Protein AF-0000000082405573 (afdb_homodimer)

Organism: Rhodococcus erythropolis (NCBI:txid1833)

Nearest PDB structures (foldseek):
  4cgr-assembly1_A  TM=7.140E-01  e=1.717E-07  Streptomyces coelicolor
  7pt0-assembly1_A  TM=6.923E-01  e=1.886E-07  Streptomyces coelicolor
  5efy-assembly1_B  TM=6.413E-01  e=1.639E-07  Streptomyces coelicolor A3(2)
  2rae-assembly1_A-2  TM=7.442E-01  e=2.049E-06  Rhodococcus jostii RHA1
  8x0a-assembly1_A  TM=7.653E-01  e=2.683E-05  Mycobacterium tuberculosis

Secondary structure (DSSP, 8-state):
-HHHHHHHHHHHHHHHHHHHHHHHHHHHHH-GGG--HHHHHHHHTS-HHHHHHH-SSHHHHHHHHHHHHHHHHHHHHHHS-TTS-HHHHHHHHHHHHHHHTTTTTHHHHHHHHHHHH-HHHHTTHHHHHHHHHHHHHHHHHHHHT--TTT-SHHHHHHHHHHHHHHHHHHHHHHT----SSHHHHHHHHHHHHHTT-PPPPP-------/-HHHHHHHHHHHHHHHHHHHHHHHHHHHHH-GGG--HHHHHHHHTS-HHHHHHH-SSHHHHHHHHHHHHHHHHHHHHHHS-TTS-HHHHHHHHHHHHHHTTTTTTHHHHHHHHHHHH-HHHHTTHHHHHHHHHHHHHHHHHHHHT--TTT-SHHHHHHHHHHHHHHHHHHHHHHT----SSHHHHHHHHHHHHHTT-PPPPPP------

Foldseek 3Di:
DVVVVVVVVVVLVVLLLLLLVLLLVCCLVPNNVPDALQSSQVSSVHHSVVSCVRDVGSLRSPLVNLLVVLVVLLVQLVPDDLPPDSLVSLLVSLLQQVVLCPPVNVRRLVVVVVLVPDPVSCVCSVVSVVVSLVSQLVSQCVSNVHDSVPDPPSNVVCVLSVVQSVVLSVVVVVVPDPDPGSSVSSVVSSVCVVVVNDDDDPDDPPPDD/DVVVVVVVVVVVVVLLLLLLVLLLVCCLVPNNVPDALQSSQVSSVHHSVVSCVRDVGSLRSPLVNLLVVLVVLLVQLVPDDLPPDSLVSLLVSLLQQVVLCPVVNVRRLVSVVVLVPPPVSCVVSVVSVVVSLLSQLVSQCVSNVHDSVPDPPSNVVCVLSVVQSVVLSVVVVVVPDPDPGSSVSSVVSSVCVVVVNDDDDPDDPPPDD

Sequence (418 aa):
MIIEQGLRDRKKAATRAALSGAAARLARALGIECVTADAIASEAGVSTRTFHNYFSSKEEAVLASFEESVNLWIEALASRPADEPILDVLEELVVEIVNDSGPSGSEKASIWLLSDSSPALYRDAADMHQRINRAVVQALAERTGTDAEKDLYPTLLLGAVGGAAKSVIDVWTGGKSEASSPEELVHDAFRQIRAGLPAPPPAPEMSRPMIIEQGLRDRKKAATRAALSGAAARLARALGIECVTADAIASEAGVSTRTFHNYFSSKEEAVLASFEESVNLWIEALASRPADEPILDVLEELVVEIVNDSGPSGSEKASIWLLSDSSPALYRDAADMHQRINRAVVQALAERTGTDAEKDLYPTLLLGAVGGAAKSVIDVWTGGKSEASSPEELVHDAFRQIRAGLPAPPPAPEMSRP

pLDDT: mean 81.7, std 16.8, range [38.59, 98.31]

Structure (mmCIF, N/CA/C/O backbone):
data_AF-0000000082405573-model_v1
#
loop_
_entity.id
_entity.type
_entity.pdbx_description
1 polymer 'TetR family transcriptional regulator'
#
loop_
_atom_site.group_PDB
_atom_site.id
_atom_site.type_symbol
_atom_site.label_atom_id
_atom_site.label_alt_id
_atom_site.label_comp_id
_atom_site.label_asym_id
_atom_site.label_entity_id
_atom_site.label_seq_id
_atom_site.pdbx_PDB_ins_code
_atom_site.Cartn_x
_atom_site.Cartn_y
_atom_site.Cartn_z
_atom_site.occupancy
_atom_site.B_iso_or_equiv
_atom_site.auth_seq_id
_atom_site.auth_comp_id
_atom_site.auth_asym_id
_atom_site.auth_atom_id
_atom_site.pdbx_PDB_model_num
ATOM 1 N N . MET A 1 1 ? 18.641 41.812 -1.453 1 62.53 1 MET A N 1
ATOM 2 C CA . MET A 1 1 ? 18.422 40.906 -2.58 1 62.53 1 MET A CA 1
ATOM 3 C C . MET A 1 1 ? 18.094 39.5 -2.094 1 62.53 1 MET A C 1
ATOM 5 O O . MET A 1 1 ? 17.141 38.875 -2.574 1 62.53 1 MET A O 1
ATOM 9 N N . ILE A 1 2 ? 18.797 39.094 -1.13 1 70.56 2 ILE A N 1
ATOM 10 C CA . ILE A 1 2 ? 18.578 37.75 -0.564 1 70.56 2 ILE A CA 1
ATOM 11 C C . ILE A 1 2 ? 17.25 37.719 0.173 1 70.56 2 ILE A C 1
ATOM 13 O O . ILE A 1 2 ? 16.5 36.75 0.066 1 70.56 2 ILE A O 1
ATOM 17 N N . ILE A 1 3 ? 17 38.781 0.775 1 72.06 3 ILE A N 1
ATOM 18 C CA . ILE A 1 3 ? 15.766 38.875 1.542 1 72.06 3 ILE A CA 1
ATOM 19 C C . ILE A 1 3 ? 14.57 38.875 0.593 1 72.06 3 ILE A C 1
ATOM 21 O O . ILE A 1 3 ? 13.531 38.281 0.886 1 72.06 3 ILE A O 1
ATOM 25 N N . GLU A 1 4 ? 14.758 39.625 -0.438 1 70.56 4 GLU A N 1
ATOM 26 C CA . GLU A 1 4 ? 13.68 39.719 -1.415 1 70.56 4 GLU A CA 1
ATOM 27 C C . GLU A 1 4 ? 13.375 38.375 -2.061 1 70.56 4 GLU A C 1
ATOM 29 O O . GLU A 1 4 ? 12.219 38.062 -2.314 1 70.56 4 GLU A O 1
ATOM 34 N N . GLN A 1 5 ? 14.477 37.688 -2.334 1 70.25 5 GLN A N 1
ATOM 35 C CA . GLN A 1 5 ? 14.312 36.344 -2.914 1 70.25 5 GLN A CA 1
ATOM 36 C C . GLN A 1 5 ? 13.555 35.438 -1.97 1 70.25 5 GLN A C 1
ATOM 38 O O . GLN A 1 5 ? 12.727 34.625 -2.41 1 70.25 5 GLN A O 1
ATOM 43 N N . GLY A 1 6 ? 13.805 35.688 -0.758 1 73.5 6 GLY A N 1
ATOM 44 C CA . GLY A 1 6 ? 13.125 34.906 0.258 1 73.5 6 GLY A CA 1
ATOM 45 C C . GLY A 1 6 ? 11.625 35.156 0.307 1 73.5 6 GLY A C 1
ATOM 46 O O . GLY A 1 6 ? 10.836 34.219 0.418 1 73.5 6 GLY A O 1
ATOM 47 N N . LEU A 1 7 ? 11.32 36.469 0.127 1 76.94 7 LEU A N 1
ATOM 48 C CA . LEU A 1 7 ? 9.906 36.844 0.154 1 76.94 7 LEU A CA 1
ATOM 49 C C . LEU A 1 7 ? 9.18 36.312 -1.073 1 76.94 7 LEU A C 1
ATOM 51 O O . LEU A 1 7 ? 8.047 35.844 -0.968 1 76.94 7 LEU A O 1
ATOM 55 N N . ARG A 1 8 ? 9.805 36.438 -2.279 1 76.38 8 ARG A N 1
ATOM 56 C CA . ARG A 1 8 ? 9.219 35.906 -3.518 1 76.38 8 ARG A CA 1
ATOM 57 C C . ARG A 1 8 ? 8.984 34.406 -3.441 1 76.38 8 ARG A C 1
ATOM 59 O O . ARG A 1 8 ? 7.938 33.938 -3.875 1 76.38 8 ARG A O 1
ATOM 66 N N . ASP A 1 9 ? 9.992 33.781 -2.922 1 82.06 9 ASP A N 1
ATOM 67 C CA . ASP A 1 9 ? 9.891 32.344 -2.779 1 82.06 9 ASP A CA 1
ATOM 68 C C . AS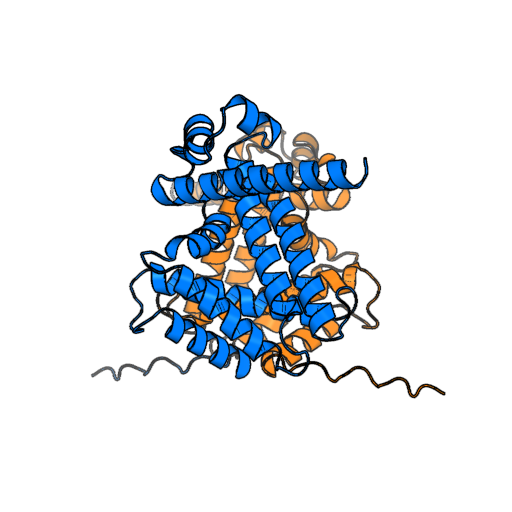P A 1 9 ? 8.766 31.969 -1.819 1 82.06 9 ASP A C 1
ATOM 70 O O . ASP A 1 9 ? 8.047 31 -2.055 1 82.06 9 ASP A O 1
ATOM 74 N N . ARG A 1 10 ? 8.672 32.781 -0.838 1 83.44 10 ARG A N 1
ATOM 75 C CA . ARG A 1 10 ? 7.609 32.531 0.126 1 83.44 10 ARG A CA 1
ATOM 76 C C . ARG A 1 10 ? 6.238 32.75 -0.496 1 83.44 10 ARG A C 1
ATOM 78 O O . ARG A 1 10 ? 5.301 31.984 -0.26 1 83.44 10 ARG A O 1
ATOM 85 N N . LYS A 1 11 ? 6.184 33.781 -1.221 1 86.12 11 LYS A N 1
ATOM 86 C CA . LYS A 1 11 ? 4.922 34.094 -1.882 1 86.12 11 LYS A CA 1
ATOM 87 C C . LYS A 1 11 ? 4.551 33 -2.896 1 86.12 11 LYS A C 1
ATOM 89 O O . LYS A 1 11 ? 3.387 32.594 -2.996 1 86.12 11 LYS A O 1
ATOM 94 N N . LYS A 1 12 ? 5.543 32.531 -3.611 1 89.19 12 LYS A N 1
ATOM 95 C CA . LYS A 1 12 ? 5.328 31.453 -4.586 1 89.19 12 LYS A CA 1
ATOM 96 C C . LYS A 1 12 ? 4.836 30.188 -3.904 1 89.19 12 LYS A C 1
ATOM 98 O O . LYS A 1 12 ? 3.895 29.547 -4.379 1 89.19 12 LYS A O 1
ATOM 103 N N . ALA A 1 13 ? 5.438 29.922 -2.832 1 89.06 13 ALA A N 1
ATOM 104 C CA . ALA A 1 13 ? 5.051 28.734 -2.082 1 89.06 13 ALA A CA 1
ATOM 105 C C . ALA A 1 13 ? 3.631 28.875 -1.533 1 89.06 13 ALA A C 1
ATOM 107 O O . ALA A 1 13 ? 2.863 27.906 -1.536 1 89.06 13 ALA A O 1
ATOM 108 N N . ALA A 1 14 ? 3.346 30.047 -1.169 1 90.56 14 ALA A N 1
ATOM 109 C CA . ALA A 1 14 ? 2.012 30.297 -0.629 1 90.56 14 ALA A CA 1
ATOM 110 C C . ALA A 1 14 ? 0.947 30.156 -1.713 1 90.56 14 ALA A C 1
ATOM 112 O O . ALA A 1 14 ? -0.122 29.594 -1.472 1 90.56 14 ALA A O 1
ATOM 113 N N . THR A 1 15 ? 1.249 30.688 -2.857 1 93.5 15 THR A N 1
ATOM 114 C CA . THR A 1 15 ? 0.31 30.578 -3.969 1 93.5 15 THR A CA 1
ATOM 115 C C . THR A 1 15 ? 0.123 29.125 -4.387 1 93.5 15 THR A C 1
ATOM 117 O O . THR A 1 15 ? -1.002 28.688 -4.625 1 93.5 15 THR A O 1
ATOM 120 N N . ARG A 1 16 ? 1.185 28.438 -4.414 1 93.75 16 ARG A N 1
ATOM 121 C CA . ARG A 1 16 ? 1.111 27.016 -4.777 1 93.75 16 ARG A CA 1
ATOM 122 C C . ARG A 1 16 ? 0.241 26.25 -3.795 1 93.75 16 ARG A C 1
ATOM 124 O O . ARG A 1 16 ? -0.595 25.438 -4.203 1 93.75 16 ARG A O 1
ATOM 131 N N . ALA A 1 17 ? 0.456 26.562 -2.57 1 90.5 17 ALA A N 1
ATOM 132 C CA . ALA A 1 17 ? -0.314 25.891 -1.523 1 90.5 17 ALA A CA 1
ATOM 133 C C . ALA A 1 17 ? -1.794 26.25 -1.618 1 90.5 17 ALA A C 1
ATOM 135 O O . ALA A 1 17 ? -2.66 25.391 -1.437 1 90.5 17 ALA A O 1
ATOM 136 N N . ALA A 1 18 ? -2.002 27.484 -1.905 1 93.25 18 ALA A N 1
ATOM 137 C CA . ALA A 1 18 ? -3.387 27.922 -2.043 1 93.25 18 ALA A CA 1
ATOM 138 C C . ALA A 1 18 ? -4.074 27.219 -3.209 1 93.25 18 ALA A C 1
ATOM 140 O O . ALA A 1 18 ? -5.223 26.781 -3.09 1 93.25 18 ALA A O 1
ATOM 141 N N . LEU A 1 19 ? -3.375 27.094 -4.227 1 95.62 19 LEU A N 1
ATOM 142 C CA . LEU A 1 19 ? -3.922 26.453 -5.422 1 95.62 19 LEU A CA 1
ATOM 143 C C . LEU A 1 19 ? -4.156 24.969 -5.188 1 95.62 19 LEU A C 1
ATOM 145 O O . LEU A 1 19 ? -5.215 24.438 -5.527 1 95.62 19 LEU A O 1
ATOM 149 N N . SER A 1 20 ? -3.16 24.344 -4.633 1 92.12 20 SER A N 1
ATOM 150 C CA . SER A 1 20 ? -3.305 22.906 -4.375 1 92.12 20 SER A CA 1
ATOM 151 C C . SER A 1 20 ? -4.41 22.641 -3.357 1 92.12 20 SER A C 1
ATOM 153 O O . SER A 1 20 ? -5.184 21.688 -3.512 1 92.12 20 SER A O 1
ATOM 155 N N . GLY A 1 21 ? -4.504 23.5 -2.385 1 88.5 21 GLY A N 1
ATOM 156 C CA . GLY A 1 21 ? -5.578 23.391 -1.411 1 88.5 21 GLY A CA 1
ATOM 157 C C . GLY A 1 21 ? -6.957 23.562 -2.018 1 88.5 21 GLY A C 1
ATOM 158 O O . GLY A 1 21 ? -7.875 22.797 -1.729 1 88.5 21 GLY A O 1
ATOM 159 N N . ALA A 1 22 ? -7.035 24.5 -2.836 1 92.44 22 ALA A N 1
ATOM 160 C CA . ALA A 1 22 ? -8.289 24.766 -3.537 1 92.44 22 ALA A CA 1
ATOM 161 C C . ALA A 1 22 ? -8.672 23.578 -4.43 1 92.44 22 ALA A C 1
ATOM 163 O O . ALA A 1 22 ? -9.828 23.172 -4.453 1 92.44 22 ALA A O 1
ATOM 164 N N . ALA A 1 23 ? -7.699 23.094 -5.121 1 89.75 23 ALA A N 1
ATOM 165 C CA . ALA A 1 23 ? -7.938 21.953 -6.004 1 89.75 23 ALA A CA 1
ATOM 166 C C . ALA A 1 23 ? -8.477 20.766 -5.223 1 89.75 23 ALA A C 1
ATOM 168 O O . ALA A 1 23 ? -9.453 20.125 -5.637 1 89.75 23 ALA A O 1
ATOM 169 N N . ALA A 1 24 ? -7.871 20.516 -4.125 1 84.25 24 ALA A N 1
ATOM 170 C CA . ALA A 1 24 ? -8.273 19.375 -3.295 1 84.25 24 ALA A CA 1
ATOM 171 C C . ALA A 1 24 ? -9.68 19.578 -2.74 1 84.25 24 ALA A C 1
ATOM 173 O O . ALA A 1 24 ? -10.492 18.641 -2.746 1 84.25 24 ALA A O 1
ATOM 174 N N . ARG A 1 25 ? -9.977 20.797 -2.318 1 84.56 25 ARG A N 1
ATOM 175 C CA . ARG A 1 25 ? -11.297 21.094 -1.763 1 84.56 25 ARG A CA 1
ATOM 176 C C . ARG A 1 25 ? -12.383 20.938 -2.82 1 84.56 25 ARG A C 1
ATOM 178 O O . ARG A 1 25 ? -13.422 20.328 -2.564 1 84.56 25 ARG A O 1
ATOM 185 N N . LEU A 1 26 ? -12.109 21.406 -3.936 1 87.38 26 LEU A N 1
ATOM 186 C CA . LEU A 1 26 ? -13.078 21.328 -5.02 1 87.38 26 LEU A CA 1
ATOM 187 C C . LEU A 1 26 ? -13.266 19.891 -5.492 1 87.38 26 LEU A C 1
ATOM 189 O O . LEU A 1 26 ? -14.383 19.469 -5.762 1 87.38 26 LEU A O 1
ATOM 193 N N . ALA A 1 27 ? -12.172 19.234 -5.648 1 82.25 27 ALA A N 1
ATOM 194 C CA . ALA A 1 27 ? -12.25 17.828 -6.078 1 82.25 27 ALA A CA 1
ATOM 195 C C . ALA A 1 27 ? -13.07 17 -5.09 1 82.25 27 ALA A C 1
ATOM 197 O O . ALA A 1 27 ? -13.828 16.125 -5.492 1 82.25 27 ALA A O 1
ATOM 198 N N . ARG A 1 28 ? -12.891 17.312 -3.896 1 75.5 28 ARG A N 1
ATOM 199 C CA . ARG A 1 28 ? -13.617 16.594 -2.854 1 75.5 28 ARG A CA 1
ATOM 200 C C . ARG A 1 28 ? -15.109 16.906 -2.91 1 75.5 28 ARG A C 1
ATOM 202 O O . ARG A 1 28 ? -15.945 16.016 -2.73 1 75.5 28 ARG A O 1
ATOM 209 N N . ALA A 1 29 ? -15.398 18.141 -3.211 1 77.81 29 ALA A N 1
ATOM 210 C CA . ALA A 1 29 ? -16.781 18.609 -3.182 1 77.81 29 ALA A CA 1
ATOM 211 C C . ALA A 1 29 ? -17.516 18.203 -4.453 1 77.81 29 ALA A C 1
ATOM 213 O O . ALA A 1 29 ? -18.688 17.828 -4.402 1 77.81 29 ALA A O 1
ATOM 214 N N . LEU A 1 30 ? -16.812 18.234 -5.559 1 78.5 30 LEU A N 1
ATOM 215 C CA . LEU A 1 30 ? -17.516 18.141 -6.84 1 78.5 30 LEU A CA 1
ATOM 216 C C . LEU A 1 30 ? -17.078 16.875 -7.594 1 78.5 30 LEU A C 1
ATOM 218 O O . LEU A 1 30 ? -17.75 16.469 -8.555 1 78.5 30 LEU A O 1
ATOM 222 N N . GLY A 1 31 ? -16.078 16.266 -7.098 1 73.75 31 GLY A N 1
ATOM 223 C CA . GLY A 1 31 ? -15.445 15.234 -7.918 1 73.75 31 GLY A CA 1
ATOM 224 C C . GLY A 1 31 ? -14.43 15.797 -8.891 1 73.75 31 GLY A C 1
ATOM 225 O O . GLY A 1 31 ? -14.617 16.891 -9.438 1 73.75 31 GLY A O 1
ATOM 226 N N . ILE A 1 32 ? -13.328 15.094 -9.086 1 75.88 32 ILE A N 1
ATOM 227 C CA . ILE A 1 32 ? -12.203 15.586 -9.875 1 75.88 32 ILE A CA 1
ATOM 228 C C . ILE A 1 32 ? -12.664 15.891 -11.305 1 75.88 32 ILE A C 1
ATOM 230 O O . ILE A 1 32 ? -12.164 16.812 -11.938 1 75.88 32 ILE A O 1
ATOM 234 N N . GLU A 1 33 ? -13.586 15.164 -11.727 1 76.56 33 GLU A N 1
ATOM 235 C CA . GLU A 1 33 ? -14.047 15.328 -13.102 1 76.56 33 GLU A CA 1
ATOM 236 C C . GLU A 1 33 ? -14.758 16.656 -13.281 1 76.56 33 GLU A C 1
ATOM 238 O O . GLU A 1 33 ? -14.797 17.203 -14.391 1 76.56 33 GLU A O 1
ATOM 243 N N . CYS A 1 34 ? -15.266 17.172 -12.227 1 84.88 34 CYS A N 1
ATOM 244 C CA . CYS A 1 34 ? -16.062 18.391 -12.312 1 84.88 34 CYS A CA 1
ATOM 245 C C . CYS A 1 34 ? -15.219 19.609 -11.961 1 84.88 34 CYS A C 1
ATOM 247 O O . CYS A 1 34 ? -15.711 20.734 -12.008 1 84.88 34 CYS A O 1
ATOM 249 N N . VAL A 1 35 ? -14.008 19.344 -11.602 1 89.62 35 VAL A N 1
ATOM 250 C CA . VAL A 1 35 ? -13.117 20.438 -11.227 1 89.62 35 VAL A CA 1
ATOM 251 C C . VAL A 1 35 ? -12.391 20.969 -12.453 1 89.62 35 VAL A C 1
ATOM 253 O O . VAL A 1 35 ? -11.977 20.188 -13.32 1 89.62 35 VAL A O 1
ATOM 256 N N . THR A 1 36 ? -12.352 22.312 -12.562 1 94.06 36 THR A N 1
ATOM 257 C CA . THR A 1 36 ? -11.609 22.938 -13.656 1 94.06 36 THR A CA 1
ATOM 258 C C . THR A 1 36 ? -10.508 23.844 -13.125 1 94.06 36 THR A C 1
ATOM 260 O O . THR A 1 36 ? -10.547 24.25 -11.961 1 94.06 36 THR A O 1
ATOM 263 N N . ALA A 1 37 ? -9.57 24.094 -14.031 1 95.75 37 ALA A N 1
ATOM 264 C CA . ALA A 1 37 ? -8.508 25.047 -13.688 1 95.75 37 ALA A CA 1
ATOM 265 C C . ALA A 1 37 ? -9.078 26.406 -13.336 1 95.75 37 ALA A C 1
ATOM 267 O O . ALA A 1 37 ? -8.609 27.062 -12.398 1 95.75 37 ALA A O 1
ATOM 268 N N . ASP A 1 38 ? -10.062 26.75 -13.984 1 96.94 38 ASP A N 1
ATOM 269 C CA . ASP A 1 38 ? -10.695 28.047 -13.758 1 96.94 38 ASP A CA 1
ATOM 270 C C . ASP A 1 38 ? -11.32 28.109 -12.367 1 96.94 38 ASP A C 1
ATOM 272 O O . ASP A 1 38 ? -11.164 29.109 -11.656 1 96.94 38 ASP A O 1
ATOM 276 N N . ALA A 1 39 ? -11.992 27.141 -11.984 1 96.94 39 ALA A N 1
ATOM 277 C CA . ALA A 1 39 ? -12.633 27.094 -10.672 1 96.94 39 ALA A CA 1
ATOM 278 C C . ALA A 1 39 ? -11.594 27.109 -9.555 1 96.94 39 ALA A C 1
ATOM 280 O O . ALA A 1 39 ? -11.773 27.781 -8.539 1 96.94 39 ALA A O 1
ATOM 281 N N . ILE A 1 40 ? -10.516 26.344 -9.75 1 97 40 ILE A N 1
ATOM 282 C CA . ILE A 1 40 ? -9.43 26.281 -8.773 1 97 40 ILE A CA 1
ATOM 283 C C . ILE A 1 40 ? -8.805 27.672 -8.617 1 97 40 ILE A C 1
ATOM 285 O O . ILE A 1 40 ? -8.609 28.141 -7.496 1 97 40 ILE A O 1
ATOM 289 N N . ALA A 1 41 ? -8.516 28.281 -9.781 1 97.5 41 ALA A N 1
ATOM 290 C CA . ALA A 1 41 ? -7.906 29.609 -9.781 1 97.5 41 ALA A CA 1
ATOM 291 C C . ALA A 1 41 ? -8.797 30.625 -9.07 1 97.5 41 ALA A C 1
ATOM 293 O O . ALA A 1 41 ? -8.328 31.375 -8.219 1 97.5 41 ALA A O 1
ATOM 294 N N . SER A 1 42 ? -10.047 30.594 -9.375 1 97.31 42 SER A N 1
ATOM 295 C CA . SER A 1 42 ? -11.016 31.5 -8.766 1 97.31 42 SER A CA 1
ATOM 296 C C . SER A 1 42 ? -11.07 31.312 -7.254 1 97.31 42 SER A C 1
ATOM 298 O O . SER A 1 42 ? -11.055 32.281 -6.504 1 97.31 42 SER A O 1
ATOM 300 N N . GLU A 1 43 ? -11.086 30.141 -6.824 1 95.62 43 GLU A N 1
ATOM 301 C CA . GLU A 1 43 ? -11.133 29.828 -5.395 1 95.62 43 GLU A CA 1
ATOM 302 C C . GLU A 1 43 ? -9.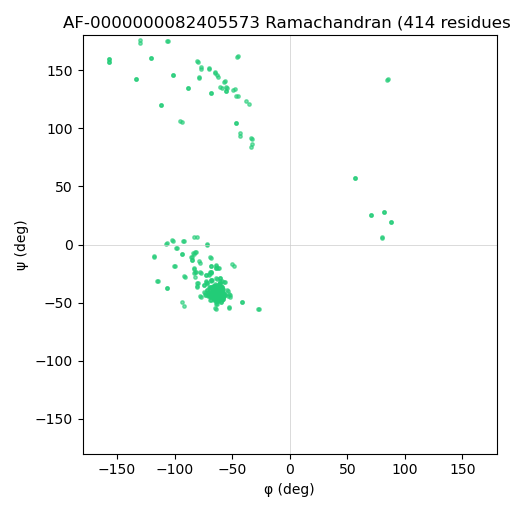875 30.312 -4.684 1 95.62 43 GLU A C 1
ATOM 304 O O . GLU A 1 43 ? -9.93 30.734 -3.527 1 95.62 43 GLU A O 1
ATOM 309 N N . ALA A 1 44 ? -8.797 30.234 -5.371 1 95.81 44 ALA A N 1
ATOM 310 C CA . ALA A 1 44 ? -7.516 30.641 -4.793 1 95.81 44 ALA A CA 1
ATOM 311 C C . ALA A 1 44 ? -7.293 32.125 -4.938 1 95.81 44 ALA A C 1
ATOM 313 O O . ALA A 1 44 ? -6.305 32.688 -4.43 1 95.81 44 ALA A O 1
ATOM 314 N N . GLY A 1 45 ? -8.109 32.781 -5.699 1 96.44 45 GLY A N 1
ATOM 315 C CA . GLY A 1 45 ? -8.023 34.219 -5.844 1 96.44 45 GLY A CA 1
ATOM 316 C C . GLY A 1 45 ? -6.965 34.656 -6.844 1 96.44 45 GLY A C 1
ATOM 317 O O . GLY A 1 45 ? -6.312 35.688 -6.652 1 96.44 45 GLY A O 1
ATOM 318 N N . VAL A 1 46 ? -6.699 33.812 -7.793 1 97 46 VAL A N 1
ATOM 319 C CA . VAL A 1 46 ? -5.719 34.156 -8.82 1 97 46 VAL A CA 1
ATOM 320 C C . VAL A 1 46 ? -6.316 33.906 -10.203 1 97 46 VAL A C 1
ATOM 322 O O . VAL A 1 46 ? -7.449 33.406 -10.32 1 97 46 VAL A O 1
ATOM 325 N N . SER A 1 47 ? -5.586 34.25 -11.25 1 96.69 47 SER A N 1
ATOM 326 C CA . SER A 1 47 ? -6.023 34 -12.625 1 96.69 47 SER A CA 1
ATOM 327 C C . SER A 1 47 ? -5.758 32.562 -13.047 1 96.69 47 SER A C 1
ATOM 329 O O . SER A 1 47 ? -4.891 31.891 -12.484 1 96.69 47 SER A O 1
ATOM 331 N N . THR A 1 48 ? -6.473 32.125 -14.023 1 96.81 48 THR A N 1
ATOM 332 C CA . THR A 1 48 ? -6.242 30.812 -14.602 1 96.81 48 THR A CA 1
ATOM 333 C C . THR A 1 48 ? -4.84 30.719 -15.188 1 96.81 48 THR A C 1
ATOM 335 O O . THR A 1 48 ? -4.207 29.672 -15.141 1 96.81 48 THR A O 1
ATOM 338 N N . ARG A 1 49 ? -4.383 31.797 -15.719 1 96.56 49 ARG A N 1
ATOM 339 C CA . ARG A 1 49 ? -3.014 31.828 -16.219 1 96.56 49 ARG A CA 1
ATOM 340 C C . ARG A 1 49 ? -2.012 31.547 -15.109 1 96.56 49 ARG A C 1
ATOM 342 O O . ARG A 1 49 ? -1.063 30.781 -15.289 1 96.56 49 ARG A O 1
ATOM 349 N N . THR A 1 50 ? -2.221 32.219 -14.016 1 96.19 50 THR A N 1
ATOM 350 C CA . THR A 1 50 ? -1.359 32 -12.859 1 96.19 50 THR A CA 1
ATOM 351 C C . THR A 1 50 ? -1.394 30.531 -12.43 1 96.19 50 THR A C 1
ATOM 353 O O . THR A 1 50 ? -0.357 29.953 -12.109 1 96.19 50 THR A O 1
ATOM 356 N N . PHE A 1 51 ? -2.652 29.906 -12.438 1 97.31 51 PHE A N 1
ATOM 357 C CA . PHE A 1 51 ? -2.764 28.484 -12.133 1 97.31 51 PHE A CA 1
ATOM 358 C C . PHE A 1 51 ? -1.812 27.672 -13 1 97.31 51 PHE A C 1
ATOM 360 O O . PHE A 1 51 ? -1.062 26.828 -12.492 1 97.31 51 PHE A O 1
ATOM 367 N N . HIS A 1 52 ? -1.757 28 -14.25 1 96.69 52 HIS A N 1
ATOM 368 C CA . HIS A 1 52 ? -0.991 27.188 -15.195 1 96.69 52 HIS A CA 1
ATOM 369 C C . HIS A 1 52 ? 0.502 27.484 -15.086 1 96.69 52 HIS A C 1
ATOM 371 O O . HIS A 1 52 ? 1.327 26.734 -15.602 1 96.69 52 HIS A O 1
ATOM 377 N N . ASN A 1 53 ? 0.864 28.625 -14.398 1 96.31 53 ASN A N 1
ATOM 378 C CA . ASN A 1 53 ? 2.266 28.859 -14.062 1 96.31 53 ASN A CA 1
ATOM 379 C C . ASN A 1 53 ? 2.762 27.875 -13.016 1 96.31 53 ASN A C 1
ATOM 381 O O . ASN A 1 53 ? 3.959 27.594 -12.938 1 96.31 53 ASN A O 1
ATOM 385 N N . TYR A 1 54 ? 1.788 27.344 -12.258 1 95.81 54 TYR A N 1
ATOM 386 C CA . TYR A 1 54 ? 2.17 26.516 -11.125 1 95.81 54 TYR A CA 1
ATOM 387 C C . TYR A 1 54 ? 1.888 25.047 -11.414 1 95.81 54 TYR A C 1
ATOM 389 O O . TYR A 1 54 ? 2.635 24.156 -10.977 1 95.81 54 TYR A O 1
ATOM 397 N N . PHE A 1 55 ? 0.799 24.797 -12.094 1 94.62 55 PHE A N 1
ATOM 398 C CA . PHE A 1 55 ? 0.391 23.422 -12.344 1 94.62 55 PHE A CA 1
ATOM 399 C C . PHE A 1 55 ? -0.004 23.234 -13.805 1 94.62 55 PHE A C 1
ATOM 401 O O . PHE A 1 55 ? -0.634 24.109 -14.398 1 94.62 55 PHE A O 1
ATOM 408 N N . SER A 1 56 ? 0.353 22.078 -14.312 1 91.56 56 SER A N 1
ATOM 409 C CA . SER A 1 56 ? 0.04 21.766 -15.703 1 91.56 56 SER A CA 1
ATOM 410 C C . SER A 1 56 ? -1.383 21.25 -15.852 1 91.56 56 SER A C 1
ATOM 412 O O . SER A 1 56 ? -1.943 21.234 -16.953 1 91.56 56 SER A O 1
ATOM 414 N N . SER A 1 57 ? -1.939 20.75 -14.703 1 88 57 SER A N 1
ATOM 415 C CA . SER A 1 57 ? -3.283 20.188 -14.742 1 88 57 SER A CA 1
ATOM 416 C C . SER A 1 57 ? -3.941 20.219 -13.367 1 88 57 SER A C 1
ATOM 418 O O . SER A 1 57 ? -3.262 20.375 -12.352 1 88 57 SER A O 1
ATOM 420 N N . LYS A 1 58 ? -5.199 20.141 -13.375 1 87.62 58 LYS A N 1
ATOM 421 C CA . LYS A 1 58 ? -5.938 20.078 -12.117 1 87.62 58 LYS A CA 1
ATOM 422 C C . LYS A 1 58 ? -5.531 18.844 -11.312 1 87.62 58 LYS A C 1
ATOM 424 O O . LYS A 1 58 ? -5.496 18.891 -10.078 1 87.62 58 LYS A O 1
ATOM 429 N N . GLU A 1 59 ? -5.207 17.797 -12.016 1 80.75 59 GLU A N 1
ATOM 430 C CA . GLU A 1 59 ? -4.781 16.562 -11.359 1 80.75 59 GLU A CA 1
ATOM 431 C C . GLU A 1 59 ? -3.473 16.766 -10.602 1 80.75 59 GLU A C 1
ATOM 433 O O . GLU A 1 59 ? -3.33 16.312 -9.461 1 80.75 59 GLU A O 1
ATOM 438 N N . GLU A 1 60 ? -2.635 17.484 -11.289 1 82.94 60 GLU A N 1
ATOM 439 C CA . GLU A 1 60 ? -1.358 17.781 -10.648 1 82.94 60 GLU A CA 1
ATOM 440 C C . GLU A 1 60 ? -1.557 18.609 -9.375 1 82.94 60 GLU A C 1
ATOM 442 O O . GLU A 1 60 ? -0.883 18.391 -8.375 1 82.94 60 GLU A O 1
ATOM 447 N N . ALA A 1 61 ? -2.443 19.516 -9.469 1 88.12 61 ALA A N 1
ATOM 448 C CA . ALA A 1 61 ? -2.711 20.375 -8.32 1 88.12 61 ALA A CA 1
ATOM 449 C C . ALA A 1 61 ? -3.287 19.578 -7.156 1 88.12 61 ALA A C 1
ATOM 451 O O . ALA A 1 61 ? -2.879 19.766 -6.008 1 88.12 61 ALA A O 1
ATOM 452 N N . VAL A 1 62 ? -4.164 18.688 -7.48 1 81.88 62 VAL A N 1
ATOM 453 C CA . VAL A 1 62 ? -4.77 17.859 -6.445 1 81.88 62 VAL A CA 1
ATOM 454 C C . VAL A 1 62 ? -3.705 16.953 -5.816 1 81.88 62 VAL A C 1
ATOM 456 O O . VAL A 1 62 ? -3.637 16.828 -4.594 1 81.88 62 VAL A O 1
ATOM 459 N N . LEU A 1 63 ? -2.859 16.375 -6.645 1 78.75 63 LEU A N 1
ATOM 460 C CA . LEU A 1 63 ? -1.803 15.492 -6.168 1 78.75 63 LEU A CA 1
ATOM 461 C C . LEU A 1 63 ? -0.808 16.25 -5.297 1 78.75 63 LEU A C 1
ATOM 463 O O . LEU A 1 63 ? -0.29 15.703 -4.32 1 78.75 63 LEU A O 1
ATOM 467 N N . ALA A 1 64 ? -0.625 17.453 -5.703 1 82.94 64 ALA A N 1
ATOM 468 C CA . ALA A 1 64 ? 0.298 18.281 -4.93 1 82.94 64 ALA A CA 1
ATOM 469 C C . ALA A 1 64 ? -0.225 18.516 -3.516 1 82.94 64 ALA A C 1
ATOM 471 O O . ALA A 1 64 ? 0.554 18.578 -2.562 1 82.94 64 ALA A O 1
ATOM 472 N N . SER A 1 65 ? -1.475 18.641 -3.422 1 82.62 65 SER A N 1
ATOM 473 C CA . SER A 1 65 ? -2.074 18.812 -2.102 1 82.62 65 SER A CA 1
ATOM 474 C C . SER A 1 65 ? -1.846 17.594 -1.227 1 82.62 65 SER A C 1
ATOM 476 O O . SER A 1 65 ? -1.6 17.719 -0.025 1 82.62 65 SER A O 1
ATOM 478 N N . PHE A 1 66 ? -1.886 16.453 -1.819 1 77.38 66 PHE A N 1
ATOM 479 C CA . PHE A 1 66 ? -1.635 15.211 -1.097 1 77.38 66 PHE A CA 1
ATOM 480 C C . PHE A 1 66 ? -0.192 15.156 -0.609 1 77.38 66 PHE A C 1
ATOM 482 O O . PHE A 1 66 ? 0.064 14.812 0.548 1 77.38 66 PHE A O 1
ATOM 489 N N . GLU A 1 67 ? 0.649 15.461 -1.507 1 79.81 67 GLU A N 1
ATOM 490 C CA . GLU A 1 67 ? 2.064 15.469 -1.15 1 79.81 67 GLU A CA 1
ATOM 491 C C . GLU A 1 67 ? 2.344 16.438 -0.009 1 79.81 67 GLU A C 1
ATOM 493 O O . GLU A 1 67 ? 3.141 16.141 0.884 1 79.81 67 GLU A O 1
ATOM 498 N N . GLU A 1 68 ? 1.708 17.547 -0.076 1 81.94 68 GLU A N 1
ATOM 499 C CA . GLU A 1 68 ? 1.872 18.547 0.977 1 81.94 68 GLU A CA 1
ATOM 500 C C . GLU A 1 68 ? 1.341 18.031 2.312 1 81.94 68 GLU A C 1
ATOM 502 O O . GLU A 1 68 ? 1.938 18.281 3.361 1 81.94 68 GLU A O 1
ATOM 507 N N . SER A 1 69 ? 0.279 17.344 2.275 1 79.06 69 SER A N 1
ATOM 508 C CA . SER A 1 69 ? -0.299 16.781 3.492 1 79.06 69 SER A CA 1
ATOM 509 C C . SER A 1 69 ? 0.633 15.758 4.121 1 79.06 69 SER A C 1
ATOM 511 O O . SER A 1 69 ? 0.791 15.727 5.344 1 79.06 69 SER A O 1
ATOM 513 N N . VAL A 1 70 ? 1.253 14.977 3.316 1 82 70 VAL A N 1
ATOM 514 C CA . VAL A 1 70 ? 2.199 13.969 3.795 1 82 70 VAL A CA 1
ATOM 515 C C . VAL A 1 70 ? 3.393 14.656 4.453 1 82 70 VAL A C 1
ATOM 517 O O . VAL A 1 70 ? 3.854 14.234 5.516 1 82 70 VAL A O 1
ATOM 520 N N . ASN A 1 71 ? 3.801 15.727 3.791 1 84.12 71 ASN A N 1
ATOM 521 C CA . ASN A 1 71 ? 4.934 16.453 4.344 1 84.12 71 ASN A CA 1
ATOM 522 C C . ASN A 1 71 ? 4.602 17.047 5.711 1 84.12 71 ASN A C 1
ATOM 524 O O . ASN A 1 71 ? 5.449 17.078 6.605 1 84.12 71 ASN A O 1
ATOM 528 N N . LEU A 1 72 ? 3.42 17.516 5.832 1 81.69 72 LEU A N 1
ATOM 529 C CA . LEU A 1 72 ? 2.986 18.047 7.121 1 81.69 72 LEU A CA 1
ATOM 530 C C . LEU A 1 72 ? 2.961 16.938 8.18 1 81.69 72 LEU A C 1
ATOM 532 O O . LEU A 1 72 ? 3.316 17.172 9.336 1 81.69 72 LEU A O 1
ATOM 536 N N . TRP A 1 73 ? 2.592 15.758 7.742 1 83.06 73 TRP A N 1
ATOM 537 C CA . TRP A 1 73 ? 2.582 14.609 8.641 1 83.06 73 TRP A CA 1
ATOM 538 C C . TRP A 1 73 ? 4 14.234 9.062 1 83.06 73 TRP A C 1
ATOM 540 O O . TRP A 1 73 ? 4.25 13.945 10.234 1 83.06 73 TRP A O 1
ATOM 550 N N . ILE A 1 74 ? 4.867 14.258 8.148 1 88.69 74 ILE A N 1
ATOM 551 C CA . ILE A 1 74 ? 6.266 13.945 8.422 1 88.69 74 ILE A CA 1
ATOM 552 C C . ILE A 1 74 ? 6.844 14.969 9.398 1 88.69 74 ILE A C 1
ATOM 554 O O . ILE A 1 74 ? 7.559 14.602 10.336 1 88.69 74 ILE A O 1
ATOM 558 N N . GLU A 1 75 ? 6.461 16.219 9.156 1 88.31 75 GLU A N 1
ATOM 559 C CA . GLU A 1 75 ? 6.922 17.266 10.055 1 88.31 75 GLU A CA 1
ATOM 560 C C . GLU A 1 75 ? 6.355 17.078 11.461 1 88.31 75 GLU A C 1
ATOM 562 O O . GLU A 1 75 ? 7.051 17.312 12.453 1 88.31 75 GLU A O 1
ATOM 567 N N . ALA A 1 76 ? 5.117 16.672 11.508 1 86.31 76 ALA A N 1
ATOM 568 C CA . ALA A 1 76 ? 4.484 16.406 12.797 1 86.31 76 ALA A CA 1
ATOM 569 C C . ALA A 1 76 ? 5.184 15.258 13.523 1 86.31 76 ALA A C 1
ATOM 571 O O . ALA A 1 76 ? 5.406 15.328 14.734 1 86.31 76 ALA A O 1
ATOM 572 N N . LEU A 1 77 ? 5.559 14.242 12.812 1 90 77 LEU A N 1
ATOM 573 C CA . LEU A 1 77 ? 6.285 13.102 13.367 1 90 77 LEU A CA 1
ATOM 574 C C . LEU A 1 77 ? 7.629 13.547 13.938 1 90 77 LEU A C 1
ATOM 576 O O . LEU A 1 77 ? 7.992 13.164 15.047 1 90 77 LEU A O 1
ATOM 580 N N . ALA A 1 78 ? 8.32 14.414 13.188 1 89.19 78 ALA A N 1
ATOM 581 C CA . ALA A 1 78 ? 9.656 14.867 13.555 1 89.19 78 ALA A CA 1
ATOM 582 C C . ALA A 1 78 ? 9.609 15.781 14.773 1 89.19 78 ALA A C 1
ATOM 584 O O . ALA A 1 78 ? 10.586 15.867 15.531 1 89.19 78 ALA A O 1
ATOM 585 N N . SER A 1 79 ? 8.492 16.422 14.969 1 89.25 79 SER A N 1
ATOM 586 C CA . SER A 1 79 ? 8.375 17.422 16.031 1 89.25 79 SER A CA 1
ATOM 587 C C . SER A 1 79 ? 8.023 16.766 17.359 1 89.25 79 SER A C 1
ATOM 589 O O . SER A 1 79 ? 8.133 17.406 18.422 1 89.25 79 SER A O 1
ATOM 591 N N . ARG A 1 80 ? 7.617 15.516 17.344 1 91.38 80 ARG A N 1
ATOM 592 C CA . ARG A 1 80 ? 7.258 14.812 18.562 1 91.38 80 ARG A CA 1
ATOM 593 C C . ARG A 1 80 ? 8.508 14.375 19.328 1 91.38 80 ARG A C 1
ATOM 595 O O . ARG A 1 80 ? 9.555 14.141 18.734 1 91.38 80 ARG A O 1
ATOM 602 N N . PRO A 1 81 ? 8.391 14.273 20.641 1 90.88 81 PRO A N 1
ATOM 603 C CA . PRO A 1 81 ? 9.539 13.805 21.438 1 90.88 81 PRO A CA 1
ATOM 604 C C . PRO A 1 81 ? 10.039 12.438 20.969 1 90.88 81 PRO A C 1
ATOM 606 O O . PRO A 1 81 ? 9.234 11.555 20.656 1 90.88 81 PRO A O 1
ATOM 609 N N . ALA A 1 82 ? 11.328 12.258 20.953 1 85.88 82 ALA A N 1
ATOM 610 C CA . ALA A 1 82 ? 11.977 11.047 20.438 1 85.88 82 ALA A CA 1
ATOM 611 C C . ALA A 1 82 ? 11.695 9.852 21.344 1 85.88 82 ALA A C 1
ATOM 613 O O . ALA A 1 82 ? 11.781 8.703 20.906 1 85.88 82 ALA A O 1
ATOM 614 N N . ASP A 1 83 ? 11.297 10.109 22.516 1 88.44 83 ASP A N 1
ATOM 615 C CA . ASP A 1 83 ? 11.156 9.016 23.484 1 88.44 83 ASP A CA 1
ATOM 616 C C . ASP A 1 83 ? 9.734 8.469 23.484 1 88.44 83 ASP A C 1
ATOM 618 O O . ASP A 1 83 ? 9.453 7.453 24.125 1 88.44 83 ASP A O 1
ATOM 622 N N . GLU A 1 84 ? 8.875 9.156 22.781 1 94.12 84 GLU A N 1
ATOM 623 C CA . GLU A 1 84 ? 7.531 8.602 22.625 1 94.12 84 GLU A CA 1
ATOM 624 C C . GLU A 1 84 ? 7.551 7.344 21.766 1 94.12 84 GLU A C 1
ATOM 626 O O . GLU A 1 84 ? 8.164 7.332 20.688 1 94.12 84 GLU A O 1
ATOM 631 N N . PRO A 1 85 ? 6.906 6.258 22.266 1 94.38 85 PRO A N 1
ATOM 632 C CA . PRO A 1 85 ? 6.867 5.051 21.438 1 94.38 85 PRO A CA 1
ATOM 633 C C . PRO A 1 85 ? 6.27 5.309 20.047 1 94.38 85 PRO A C 1
ATOM 635 O O . PRO A 1 85 ? 5.211 5.93 19.938 1 94.38 85 PRO A O 1
ATOM 638 N N . ILE A 1 86 ? 6.922 4.84 19.078 1 95.81 86 ILE A N 1
ATOM 639 C CA . ILE A 1 86 ? 6.629 5.191 17.688 1 95.81 86 ILE A CA 1
ATOM 640 C C . ILE A 1 86 ? 5.195 4.793 17.344 1 95.81 86 ILE A C 1
ATOM 642 O O . ILE A 1 86 ? 4.473 5.543 16.688 1 95.81 86 ILE A O 1
ATOM 646 N N . LEU A 1 87 ? 4.676 3.637 17.781 1 97.12 87 LEU A N 1
ATOM 647 C CA . LEU A 1 87 ? 3.326 3.209 17.438 1 97.12 87 LEU A CA 1
ATOM 648 C C . LEU A 1 87 ? 2.285 4.102 18.109 1 97.12 87 LEU A C 1
ATOM 650 O O . LEU A 1 87 ? 1.215 4.344 17.547 1 97.12 87 LEU A O 1
ATOM 654 N N . ASP A 1 88 ? 2.586 4.641 19.297 1 96.5 88 ASP A N 1
ATOM 655 C CA . ASP A 1 88 ? 1.688 5.598 19.938 1 96.5 88 ASP A CA 1
ATOM 656 C C . ASP A 1 88 ? 1.574 6.879 19.109 1 96.5 88 ASP A C 1
ATOM 658 O O . ASP A 1 88 ? 0.473 7.398 18.906 1 96.5 88 ASP A O 1
ATOM 662 N N . VAL A 1 89 ? 2.709 7.332 18.672 1 95.06 89 VAL A N 1
ATOM 663 C CA . VAL A 1 89 ? 2.754 8.547 17.875 1 95.06 89 VAL A CA 1
ATOM 664 C C . VAL A 1 89 ? 1.978 8.344 16.578 1 95.06 89 VAL A C 1
ATOM 666 O O . VAL A 1 89 ? 1.146 9.18 16.203 1 95.06 89 VAL A O 1
ATOM 669 N N . LEU A 1 90 ? 2.199 7.215 15.891 1 95.19 90 LEU A N 1
ATOM 670 C CA . LEU A 1 90 ? 1.545 6.941 14.617 1 95.19 90 LEU A CA 1
ATOM 671 C C . LEU A 1 90 ? 0.045 6.746 14.805 1 95.19 90 LEU A C 1
ATOM 673 O O . LEU A 1 90 ? -0.751 7.148 13.961 1 95.19 90 LEU A O 1
ATOM 677 N N . GLU A 1 91 ? -0.332 6.133 15.875 1 96 91 GLU A N 1
ATOM 678 C CA . GLU A 1 91 ? -1.75 5.988 16.188 1 96 91 GLU A CA 1
ATOM 679 C C . GLU A 1 91 ? -2.432 7.348 16.297 1 96 91 GLU A C 1
ATOM 681 O O . GLU A 1 91 ? -3.5 7.562 15.727 1 96 91 GLU A O 1
ATOM 686 N N . GLU A 1 92 ? -1.837 8.266 17.016 1 93.44 92 GLU A N 1
ATOM 687 C CA . GLU A 1 92 ? -2.377 9.617 17.172 1 93.44 92 GLU A CA 1
ATOM 688 C C . GLU A 1 92 ? -2.469 10.336 15.828 1 93.44 92 GLU A C 1
ATOM 690 O O . GLU A 1 92 ? -3.439 11.047 15.562 1 93.44 92 GLU A O 1
ATOM 695 N N . LEU A 1 93 ? -1.461 10.141 15.07 1 88.12 93 LEU A N 1
ATOM 696 C CA . LEU A 1 93 ? -1.456 10.773 13.758 1 88.12 93 LEU A CA 1
ATOM 697 C C . LEU A 1 93 ? -2.574 10.227 12.883 1 88.12 93 LEU A C 1
ATOM 699 O O . LEU A 1 93 ? -3.219 10.969 12.141 1 88.12 93 LEU A O 1
ATOM 703 N N . VAL A 1 94 ? -2.842 8.906 12.922 1 89.38 94 VAL A N 1
ATOM 704 C CA . VAL A 1 94 ? -3.928 8.305 12.148 1 89.38 94 VAL A CA 1
ATOM 705 C C . VAL A 1 94 ? -5.27 8.812 12.672 1 89.38 94 VAL A C 1
ATOM 707 O O . VAL A 1 94 ? -6.191 9.055 11.891 1 89.38 94 VAL A O 1
ATOM 710 N N . VAL A 1 95 ? -5.426 8.977 13.984 1 90.56 95 VAL A N 1
ATOM 711 C CA . VAL A 1 95 ? -6.637 9.555 14.555 1 90.56 95 VAL A CA 1
ATOM 712 C C . VAL A 1 95 ? -6.883 10.945 13.977 1 90.56 95 VAL A C 1
ATOM 714 O O . VAL A 1 95 ? -8.008 11.281 13.617 1 90.56 95 VAL A O 1
ATOM 717 N N . GLU A 1 96 ? -5.824 11.703 13.867 1 83.25 96 GLU A N 1
ATOM 718 C CA . GLU A 1 96 ? -5.941 13.047 13.305 1 83.25 96 GLU A CA 1
ATOM 719 C C . GLU A 1 96 ? -6.414 12.992 11.852 1 83.25 96 GLU A C 1
ATOM 721 O O . GLU A 1 96 ? -7.234 13.812 11.43 1 83.25 96 GLU A O 1
ATOM 726 N N . ILE A 1 97 ? -5.941 12.039 11.188 1 76.62 97 ILE A N 1
ATOM 727 C CA . ILE A 1 97 ? -6.273 11.898 9.773 1 76.62 97 ILE A CA 1
ATOM 728 C C . ILE A 1 97 ? -7.746 11.523 9.625 1 76.62 97 ILE A C 1
ATOM 730 O O . ILE A 1 97 ? -8.461 12.109 8.805 1 76.62 97 ILE A O 1
ATOM 734 N N . VAL A 1 98 ? -8.273 10.594 10.406 1 78.12 98 VAL A N 1
ATOM 735 C CA . VAL A 1 98 ? -9.625 10.0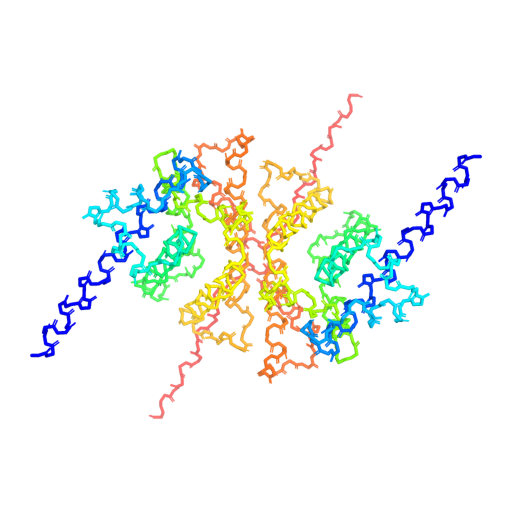86 10.211 1 78.12 98 VAL A CA 1
ATOM 736 C C . VAL A 1 98 ? -10.641 11.062 10.805 1 78.12 98 VAL A C 1
ATOM 738 O O . VAL A 1 98 ? -11.805 11.086 10.391 1 78.12 98 VAL A O 1
ATOM 741 N N . ASN A 1 99 ? -10.234 11.719 11.898 1 75.31 99 ASN A N 1
ATOM 742 C CA . ASN A 1 99 ? -11.117 12.719 12.492 1 75.31 99 ASN A CA 1
ATOM 743 C C . ASN A 1 99 ? -11.211 13.969 11.625 1 75.31 99 ASN A C 1
ATOM 745 O O . ASN A 1 99 ? -12.211 14.68 11.648 1 75.31 99 ASN A O 1
ATOM 749 N N . ASP A 1 100 ? -10.07 14.234 11.133 1 61.44 100 ASP A N 1
ATOM 750 C CA . ASP A 1 100 ? -10.133 15.344 10.188 1 61.44 100 ASP A CA 1
ATOM 751 C C . ASP A 1 100 ? -10.992 14.992 8.977 1 61.44 100 ASP A C 1
ATOM 753 O O . ASP A 1 100 ? -11.461 15.875 8.266 1 61.44 100 ASP A O 1
ATOM 757 N N . SER A 1 101 ? -11.242 13.523 8.75 1 51.47 101 SER A N 1
ATOM 758 C CA . SER A 1 101 ? -12.031 13.008 7.637 1 51.47 101 SER A CA 1
ATOM 759 C C . SER A 1 101 ? -13.523 13.047 7.957 1 51.47 101 SER A C 1
ATOM 761 O O . SER A 1 101 ? -14.328 12.43 7.254 1 51.47 101 SER A O 1
ATOM 763 N N . GLY A 1 102 ? -13.961 13.32 9.055 1 43.66 102 GLY A N 1
ATOM 764 C CA . GLY A 1 102 ? -15.375 13.422 9.375 1 43.66 102 GLY A CA 1
ATOM 765 C C . GLY A 1 102 ? -16.172 14.195 8.344 1 43.66 102 GLY A C 1
ATOM 766 O O . GLY A 1 102 ? -15.609 14.695 7.367 1 43.66 102 GLY A O 1
ATOM 767 N N . PRO A 1 103 ? -17.5 14.023 8.367 1 42.28 103 PRO A N 1
ATOM 768 C CA . PRO A 1 103 ? -18.344 14.836 7.48 1 42.28 103 PRO A CA 1
ATOM 769 C C . PRO A 1 103 ? -17.719 16.188 7.148 1 42.28 103 PRO A C 1
ATOM 771 O O . PRO A 1 103 ? -17.844 16.672 6.02 1 42.28 103 PRO A O 1
ATOM 774 N N . SER A 1 104 ? -17.359 16.984 8.023 1 40.19 104 SER A N 1
ATOM 775 C CA . SER A 1 104 ? -16.609 18.188 7.742 1 40.19 104 SER A CA 1
ATOM 776 C C . SER A 1 104 ? -15.133 17.875 7.488 1 40.19 104 SER A C 1
ATOM 778 O O . SER A 1 104 ? -14.391 18.703 6.953 1 40.19 104 SER A O 1
ATOM 780 N N . GLY A 1 105 ? -14.383 17.109 8.133 1 43.62 105 GLY A N 1
ATOM 781 C CA . GLY A 1 105 ? -13.023 16.609 8.102 1 43.62 105 GLY A CA 1
ATOM 782 C C . GLY A 1 105 ? -12.773 15.625 6.977 1 43.62 105 GLY A C 1
ATOM 783 O O . GLY A 1 105 ? -11.766 14.906 6.984 1 43.62 105 GLY A O 1
ATOM 784 N N . SER A 1 106 ? -13.586 15.281 6.203 1 43.28 106 SER A N 1
ATOM 785 C CA . SER A 1 106 ? -13.672 14.414 5.035 1 43.28 106 SER A CA 1
ATOM 786 C C . SER A 1 106 ? -12.547 14.695 4.047 1 43.28 106 SER A C 1
ATOM 788 O O . SER A 1 106 ? -12.312 13.922 3.121 1 43.28 106 SER A O 1
ATOM 790 N N . GLU A 1 107 ? -12.078 15.75 4.266 1 44.19 107 GLU A N 1
ATOM 791 C CA . GLU A 1 107 ? -11.242 16.266 3.188 1 44.19 107 GLU A CA 1
ATOM 792 C C . GLU A 1 107 ? -10.023 15.391 2.961 1 44.19 107 GLU A C 1
ATOM 794 O O . GLU A 1 107 ? -9.68 15.078 1.818 1 44.19 107 GLU A O 1
ATOM 799 N N . LYS A 1 108 ? -9.328 15.242 4.051 1 45.47 108 LYS A N 1
ATOM 800 C CA . LYS A 1 108 ? -8.008 14.617 3.93 1 45.47 108 LYS A CA 1
ATOM 801 C C . LYS A 1 108 ? -8.133 13.117 3.689 1 45.47 108 LYS A C 1
ATOM 803 O O . LYS A 1 108 ? -7.352 12.539 2.926 1 45.47 108 LYS A O 1
ATOM 808 N N . ALA A 1 109 ? -9.055 12.516 4.406 1 46.06 109 ALA A N 1
ATOM 809 C CA . ALA A 1 109 ? -9.242 11.078 4.227 1 46.06 109 ALA A CA 1
ATOM 810 C C . ALA A 1 109 ? -9.523 10.742 2.766 1 46.06 109 ALA A C 1
ATOM 812 O O . ALA A 1 109 ? -9.086 9.711 2.262 1 46.06 109 ALA A O 1
ATOM 813 N N . SER A 1 110 ? -10.188 11.734 2.223 1 46.94 110 SER A N 1
ATOM 814 C CA . SER A 1 110 ? -10.617 11.469 0.852 1 46.94 110 SER A CA 1
ATOM 815 C C . SER A 1 110 ? -9.414 11.367 -0.089 1 46.94 110 SER A C 1
ATOM 817 O O . SER A 1 110 ? -9.43 10.57 -1.032 1 46.94 110 SER A O 1
ATOM 819 N N . ILE A 1 111 ? -8.508 12.203 0.24 1 47.91 111 ILE A N 1
ATOM 820 C CA . ILE A 1 111 ? -7.438 12.203 -0.752 1 47.91 111 ILE A CA 1
ATOM 821 C C . ILE A 1 111 ? -6.652 10.891 -0.666 1 47.91 111 ILE A C 1
ATOM 823 O O . ILE A 1 111 ? -6.211 10.359 -1.686 1 47.91 111 ILE A O 1
ATOM 827 N N . TRP A 1 112 ? -6.371 10.5 0.584 1 49.28 112 TRP A N 1
ATOM 828 C CA . T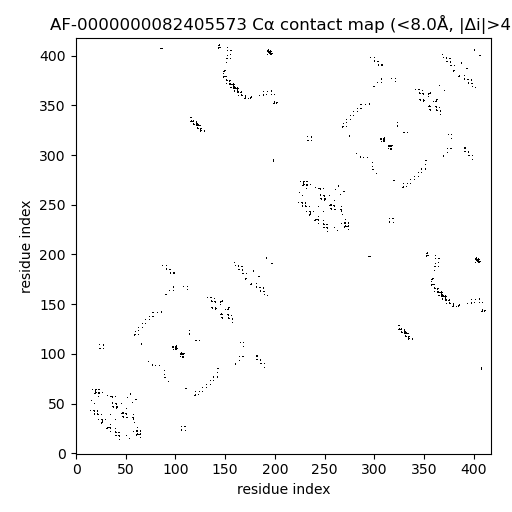RP A 1 112 ? -5.75 9.188 0.678 1 49.28 112 TRP A CA 1
ATOM 829 C C . TRP A 1 112 ? -6.57 8.141 -0.076 1 49.28 112 TRP A C 1
ATOM 831 O O . TRP A 1 112 ? -6.016 7.316 -0.804 1 49.28 112 TRP A O 1
ATOM 841 N N . LEU A 1 113 ? -7.922 8.297 0.238 1 46.38 113 LEU A N 1
ATOM 842 C CA . LEU A 1 113 ? -8.828 7.406 -0.477 1 46.38 113 LEU A CA 1
ATOM 843 C C . LEU A 1 113 ? -8.758 7.645 -1.981 1 46.38 113 LEU A C 1
ATOM 845 O O . LEU A 1 113 ? -8.93 6.719 -2.773 1 46.38 113 LEU A O 1
ATOM 849 N N . LEU A 1 114 ? -8.617 8.875 -2.225 1 44.56 114 LEU A N 1
ATOM 850 C CA . LEU A 1 114 ? -8.609 9.195 -3.648 1 44.56 114 LEU A CA 1
ATOM 851 C C . LEU A 1 114 ? -7.398 8.57 -4.336 1 44.56 114 LEU A C 1
ATOM 853 O O . LEU A 1 114 ? -7.457 8.234 -5.523 1 44.56 114 LEU A O 1
ATOM 857 N N . SER A 1 115 ? -6.371 8.602 -3.58 1 44.97 115 SER A N 1
ATOM 858 C CA . SER A 1 115 ? -5.27 7.938 -4.266 1 44.97 115 SER A CA 1
ATOM 859 C C . SER A 1 115 ? -5.668 6.535 -4.715 1 44.97 115 SER A C 1
ATOM 861 O O . SER A 1 115 ? -5.199 6.051 -5.75 1 44.97 115 SER A O 1
ATOM 863 N N . ASP A 1 116 ? -6.398 5.875 -3.852 1 44.25 116 ASP A N 1
ATOM 864 C CA . ASP A 1 116 ? -6.902 4.562 -4.238 1 44.25 116 ASP A CA 1
ATOM 865 C C . ASP A 1 116 ? -8.023 4.684 -5.266 1 44.25 116 ASP A C 1
ATOM 867 O O . ASP A 1 116 ? -8.328 3.725 -5.977 1 44.25 116 ASP A O 1
ATOM 871 N N . SER A 1 117 ? -8.672 5.789 -5.215 1 38.59 117 SER A N 1
ATOM 872 C CA . SER A 1 117 ? -9.922 5.812 -5.965 1 38.59 117 SER A CA 1
ATOM 873 C C . SER A 1 117 ? -9.703 6.332 -7.383 1 38.59 117 SER A C 1
ATOM 875 O O . SER A 1 117 ? -10.539 6.113 -8.266 1 38.59 117 SER A O 1
ATOM 877 N N . SER A 1 118 ? -9.07 7.539 -7.582 1 39.44 118 SER A N 1
ATOM 878 C CA . SER A 1 118 ? -9.32 8.109 -8.898 1 39.44 118 SER A CA 1
ATOM 879 C C . SER A 1 118 ? -8.234 7.715 -9.891 1 39.44 118 SER A C 1
ATOM 881 O O . SER A 1 118 ? -7.082 8.133 -9.758 1 39.44 118 SER A O 1
ATOM 883 N N . PRO A 1 119 ? -8.508 6.887 -10.719 1 44.84 119 PRO A N 1
ATOM 884 C CA . PRO A 1 119 ? -7.676 6.473 -11.852 1 44.84 119 PRO A CA 1
ATOM 885 C C . PRO A 1 119 ? -6.984 7.648 -12.531 1 44.84 119 PRO A C 1
ATOM 887 O O . PRO A 1 119 ? -5.844 7.516 -12.984 1 44.84 119 PRO A O 1
ATOM 890 N N . ALA A 1 120 ? -7.699 8.648 -12.844 1 44.62 120 ALA A N 1
ATOM 891 C CA . ALA A 1 120 ? -7.129 9.75 -13.609 1 44.62 120 ALA A CA 1
ATOM 892 C C . ALA A 1 120 ? -5.941 10.367 -12.875 1 44.62 120 ALA A C 1
ATOM 894 O O . ALA A 1 120 ? -5.004 10.867 -13.508 1 44.62 120 ALA A O 1
ATOM 895 N N . LEU A 1 121 ? -6.078 10.438 -11.641 1 49.91 121 LEU A N 1
ATOM 896 C CA . LEU A 1 121 ? -5.016 11.023 -10.828 1 49.91 121 LEU A CA 1
ATOM 897 C C . LEU A 1 121 ? -3.777 10.133 -10.836 1 49.91 121 LEU A C 1
ATOM 899 O O . LEU A 1 121 ? -2.672 10.594 -10.547 1 49.91 121 LEU A O 1
ATOM 903 N N . TYR A 1 122 ? -4.035 8.859 -11.398 1 49.69 122 TYR A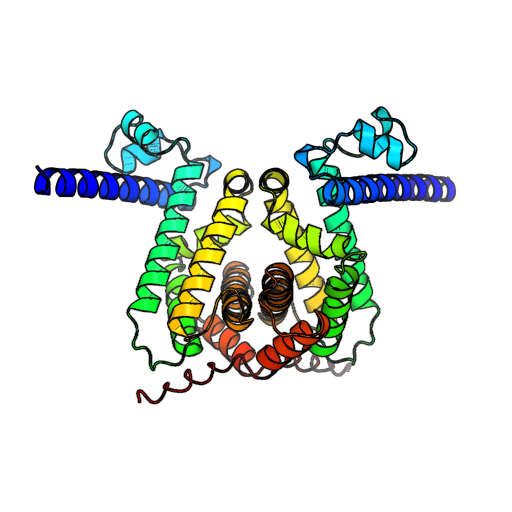 N 1
ATOM 904 C CA . TYR A 1 122 ? -3.074 7.777 -11.211 1 49.69 122 TYR A CA 1
ATOM 905 C C . TYR A 1 122 ? -1.954 7.859 -12.242 1 49.69 122 TYR A C 1
ATOM 907 O O . TYR A 1 122 ? -0.816 7.473 -11.961 1 49.69 122 TYR A O 1
ATOM 915 N N . ARG A 1 123 ? -2.211 8.43 -13.266 1 49.19 123 ARG A N 1
ATOM 916 C CA . ARG A 1 123 ? -1.093 8.398 -14.203 1 49.19 123 ARG A CA 1
ATOM 917 C C . ARG A 1 123 ? 0.188 8.898 -13.539 1 49.19 123 ARG A C 1
ATOM 919 O O . ARG A 1 123 ? 1.248 8.289 -13.695 1 49.19 123 ARG A O 1
ATOM 926 N N . ASP A 1 124 ? 0.173 10.031 -12.977 1 52.22 124 ASP A N 1
ATOM 927 C CA . ASP A 1 124 ? 1.242 10.703 -12.25 1 52.22 124 ASP A CA 1
ATOM 928 C C . ASP A 1 124 ? 1.313 10.219 -10.805 1 52.22 124 ASP A C 1
ATOM 930 O O . ASP A 1 124 ? 2.309 10.453 -10.109 1 52.22 124 ASP A O 1
ATOM 934 N N . ALA A 1 125 ? 0.488 9.211 -10.617 1 59.75 125 ALA A N 1
ATOM 935 C CA . ALA A 1 125 ? 0.255 8.891 -9.211 1 59.75 125 ALA A CA 1
ATOM 936 C C . ALA A 1 125 ? 1.254 7.855 -8.711 1 59.75 125 ALA A C 1
ATOM 938 O O . ALA A 1 125 ? 1.743 7.949 -7.582 1 59.75 125 ALA A O 1
ATOM 939 N N . ALA A 1 126 ? 1.745 6.992 -9.664 1 60.25 126 ALA A N 1
ATOM 940 C CA . ALA A 1 126 ? 2.652 5.965 -9.164 1 60.25 126 ALA A CA 1
ATOM 941 C C . ALA A 1 126 ? 3.967 6.574 -8.688 1 60.25 126 ALA A C 1
ATOM 943 O O . ALA A 1 126 ? 4.477 6.219 -7.621 1 60.25 126 ALA A O 1
ATOM 944 N N . ASP A 1 127 ? 4.465 7.512 -9.492 1 65.56 127 ASP A N 1
ATOM 945 C CA . ASP A 1 127 ? 5.699 8.188 -9.109 1 65.56 127 ASP A CA 1
ATOM 946 C C . ASP A 1 127 ? 5.52 8.961 -7.801 1 65.56 127 ASP A C 1
ATOM 948 O O . ASP A 1 127 ? 6.406 8.945 -6.941 1 65.56 127 ASP A O 1
ATOM 952 N N . MET A 1 128 ? 4.387 9.5 -7.781 1 71.81 128 MET A N 1
ATOM 953 C CA . MET A 1 128 ? 4.109 10.273 -6.57 1 71.81 128 MET A CA 1
ATOM 954 C C . MET A 1 128 ? 4.012 9.359 -5.355 1 71.81 128 MET A C 1
ATOM 956 O O . MET A 1 128 ? 4.566 9.664 -4.297 1 71.81 128 MET A O 1
ATOM 960 N N . HIS A 1 129 ? 3.338 8.18 -5.547 1 72.31 129 HIS A N 1
ATOM 961 C CA . HIS A 1 129 ? 3.189 7.23 -4.445 1 72.31 129 HIS A CA 1
ATOM 962 C C . HIS A 1 129 ? 4.547 6.719 -3.975 1 72.31 129 HIS A C 1
ATOM 964 O O . HIS A 1 129 ? 4.789 6.613 -2.77 1 72.31 129 HIS A O 1
ATOM 970 N N . GLN A 1 130 ? 5.406 6.461 -4.855 1 74.56 130 GLN A N 1
ATOM 971 C CA . GLN A 1 130 ? 6.742 5.988 -4.504 1 74.56 130 GLN A CA 1
ATOM 972 C C . GLN A 1 130 ? 7.527 7.066 -3.76 1 74.56 130 GLN A C 1
ATOM 974 O O . GLN A 1 130 ? 8.234 6.77 -2.795 1 74.56 130 GLN A O 1
ATOM 979 N N . ARG A 1 131 ? 7.375 8.227 -4.301 1 77.94 131 ARG A N 1
ATOM 980 C CA . ARG A 1 131 ? 8.086 9.32 -3.652 1 77.94 131 ARG A CA 1
ATOM 981 C C . ARG A 1 131 ? 7.574 9.539 -2.232 1 77.94 131 ARG A C 1
ATOM 983 O O . ARG A 1 131 ? 8.359 9.742 -1.306 1 77.94 131 ARG A O 1
ATOM 990 N N . ILE A 1 132 ? 6.316 9.477 -2.148 1 79.94 132 ILE A N 1
ATOM 991 C CA . ILE A 1 132 ? 5.688 9.68 -0.847 1 79.94 132 ILE A CA 1
ATOM 992 C C . ILE A 1 132 ? 6.102 8.562 0.104 1 79.94 132 ILE A C 1
ATOM 994 O O . ILE A 1 132 ? 6.488 8.812 1.245 1 79.94 132 ILE A O 1
ATOM 998 N N . ASN A 1 133 ? 5.98 7.324 -0.381 1 82.88 133 ASN A N 1
ATOM 999 C CA . ASN A 1 133 ? 6.355 6.191 0.456 1 82.88 133 ASN A CA 1
ATOM 1000 C C . ASN A 1 133 ? 7.816 6.273 0.89 1 82.88 133 ASN A C 1
ATOM 1002 O O . ASN A 1 133 ? 8.141 5.988 2.045 1 82.88 133 ASN A O 1
ATOM 1006 N N . ARG A 1 134 ? 8.656 6.695 -0.048 1 85.69 134 ARG A N 1
ATOM 1007 C CA . ARG A 1 134 ? 10.07 6.832 0.281 1 85.69 134 ARG A CA 1
ATOM 1008 C C . ARG A 1 134 ? 10.281 7.895 1.354 1 85.69 134 ARG A C 1
ATOM 1010 O O . ARG A 1 134 ? 11.078 7.699 2.277 1 85.69 134 ARG A O 1
ATOM 1017 N N . ALA A 1 135 ? 9.555 8.984 1.174 1 88.88 135 ALA A N 1
ATOM 1018 C CA . ALA A 1 135 ? 9.672 10.062 2.148 1 88.88 135 ALA A CA 1
ATOM 1019 C C . ALA A 1 135 ? 9.188 9.609 3.527 1 88.88 135 ALA A C 1
ATOM 1021 O O . ALA A 1 135 ? 9.828 9.906 4.539 1 88.88 135 ALA A O 1
ATOM 1022 N N . VAL A 1 136 ? 8.18 8.875 3.604 1 91 136 VAL A N 1
ATOM 1023 C CA . VAL A 1 136 ? 7.609 8.414 4.863 1 91 136 VAL A CA 1
ATOM 1024 C C . VAL A 1 136 ? 8.539 7.379 5.504 1 91 136 VAL A C 1
ATOM 1026 O O . VAL A 1 136 ? 8.805 7.438 6.707 1 91 136 VAL A O 1
ATOM 1029 N N . VAL A 1 137 ? 9.031 6.484 4.707 1 93.5 137 VAL A N 1
ATOM 1030 C CA . VAL A 1 137 ? 9.922 5.445 5.207 1 93.5 137 VAL A CA 1
ATOM 1031 C C . VAL A 1 137 ? 11.195 6.082 5.773 1 93.5 137 VAL A C 1
ATOM 1033 O O . VAL A 1 137 ? 11.68 5.676 6.832 1 93.5 137 VAL A O 1
ATOM 1036 N N . GLN A 1 138 ? 11.664 7.105 5.078 1 94.56 138 GLN A N 1
ATOM 1037 C CA . GLN A 1 138 ? 12.852 7.812 5.555 1 94.56 138 GLN A CA 1
ATOM 1038 C C . GLN A 1 138 ? 12.578 8.516 6.883 1 94.56 138 GLN A C 1
ATOM 1040 O O . GLN A 1 138 ? 13.406 8.484 7.793 1 94.56 138 GLN A O 1
ATOM 1045 N N . ALA A 1 139 ? 11.453 9.133 6.988 1 94.31 139 ALA A N 1
ATOM 1046 C CA . ALA A 1 139 ? 11.078 9.812 8.227 1 94.31 139 ALA A CA 1
ATOM 1047 C C . ALA A 1 139 ? 10.938 8.812 9.375 1 94.31 139 ALA A C 1
ATOM 1049 O O . ALA A 1 139 ? 11.375 9.086 10.492 1 94.31 139 ALA A O 1
ATOM 1050 N N . LEU A 1 140 ? 10.375 7.652 9.102 1 95.31 140 LEU A N 1
ATOM 1051 C CA . LEU A 1 140 ? 10.219 6.613 10.109 1 95.31 140 LEU A CA 1
ATOM 1052 C C . LEU A 1 140 ? 11.578 6.082 10.562 1 95.31 140 LEU A C 1
ATOM 1054 O O . LEU A 1 140 ? 11.789 5.84 11.75 1 95.31 140 LEU A O 1
ATOM 1058 N N . ALA A 1 141 ? 12.461 5.934 9.562 1 95.44 141 ALA A N 1
ATOM 1059 C CA . ALA A 1 141 ? 13.812 5.461 9.883 1 95.44 141 ALA A CA 1
ATOM 1060 C C . ALA A 1 141 ? 14.539 6.449 10.789 1 95.44 141 ALA A C 1
ATOM 1062 O O . ALA A 1 141 ? 15.125 6.059 11.797 1 95.44 141 ALA A O 1
ATOM 1063 N N . GLU A 1 142 ? 14.445 7.672 10.43 1 93.5 142 GLU A N 1
ATOM 1064 C CA . GLU A 1 142 ? 15.086 8.719 11.227 1 93.5 142 GLU A CA 1
ATOM 1065 C C . GLU A 1 142 ? 14.508 8.773 12.633 1 93.5 142 GLU A C 1
ATOM 1067 O O . GLU A 1 142 ? 15.25 8.844 13.617 1 93.5 142 GLU A O 1
ATOM 1072 N N . ARG A 1 143 ? 13.242 8.641 12.719 1 93.75 143 ARG A N 1
ATOM 1073 C CA . ARG A 1 143 ? 12.547 8.719 14 1 93.75 143 ARG A CA 1
ATOM 1074 C C . ARG A 1 143 ? 12.898 7.531 14.891 1 93.75 143 ARG A C 1
ATOM 1076 O O . ARG A 1 143 ? 12.984 7.664 16.109 1 93.75 143 ARG A O 1
ATOM 1083 N N . THR A 1 144 ? 13.188 6.395 14.352 1 94.5 144 THR A N 1
ATOM 1084 C CA . THR A 1 144 ? 13.344 5.164 15.117 1 94.5 144 THR A CA 1
ATOM 1085 C C . THR A 1 144 ? 14.812 4.762 15.203 1 94.5 144 THR A C 1
ATOM 1087 O O . THR A 1 144 ? 15.141 3.695 15.727 1 94.5 144 THR A O 1
ATOM 1090 N N . GLY A 1 145 ? 15.703 5.555 14.602 1 93 145 GLY A N 1
ATOM 1091 C CA . GLY A 1 145 ? 17.125 5.258 14.641 1 93 145 GLY A CA 1
ATOM 1092 C C . GLY A 1 145 ? 17.5 4.051 13.797 1 93 145 GLY A C 1
ATOM 1093 O O . GLY A 1 145 ? 18.469 3.346 14.117 1 93 145 GLY A O 1
ATOM 1094 N N . THR A 1 146 ? 16.703 3.754 12.797 1 94.38 146 THR A N 1
ATOM 1095 C CA . THR A 1 146 ? 16.984 2.658 11.875 1 94.38 146 THR A CA 1
ATOM 1096 C C . THR A 1 146 ? 17.438 3.193 10.523 1 94.38 146 THR A C 1
ATOM 1098 O O . THR A 1 146 ? 17.547 4.406 10.336 1 94.38 146 THR A O 1
ATOM 1101 N N . ASP A 1 147 ? 17.812 2.291 9.656 1 94.19 147 ASP A N 1
ATOM 1102 C CA . ASP A 1 147 ? 18.281 2.625 8.312 1 94.19 147 ASP A CA 1
ATOM 1103 C C . ASP A 1 147 ? 17.281 2.156 7.258 1 94.19 147 ASP A C 1
ATOM 1105 O O . ASP A 1 147 ? 17.031 0.957 7.117 1 94.19 147 ASP A O 1
ATOM 1109 N N . ALA A 1 148 ? 16.766 3.088 6.477 1 92.31 148 ALA A N 1
ATOM 1110 C CA . ALA A 1 148 ? 15.719 2.826 5.484 1 92.31 148 ALA A CA 1
ATOM 1111 C C . ALA A 1 148 ? 16.219 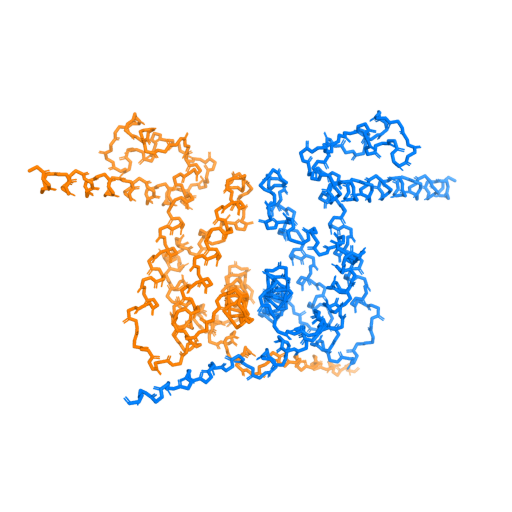1.85 4.418 1 92.31 148 ALA A C 1
ATOM 1113 O O . ALA A 1 148 ? 15.406 1.186 3.76 1 92.31 148 ALA A O 1
ATOM 1114 N N . GLU A 1 149 ? 17.484 1.689 4.242 1 90.06 149 GLU A N 1
ATOM 1115 C CA . GLU A 1 149 ? 18.031 0.845 3.184 1 90.06 149 GLU A CA 1
ATOM 1116 C C . GLU A 1 149 ? 18.453 -0.517 3.727 1 90.06 149 GLU A C 1
ATOM 1118 O O . GLU A 1 149 ? 18.641 -1.466 2.961 1 90.06 149 GLU A O 1
ATOM 1123 N N . LYS A 1 150 ? 18.641 -0.618 5.07 1 92.19 150 LYS A N 1
ATOM 1124 C CA . LYS A 1 150 ? 19.188 -1.84 5.645 1 92.19 150 LYS A CA 1
ATOM 1125 C C . LYS A 1 150 ? 18.172 -2.539 6.539 1 92.19 150 LYS A C 1
ATOM 1127 O O . LYS A 1 150 ? 18.203 -3.764 6.691 1 92.19 150 LYS A O 1
ATOM 1132 N N . ASP A 1 151 ? 17.344 -1.721 7.137 1 94.56 151 ASP A N 1
ATOM 1133 C CA . ASP A 1 151 ? 16.453 -2.273 8.141 1 94.56 151 ASP A CA 1
ATOM 1134 C C . ASP A 1 151 ? 15.047 -2.473 7.574 1 94.56 151 ASP A C 1
ATOM 1136 O O . ASP A 1 151 ? 14.562 -1.649 6.793 1 94.56 151 ASP A O 1
ATOM 1140 N N . LEU A 1 152 ? 14.328 -3.525 8.016 1 95.88 152 LEU A N 1
ATOM 1141 C CA . LEU A 1 152 ? 12.977 -3.857 7.566 1 95.88 152 LEU A CA 1
ATOM 1142 C C . LEU A 1 152 ? 11.945 -2.947 8.219 1 95.88 152 LEU A C 1
ATOM 1144 O O . LEU A 1 152 ? 10.914 -2.641 7.625 1 95.88 152 LEU A O 1
ATOM 1148 N N . TYR A 1 153 ? 12.281 -2.42 9.336 1 97.25 153 TYR A N 1
ATOM 1149 C CA . TYR A 1 153 ? 11.336 -1.894 10.312 1 97.25 153 TYR A CA 1
ATOM 1150 C C . TYR A 1 153 ? 10.578 -0.702 9.75 1 97.25 153 TYR A C 1
ATOM 1152 O O . TYR A 1 153 ? 9.344 -0.641 9.852 1 97.25 153 TYR A O 1
ATOM 1160 N N . PRO A 1 154 ? 11.273 0.278 9.078 1 96.62 154 PRO A N 1
ATOM 1161 C CA . PRO A 1 154 ? 10.516 1.442 8.617 1 96.62 154 PRO A CA 1
ATOM 1162 C C . PRO A 1 154 ? 9.43 1.075 7.605 1 96.62 154 PRO A C 1
ATOM 1164 O O . PRO A 1 154 ? 8.305 1.567 7.703 1 96.62 154 PRO A O 1
ATOM 1167 N N . THR A 1 155 ? 9.711 0.182 6.719 1 93.25 155 THR A N 1
ATOM 1168 C CA . THR A 1 155 ? 8.742 -0.222 5.703 1 93.25 155 THR A CA 1
ATOM 1169 C C . THR A 1 155 ? 7.656 -1.102 6.312 1 93.25 155 THR A C 1
ATOM 1171 O O . THR A 1 155 ? 6.492 -1.024 5.914 1 93.25 155 THR A O 1
ATOM 1174 N N . LEU A 1 156 ? 8.023 -1.918 7.281 1 95.69 156 LEU A N 1
ATOM 1175 C CA . LEU A 1 156 ? 7.027 -2.703 8 1 95.69 156 LEU A CA 1
ATOM 1176 C C . LEU A 1 156 ? 6.016 -1.795 8.695 1 95.69 156 LEU A C 1
ATOM 1178 O O . LEU A 1 156 ? 4.809 -2.043 8.633 1 95.69 156 LEU A O 1
ATOM 1182 N N . LEU A 1 157 ? 6.527 -0.712 9.32 1 96.38 157 LEU A N 1
ATOM 1183 C CA . LEU A 1 157 ? 5.66 0.247 9.992 1 96.38 157 LEU A CA 1
ATOM 1184 C C . LEU A 1 157 ? 4.711 0.911 9 1 96.38 157 LEU A C 1
ATOM 1186 O O . LEU A 1 157 ? 3.51 1.023 9.266 1 96.38 157 LEU A O 1
ATOM 1190 N N . LEU A 1 158 ? 5.293 1.307 7.902 1 93.06 158 LEU A N 1
ATOM 1191 C CA . LEU A 1 158 ? 4.473 1.954 6.883 1 93.06 158 LEU A CA 1
ATOM 1192 C C . LEU A 1 158 ? 3.35 1.032 6.422 1 93.06 158 LEU A C 1
ATOM 1194 O O . LEU A 1 158 ? 2.199 1.461 6.305 1 93.06 158 LEU A O 1
ATOM 1198 N N . GLY A 1 159 ? 3.656 -0.204 6.141 1 90.81 159 GLY A N 1
ATOM 1199 C CA . GLY A 1 159 ? 2.652 -1.163 5.711 1 90.81 159 GLY A CA 1
ATOM 1200 C C . GLY A 1 159 ? 1.552 -1.374 6.734 1 90.81 159 GLY A C 1
ATOM 1201 O O . GLY A 1 159 ? 0.366 -1.315 6.402 1 90.81 159 GLY A O 1
ATOM 1202 N N . ALA A 1 160 ? 1.949 -1.618 7.973 1 94.75 160 ALA A N 1
ATOM 1203 C CA . ALA A 1 160 ? 0.99 -1.894 9.039 1 94.75 160 ALA A CA 1
ATOM 1204 C C . ALA A 1 160 ? 0.1 -0.682 9.305 1 94.75 160 ALA A C 1
ATOM 1206 O O . ALA A 1 160 ? -1.126 -0.806 9.367 1 94.75 160 ALA A O 1
ATOM 1207 N N . VAL A 1 161 ? 0.698 0.459 9.391 1 93.62 161 VAL A N 1
ATOM 1208 C CA . VAL A 1 161 ? -0.035 1.676 9.727 1 93.62 161 VAL A CA 1
ATOM 1209 C C . VAL A 1 161 ? -0.885 2.111 8.531 1 93.62 161 VAL A C 1
ATOM 1211 O O . VAL A 1 161 ? -2.027 2.543 8.703 1 93.62 161 VAL A O 1
ATOM 1214 N N . GLY A 1 162 ? -0.268 2.033 7.348 1 87.88 162 GLY A N 1
ATOM 1215 C CA . GLY A 1 162 ? -1.069 2.279 6.156 1 87.88 162 GLY A CA 1
ATOM 1216 C C . GLY A 1 162 ? -2.273 1.363 6.051 1 87.88 162 GLY A C 1
ATOM 1217 O O . GLY A 1 162 ? -3.365 1.806 5.688 1 87.88 162 GLY A O 1
ATOM 1218 N N . GLY A 1 163 ? -2.061 0.073 6.34 1 89.25 163 GLY A N 1
ATOM 1219 C CA . GLY A 1 163 ? -3.168 -0.869 6.379 1 89.25 163 GLY A CA 1
ATOM 1220 C C . GLY A 1 163 ? -4.223 -0.509 7.41 1 89.25 163 GLY A C 1
ATOM 1221 O O . GLY A 1 163 ? -5.418 -0.677 7.168 1 89.25 163 GLY A O 1
ATOM 1222 N N . ALA A 1 164 ? -3.771 -0.008 8.547 1 92.94 164 ALA A N 1
ATOM 1223 C CA . ALA A 1 164 ? -4.699 0.429 9.586 1 92.94 164 ALA A CA 1
ATOM 1224 C C . ALA A 1 164 ? -5.555 1.597 9.102 1 92.94 164 ALA A C 1
ATOM 1226 O O . ALA A 1 164 ? -6.785 1.559 9.195 1 92.94 164 ALA A O 1
ATOM 1227 N N . ALA A 1 165 ? -4.891 2.604 8.586 1 87.12 165 ALA A N 1
ATOM 1228 C CA . ALA A 1 165 ? -5.617 3.771 8.094 1 87.12 165 ALA A CA 1
ATOM 1229 C C . ALA A 1 165 ? -6.613 3.379 7.008 1 87.12 165 ALA A C 1
ATOM 1231 O O . ALA A 1 165 ? -7.777 3.781 7.051 1 87.12 165 ALA A O 1
ATOM 1232 N N . LYS A 1 166 ? -6.16 2.561 6.109 1 84.69 166 LYS A N 1
ATOM 1233 C CA . LYS A 1 166 ? -7.02 2.127 5.012 1 84.69 166 LYS A CA 1
ATOM 1234 C C . LYS A 1 166 ? -8.203 1.315 5.531 1 84.69 166 LYS A C 1
ATOM 1236 O O . LYS A 1 166 ? -9.336 1.492 5.074 1 84.69 166 LYS A O 1
ATOM 1241 N N . SER A 1 167 ? -7.949 0.397 6.426 1 90.06 167 SER A N 1
ATOM 1242 C CA . SER A 1 167 ? -9.008 -0.447 6.969 1 90.06 167 SER A CA 1
ATOM 1243 C C . SER A 1 167 ? -10.086 0.389 7.66 1 90.06 167 SER A C 1
ATOM 1245 O O . SER A 1 167 ? -11.281 0.15 7.477 1 90.06 167 SER A O 1
ATOM 1247 N N . VAL A 1 168 ? -9.672 1.369 8.422 1 90 168 VAL A N 1
ATOM 1248 C CA . VAL A 1 168 ? -10.594 2.225 9.156 1 90 168 VAL A CA 1
ATOM 1249 C C . VAL A 1 168 ? -11.445 3.035 8.172 1 90 168 VAL A C 1
ATOM 1251 O O . VAL A 1 168 ? -12.664 3.107 8.312 1 90 168 VAL A O 1
ATOM 1254 N N . ILE A 1 169 ? -10.797 3.598 7.203 1 82.25 169 ILE A N 1
ATOM 1255 C CA . ILE A 1 169 ? -11.5 4.41 6.215 1 82.25 169 ILE A CA 1
ATOM 1256 C C . ILE A 1 169 ? -12.5 3.543 5.461 1 82.25 169 ILE A C 1
ATOM 1258 O O . ILE A 1 169 ? -13.664 3.934 5.285 1 82.25 169 ILE A O 1
ATOM 1262 N N . ASP A 1 170 ? -12.086 2.359 4.98 1 81.38 170 ASP A N 1
ATOM 1263 C CA . ASP A 1 170 ? -12.953 1.472 4.219 1 81.38 170 ASP A CA 1
ATOM 1264 C C . ASP A 1 170 ? -14.164 1.049 5.043 1 81.38 170 ASP A C 1
ATOM 1266 O O . ASP A 1 170 ? -15.305 1.123 4.566 1 81.38 170 ASP A O 1
ATOM 1270 N N . VAL A 1 171 ? -13.906 0.662 6.242 1 87.06 171 VAL A N 1
ATOM 1271 C CA . VAL A 1 171 ? -14.977 0.152 7.102 1 87.06 171 VAL A CA 1
ATOM 1272 C C . VAL A 1 171 ? -15.906 1.295 7.508 1 87.06 171 VAL A C 1
ATOM 1274 O O . VAL A 1 171 ? -17.125 1.143 7.496 1 87.06 171 VAL A O 1
ATOM 1277 N N . TRP A 1 172 ? -15.367 2.426 7.812 1 85.69 172 TRP A N 1
ATOM 1278 C CA . TRP A 1 172 ? -16.156 3.562 8.266 1 85.69 172 TRP A CA 1
ATOM 1279 C C . TRP A 1 172 ? -17.016 4.121 7.133 1 85.69 172 TRP A C 1
ATOM 1281 O O . TRP A 1 172 ? -18.188 4.418 7.324 1 85.69 172 TRP A O 1
ATOM 1291 N N . THR A 1 173 ? -16.484 4.246 5.996 1 78.56 173 THR A N 1
ATOM 1292 C CA . THR A 1 173 ? -17.203 4.805 4.855 1 78.56 173 THR A CA 1
ATOM 1293 C C . THR A 1 173 ? -18.266 3.822 4.348 1 78.56 173 THR A C 1
ATOM 1295 O O . THR A 1 173 ? -19.266 4.23 3.75 1 78.56 173 THR A O 1
ATOM 1298 N N . GLY A 1 174 ? -17.969 2.531 4.453 1 79.5 174 GLY A N 1
ATOM 1299 C CA . GLY A 1 174 ? -18.938 1.527 4.027 1 79.5 174 GLY A CA 1
ATOM 1300 C C . GLY A 1 174 ? -20.219 1.546 4.844 1 79.5 174 GLY A C 1
ATOM 1301 O O . GLY A 1 174 ? -21.234 1.014 4.41 1 79.5 174 GLY A O 1
ATOM 1302 N N . GLY A 1 175 ? -20.172 2.146 6.082 1 78.88 175 GLY A N 1
ATOM 1303 C CA . GLY A 1 175 ? -21.359 2.391 6.871 1 78.88 175 GLY A CA 1
ATOM 1304 C C . GLY A 1 175 ? -21.844 1.159 7.613 1 78.88 175 GLY A C 1
ATOM 1305 O O . GLY A 1 175 ? -22.953 1.16 8.172 1 78.88 175 GLY A O 1
ATOM 1306 N N . LYS A 1 176 ? -21.094 0.066 7.57 1 78.69 176 LYS A N 1
ATOM 1307 C CA . LYS A 1 176 ? -21.562 -1.177 8.172 1 78.69 176 LYS A CA 1
ATOM 1308 C C . LYS A 1 176 ? -20.906 -1.409 9.531 1 78.69 176 LYS A C 1
ATOM 1310 O O . LYS A 1 176 ? -21.156 -2.424 10.188 1 78.69 176 LYS A O 1
ATOM 1315 N N . SER A 1 177 ? -20.125 -0.443 9.914 1 81.06 177 SER A N 1
ATOM 1316 C CA . SER A 1 177 ? -19.438 -0.575 11.195 1 81.06 177 SER A CA 1
ATOM 1317 C C . SER A 1 177 ? -20.375 -0.251 12.359 1 81.06 177 SER A C 1
ATOM 1319 O O . SER A 1 177 ? -21.219 0.629 12.25 1 81.06 177 SER A O 1
ATOM 1321 N N . GLU A 1 178 ? -20.172 -1 13.453 1 82.44 178 GLU A N 1
ATOM 1322 C CA . GLU A 1 178 ? -20.938 -0.719 14.672 1 82.44 178 GLU A CA 1
ATOM 1323 C C . GLU A 1 178 ? -20.172 0.246 15.578 1 82.44 178 GLU A C 1
ATOM 1325 O O . GLU A 1 178 ? -20.672 0.63 16.641 1 82.44 178 GLU A O 1
ATOM 1330 N N . ALA A 1 179 ? -19.078 0.679 15.109 1 86.56 179 ALA A N 1
ATOM 1331 C CA . ALA A 1 179 ? -18.25 1.574 15.93 1 86.56 179 ALA A CA 1
ATOM 1332 C C . ALA A 1 179 ? -18.922 2.943 16.078 1 86.56 179 ALA A C 1
ATOM 1334 O O . ALA A 1 179 ? -19.641 3.381 15.18 1 86.56 179 ALA A O 1
ATOM 1335 N N . SER A 1 180 ? -18.672 3.664 17.188 1 87.12 180 SER A N 1
ATOM 1336 C CA . SER A 1 180 ? -19.281 4.953 17.5 1 87.12 180 SER A CA 1
ATOM 1337 C C . SER A 1 180 ? -18.547 6.09 16.781 1 87.12 180 SER A C 1
ATOM 1339 O O . SER A 1 180 ? -19.094 7.18 16.625 1 87.12 180 SER A O 1
ATOM 1341 N N . SER A 1 181 ? -17.297 5.871 16.438 1 88.38 181 SER A N 1
ATOM 1342 C CA . SER A 1 181 ? -16.484 6.879 15.766 1 88.38 181 SER A CA 1
ATOM 1343 C C . SER A 1 181 ? -15.328 6.234 14.992 1 88.38 181 SER A C 1
ATOM 1345 O O . SER A 1 181 ? -14.922 5.113 15.297 1 88.38 181 SER A O 1
ATOM 1347 N N . PRO A 1 182 ? -14.805 6.898 14.008 1 88.62 182 PRO A N 1
ATOM 1348 C CA . PRO A 1 182 ? -13.617 6.379 13.328 1 88.62 182 PRO A CA 1
ATOM 1349 C C . PRO A 1 182 ? -12.422 6.227 14.266 1 88.62 182 PRO A C 1
ATOM 1351 O O . PRO A 1 182 ? -11.594 5.332 14.078 1 88.62 182 PRO A O 1
ATOM 1354 N N . GLU A 1 183 ? -12.398 7.066 15.266 1 92.88 183 GLU A N 1
ATOM 1355 C CA . GLU A 1 183 ? -11.32 7 16.25 1 92.88 183 GLU A CA 1
ATOM 1356 C C . GLU A 1 183 ? -11.32 5.66 16.984 1 92.88 183 GLU A C 1
ATOM 1358 O O . GLU A 1 183 ? -10.266 5.09 17.234 1 92.88 183 GLU A O 1
ATOM 1363 N N . GLU A 1 184 ? -12.469 5.191 17.266 1 94.69 184 GLU A N 1
ATOM 1364 C CA . GLU A 1 184 ? -12.586 3.891 17.922 1 94.69 184 GLU A CA 1
ATOM 1365 C C . GLU A 1 184 ? -12.023 2.779 17.047 1 94.69 184 GLU A C 1
ATOM 1367 O O . GLU A 1 184 ? -11.359 1.862 17.531 1 94.69 184 GLU A O 1
ATOM 1372 N N . LEU A 1 185 ? -12.242 2.887 15.773 1 94.25 185 LEU A N 1
ATOM 1373 C CA . LEU A 1 185 ? -11.734 1.897 14.828 1 94.25 185 LEU A CA 1
ATOM 1374 C C . LEU A 1 185 ? -10.211 1.96 14.734 1 94.25 185 LEU A C 1
ATOM 1376 O O . LEU A 1 185 ? -9.555 0.929 14.586 1 94.25 185 LEU A O 1
ATOM 1380 N N . VAL A 1 186 ? -9.68 3.205 14.82 1 95.56 186 VAL A N 1
ATOM 1381 C CA . VAL A 1 186 ? -8.227 3.355 14.805 1 95.56 186 VAL A CA 1
ATOM 1382 C C . VAL A 1 186 ? -7.621 2.646 16.016 1 95.56 186 VAL A C 1
ATOM 1384 O O . VAL A 1 186 ? -6.66 1.887 15.875 1 95.56 186 VAL A O 1
ATOM 1387 N N . HIS A 1 187 ? -8.242 2.855 17.188 1 97.56 187 HIS A N 1
ATOM 1388 C CA . HIS A 1 187 ? -7.73 2.221 18.391 1 97.56 187 HIS A CA 1
ATOM 1389 C C . HIS A 1 187 ? -7.793 0.701 18.297 1 97.56 187 HIS A C 1
ATOM 1391 O O . HIS A 1 187 ? -6.859 0.007 18.688 1 97.56 187 HIS A O 1
ATOM 1397 N N . ASP A 1 188 ? -8.82 0.229 17.719 1 96.88 188 ASP A N 1
ATOM 1398 C CA . ASP A 1 188 ? -8.969 -1.212 17.531 1 96.88 188 ASP A CA 1
ATOM 1399 C C . ASP A 1 188 ? -7.922 -1.755 16.562 1 96.88 188 ASP A C 1
ATOM 1401 O O . ASP A 1 188 ? -7.328 -2.807 16.812 1 96.88 188 ASP A O 1
ATOM 1405 N N . ALA A 1 189 ? -7.699 -1.049 15.453 1 97.31 189 ALA A N 1
ATOM 1406 C CA . ALA A 1 189 ? -6.699 -1.46 14.469 1 97.31 189 ALA A CA 1
ATOM 1407 C C . ALA A 1 189 ? -5.316 -1.555 15.102 1 97.31 189 ALA A C 1
ATOM 1409 O O . ALA A 1 189 ? -4.613 -2.553 14.93 1 97.31 189 ALA A O 1
ATOM 1410 N N . PHE A 1 190 ? -4.973 -0.56 15.883 1 98.31 190 PHE A N 1
ATOM 1411 C CA . PHE A 1 190 ? -3.643 -0.525 16.484 1 98.31 190 PHE A CA 1
ATOM 1412 C C . PHE A 1 190 ? -3.521 -1.562 17.594 1 98.31 190 PHE A C 1
ATOM 1414 O O . PHE A 1 190 ? -2.447 -2.123 17.812 1 98.31 190 PHE A O 1
ATOM 1421 N N . ARG A 1 191 ? -4.625 -1.854 18.297 1 98.25 191 ARG A N 1
ATOM 1422 C CA . ARG A 1 191 ? -4.617 -2.945 19.266 1 98.25 191 ARG A CA 1
ATOM 1423 C C . ARG A 1 191 ? -4.289 -4.273 18.594 1 98.25 191 ARG A C 1
ATOM 1425 O O . ARG A 1 191 ? -3.498 -5.062 19.109 1 98.25 191 ARG A O 1
ATOM 1432 N N . GLN A 1 192 ? -4.863 -4.508 17.453 1 98.06 192 GLN A N 1
ATOM 1433 C CA . GLN A 1 192 ? -4.609 -5.742 16.719 1 98.06 192 GLN A CA 1
ATOM 1434 C C . GLN A 1 192 ? -3.164 -5.809 16.234 1 98.06 192 GLN A C 1
ATOM 1436 O O . GLN A 1 192 ? -2.531 -6.863 16.297 1 98.06 192 GLN A O 1
ATOM 1441 N N . ILE A 1 193 ? -2.621 -4.66 15.773 1 98.25 193 ILE A N 1
ATOM 1442 C CA . ILE A 1 193 ? -1.233 -4.602 15.328 1 98.25 193 ILE A CA 1
ATOM 1443 C C . ILE A 1 193 ? -0.3 -4.891 16.5 1 98.25 193 ILE A C 1
ATOM 1445 O O . ILE A 1 193 ? 0.6 -5.73 16.391 1 98.25 193 ILE A O 1
ATOM 1449 N N . ARG A 1 194 ? -0.556 -4.242 17.641 1 98.12 194 ARG A N 1
ATOM 1450 C CA . ARG A 1 194 ? 0.281 -4.418 18.812 1 98.12 194 ARG A CA 1
ATOM 1451 C C . ARG A 1 194 ? 0.224 -5.859 19.312 1 98.12 194 ARG A C 1
ATOM 1453 O O . ARG A 1 194 ? 1.198 -6.367 19.875 1 98.12 194 ARG A O 1
ATOM 1460 N N . ALA A 1 195 ? -0.876 -6.527 19.094 1 97.75 195 ALA A N 1
ATOM 1461 C CA . ALA A 1 195 ? -1.057 -7.906 19.531 1 97.75 195 ALA A CA 1
ATOM 1462 C C . ALA A 1 195 ? -0.418 -8.883 18.562 1 97.75 195 ALA A C 1
ATOM 1464 O O . ALA A 1 195 ? -0.395 -10.094 18.797 1 97.75 195 ALA A O 1
ATOM 1465 N N . GLY A 1 196 ? 0.09 -8.406 17.391 1 97.81 196 GLY A N 1
ATOM 1466 C CA . GLY A 1 196 ? 0.745 -9.266 16.406 1 97.81 196 GLY A CA 1
ATOM 1467 C C . GLY A 1 196 ? -0.219 -9.875 15.414 1 97.81 196 GLY A C 1
ATOM 1468 O O . GLY A 1 196 ? 0.02 -10.969 14.898 1 97.81 196 GLY A O 1
ATOM 1469 N N . LEU A 1 197 ? -1.425 -9.273 15.281 1 97.12 197 LEU A N 1
ATOM 1470 C CA . LEU A 1 197 ? -2.459 -9.695 14.344 1 97.12 197 LEU A CA 1
ATOM 1471 C C . LEU A 1 197 ? -2.84 -11.156 14.562 1 97.12 197 LEU A C 1
ATOM 1473 O O . LEU A 1 197 ? -2.803 -11.961 13.633 1 97.12 197 LEU A O 1
ATOM 1477 N N . PRO A 1 198 ? -3.24 -11.422 15.742 1 94.5 198 PRO A N 1
ATOM 1478 C CA . PRO A 1 198 ? -3.666 -12.797 16 1 94.5 198 PRO A CA 1
ATOM 1479 C C . PRO A 1 198 ? -4.902 -13.195 15.203 1 94.5 198 PRO A C 1
ATOM 1481 O O . PRO A 1 198 ? -5.75 -12.344 14.906 1 94.5 198 PRO A O 1
ATOM 1484 N N . ALA A 1 199 ? -5.012 -14.445 14.836 1 91.38 199 ALA A N 1
ATOM 1485 C CA . ALA A 1 199 ? -6.172 -14.953 14.102 1 91.38 199 ALA A CA 1
ATOM 1486 C C . ALA A 1 199 ? -7.465 -14.656 14.852 1 91.38 199 ALA A C 1
ATOM 1488 O O . ALA A 1 199 ? -7.52 -14.773 16.078 1 91.38 199 ALA A O 1
ATOM 1489 N N . PRO A 1 200 ? -8.43 -14.195 14.086 1 88.88 200 PRO A N 1
ATOM 1490 C CA . PRO A 1 200 ? -9.719 -13.953 14.742 1 88.88 200 PRO A CA 1
ATOM 1491 C C . PRO A 1 200 ? -10.336 -15.234 15.297 1 88.88 200 PRO A C 1
ATOM 1493 O O . PRO A 1 200 ? -10.078 -16.328 14.789 1 88.88 200 PRO A O 1
ATOM 1496 N N . PRO A 1 201 ? -11.031 -15.055 16.453 1 79.88 201 PRO A N 1
ATOM 1497 C CA . PRO A 1 201 ? -11.719 -16.234 17 1 79.88 201 PRO A CA 1
ATOM 1498 C C . PRO A 1 201 ? -12.758 -16.797 16.031 1 79.88 201 PRO A C 1
ATOM 1500 O O . PRO A 1 201 ? -13.328 -16.062 15.227 1 79.88 201 PRO A O 1
ATOM 1503 N N . PRO A 1 202 ? -12.773 -18.141 15.883 1 69.88 202 PRO A N 1
ATOM 1504 C CA . PRO A 1 202 ? -13.773 -18.75 15 1 69.88 202 PRO A CA 1
ATOM 1505 C C . PRO A 1 202 ? -15.188 -18.25 15.281 1 69.88 202 PRO A C 1
ATOM 1507 O O . PRO A 1 202 ? -15.5 -17.844 16.406 1 69.88 202 PRO A O 1
ATOM 1510 N N . ALA A 1 203 ? -15.875 -17.906 14.195 1 61.41 203 ALA A N 1
ATOM 1511 C CA . ALA A 1 203 ? -17.266 -17.516 14.383 1 61.41 203 ALA A CA 1
ATOM 1512 C C . ALA A 1 203 ? -18 -18.469 15.32 1 61.41 203 ALA A C 1
ATOM 1514 O O . ALA A 1 203 ? -17.75 -19.672 15.305 1 61.41 203 ALA A O 1
ATOM 1515 N N . PRO A 1 204 ? -18.641 -17.828 16.344 1 58.25 204 PRO A N 1
ATOM 1516 C CA . PRO A 1 204 ? -19.391 -18.75 17.203 1 58.25 204 PRO A CA 1
ATOM 1517 C C . PRO A 1 204 ? -20.234 -19.734 16.406 1 58.25 204 PRO A C 1
ATOM 1519 O O . PRO A 1 204 ? -20.766 -19.391 15.344 1 58.25 204 PRO A O 1
ATOM 1522 N N . GLU A 1 205 ? -19.859 -21 16.266 1 52.19 205 GLU A N 1
ATOM 1523 C CA . GLU A 1 205 ? -20.719 -22.016 15.672 1 52.19 205 GLU A CA 1
ATOM 1524 C C . GLU A 1 205 ? -22.188 -21.75 16 1 52.19 205 GLU A C 1
ATOM 1526 O O . GLU A 1 205 ? -22.547 -21.562 17.156 1 52.19 205 GLU A O 1
ATOM 1531 N N . MET A 1 206 ? -22.828 -21.078 15.219 1 49.38 206 MET A N 1
ATOM 1532 C CA . MET A 1 206 ? -24.266 -21.047 15.477 1 49.38 206 MET A CA 1
ATOM 1533 C C . MET A 1 206 ? -24.797 -22.438 15.812 1 49.38 206 MET A C 1
ATOM 1535 O O . MET A 1 206 ? -24.531 -23.391 15.086 1 49.38 206 MET A O 1
ATOM 1539 N N . SER A 1 207 ? -24.859 -22.734 17.078 1 45.12 207 SER A N 1
ATOM 1540 C CA . SER A 1 207 ? -25.641 -23.906 17.469 1 45.12 207 SER A CA 1
ATOM 1541 C C . SER A 1 207 ? -26.844 -24.109 16.547 1 45.12 207 SER A C 1
ATOM 1543 O O . SER A 1 207 ? -27.703 -23.234 16.453 1 45.12 207 SER A O 1
ATOM 1545 N N . ARG A 1 208 ? -26.641 -24.766 15.492 1 43.84 208 ARG A N 1
ATOM 1546 C CA . ARG A 1 208 ? -27.875 -25.234 14.875 1 43.84 208 ARG A CA 1
ATOM 1547 C C . ARG A 1 208 ? -28.891 -25.672 15.93 1 43.84 208 ARG A C 1
ATOM 1549 O O . ARG A 1 208 ? -28.547 -26.453 16.828 1 43.84 208 ARG A O 1
ATOM 1556 N N . PRO A 1 209 ? -30.109 -25.016 15.852 1 40.88 209 PRO A N 1
ATOM 1557 C CA . PRO A 1 209 ? -31.078 -25.75 16.688 1 40.88 209 PRO A CA 1
ATOM 1558 C C . PRO A 1 209 ? -31.172 -27.219 16.312 1 40.88 209 PRO A C 1
ATOM 1560 O O . PRO A 1 209 ? -30.922 -27.594 15.156 1 40.88 209 PRO A O 1
ATOM 1563 N N . MET B 1 1 ? -21.781 -28.953 -28.219 1 62.66 1 MET B N 1
ATOM 1564 C CA . MET B 1 1 ? -21.703 -27.5 -28.328 1 62.66 1 MET B CA 1
ATOM 1565 C C . MET B 1 1 ? -21.156 -26.875 -27.047 1 62.66 1 MET B C 1
ATOM 1567 O O . MET B 1 1 ? -20.266 -26.031 -27.078 1 62.66 1 MET B O 1
ATOM 1571 N N . ILE B 1 2 ? -21.625 -27.375 -25.969 1 70.69 2 ILE B N 1
ATOM 1572 C CA . ILE B 1 2 ? -21.188 -26.875 -24.672 1 70.69 2 ILE B CA 1
ATOM 1573 C C . ILE B 1 2 ? -19.734 -27.281 -24.438 1 70.69 2 ILE B C 1
ATOM 1575 O O . ILE B 1 2 ? -18.922 -26.484 -23.938 1 70.69 2 ILE B O 1
ATOM 1579 N N . ILE B 1 3 ? -19.469 -28.422 -24.891 1 72.25 3 ILE B N 1
ATOM 1580 C CA . ILE B 1 3 ? -18.109 -28.953 -24.703 1 72.25 3 ILE B CA 1
ATOM 1581 C C . ILE B 1 3 ? -17.141 -28.156 -25.562 1 72.25 3 ILE B C 1
ATOM 1583 O O . ILE B 1 3 ? -16.016 -27.891 -25.141 1 72.25 3 ILE B O 1
ATOM 1587 N N . GLU B 1 4 ? -17.578 -27.906 -26.734 1 70.88 4 GLU B N 1
ATOM 1588 C CA . GLU B 1 4 ? -16.734 -27.172 -27.672 1 70.88 4 GLU B CA 1
ATOM 1589 C C . GLU B 1 4 ? -16.453 -25.766 -27.156 1 70.88 4 GLU B C 1
ATOM 1591 O O . GLU B 1 4 ? -15.336 -25.25 -27.297 1 70.88 4 GLU B O 1
ATOM 1596 N N . GLN B 1 5 ? -17.516 -25.188 -26.594 1 70.19 5 GLN B N 1
ATOM 1597 C CA . GLN B 1 5 ? -17.359 -23.859 -26.016 1 70.19 5 GLN B CA 1
ATOM 1598 C C . GLN B 1 5 ? -16.344 -23.859 -24.875 1 70.19 5 GLN B C 1
ATOM 1600 O O . GLN B 1 5 ? -15.547 -22.922 -24.734 1 70.19 5 GLN B O 1
ATOM 1605 N N . GLY B 1 6 ? -16.375 -24.953 -24.234 1 73.56 6 GLY B N 1
ATOM 1606 C CA . GLY B 1 6 ? -15.43 -25.109 -23.125 1 73.56 6 GLY B CA 1
ATOM 1607 C C . GLY B 1 6 ? -13.984 -25.188 -23.578 1 73.56 6 GLY B C 1
ATOM 1608 O O . GLY B 1 6 ? -13.109 -24.562 -22.984 1 73.56 6 GLY B O 1
ATOM 1609 N N . LEU B 1 7 ? -13.828 -25.922 -24.734 1 77.12 7 LEU B N 1
ATOM 1610 C CA . LEU B 1 7 ? -12.484 -26.062 -25.281 1 77.12 7 LEU B CA 1
ATOM 1611 C C . LEU B 1 7 ? -11.961 -24.734 -25.812 1 77.12 7 LEU B C 1
ATOM 1613 O O . LEU B 1 7 ? -10.797 -24.391 -25.609 1 77.12 7 LEU B O 1
ATOM 1617 N N . ARG B 1 8 ? -12.836 -23.984 -26.547 1 76.75 8 ARG B N 1
ATOM 1618 C CA . ARG B 1 8 ? -12.461 -22.688 -27.094 1 76.75 8 ARG B CA 1
ATOM 1619 C C . ARG B 1 8 ? -12.078 -21.703 -25.984 1 76.75 8 ARG B C 1
ATOM 1621 O O . ARG B 1 8 ? -11.102 -20.969 -26.109 1 76.75 8 ARG B O 1
ATOM 1628 N N . ASP B 1 9 ? -12.906 -21.75 -24.984 1 82 9 ASP B N 1
ATOM 1629 C CA . ASP B 1 9 ? -12.656 -20.875 -23.844 1 82 9 ASP B CA 1
ATOM 1630 C C . ASP B 1 9 ? -11.336 -21.234 -23.172 1 82 9 ASP B C 1
ATOM 1632 O O . ASP B 1 9 ? -10.594 -20.344 -22.75 1 82 9 ASP B O 1
ATOM 1636 N N . ARG B 1 10 ? -11.125 -22.484 -23.141 1 83.25 10 ARG B N 1
ATOM 1637 C CA . ARG B 1 10 ? -9.875 -22.922 -22.547 1 83.25 10 ARG B CA 1
ATOM 1638 C C . ARG B 1 10 ? -8.68 -22.516 -23.391 1 83.25 10 ARG B C 1
ATOM 1640 O O . ARG B 1 10 ? -7.645 -22.094 -22.859 1 83.25 10 ARG B O 1
ATOM 1647 N N . LYS B 1 11 ? -8.852 -22.656 -24.609 1 86.19 11 LYS B N 1
ATOM 1648 C CA . LYS B 1 11 ? -7.777 -22.266 -25.516 1 86.19 11 LYS B CA 1
ATOM 1649 C C . LYS B 1 11 ? -7.52 -20.766 -25.453 1 86.19 11 LYS B C 1
ATOM 1651 O O . LYS B 1 11 ? -6.367 -20.328 -25.453 1 86.19 11 LYS B O 1
ATOM 1656 N N . LYS B 1 12 ? -8.586 -20.016 -25.375 1 89.12 12 LYS B N 1
ATOM 1657 C CA . LYS B 1 12 ? -8.477 -18.562 -25.25 1 89.12 12 LYS B CA 1
ATOM 1658 C C . LYS B 1 12 ? -7.746 -18.172 -23.969 1 89.12 12 LYS B C 1
ATOM 1660 O O . LYS B 1 12 ? -6.859 -17.312 -23.984 1 89.12 12 LYS B O 1
ATOM 1665 N N . ALA B 1 13 ? -8.102 -18.828 -22.969 1 88.94 13 ALA B N 1
ATOM 1666 C CA . ALA B 1 13 ? -7.469 -18.547 -21.688 1 88.94 13 ALA B CA 1
ATOM 1667 C C . ALA B 1 13 ? -5.988 -18.922 -21.703 1 88.94 13 ALA B C 1
ATOM 1669 O O . ALA B 1 13 ? -5.152 -18.203 -21.141 1 88.94 13 ALA B O 1
ATOM 1670 N N . ALA B 1 14 ? -5.746 -19.969 -22.391 1 90.56 14 ALA B N 1
ATOM 1671 C CA . ALA B 1 14 ? -4.359 -20.422 -22.5 1 90.56 14 ALA B CA 1
ATOM 1672 C C . ALA B 1 14 ? -3.52 -19.438 -23.297 1 90.56 14 ALA B C 1
ATOM 1674 O O . ALA B 1 14 ? -2.377 -19.141 -22.938 1 90.56 14 ALA B O 1
ATOM 1675 N N . THR B 1 15 ? -4.094 -18.969 -24.375 1 93.44 15 THR B N 1
ATOM 1676 C CA . THR B 1 15 ? -3.383 -18 -25.203 1 93.44 15 THR B CA 1
ATOM 1677 C C . THR B 1 15 ? -3.154 -16.703 -24.438 1 93.44 15 THR B C 1
ATOM 1679 O O . THR B 1 15 ? -2.062 -16.125 -24.484 1 93.44 15 THR B O 1
ATOM 1682 N N . ARG B 1 16 ? -4.125 -16.297 -23.734 1 93.81 16 ARG B N 1
ATOM 1683 C CA . ARG B 1 16 ? -4 -15.078 -22.953 1 93.81 16 ARG B CA 1
ATOM 1684 C C . ARG B 1 16 ? -2.891 -15.211 -21.906 1 93.81 16 ARG B C 1
ATOM 1686 O O . ARG B 1 16 ? -2.082 -14.297 -21.734 1 93.81 16 ARG B O 1
ATOM 1693 N N . ALA B 1 17 ? -2.895 -16.344 -21.312 1 90.56 17 ALA B N 1
ATOM 1694 C CA . ALA B 1 17 ? -1.879 -16.594 -20.297 1 90.56 17 ALA B CA 1
ATOM 1695 C C . ALA B 1 17 ? -0.483 -16.641 -20.906 1 90.56 17 ALA B C 1
ATOM 1697 O O . ALA B 1 17 ? 0.473 -16.125 -20.328 1 90.56 17 ALA B O 1
ATOM 1698 N N . ALA B 1 18 ? -0.435 -17.234 -22.031 1 93.25 18 ALA B N 1
ATOM 1699 C CA . ALA B 1 18 ? 0.852 -17.312 -22.719 1 93.25 18 ALA B CA 1
ATOM 1700 C C . ALA B 1 18 ? 1.358 -15.922 -23.094 1 93.25 18 ALA B C 1
ATOM 1702 O O . ALA B 1 18 ? 2.541 -15.617 -22.922 1 93.25 18 ALA B O 1
ATOM 1703 N N . LEU B 1 19 ? 0.486 -15.156 -23.516 1 95.62 19 LEU B N 1
ATOM 1704 C CA . LEU B 1 19 ? 0.84 -13.797 -23.938 1 95.62 19 LEU B CA 1
ATOM 1705 C C . LEU B 1 19 ? 1.242 -12.953 -22.734 1 95.62 19 LEU B C 1
ATOM 1707 O O . LEU B 1 19 ? 2.26 -12.25 -22.766 1 95.62 19 LEU B O 1
ATOM 1711 N N . SER B 1 20 ? 0.43 -13.016 -21.719 1 92.19 20 SER B N 1
ATOM 1712 C CA . SER B 1 20 ? 0.749 -12.227 -20.531 1 92.19 20 SER B CA 1
ATOM 1713 C C . SER B 1 20 ? 2.049 -12.703 -19.875 1 92.19 20 SER B C 1
ATOM 1715 O O . SER B 1 20 ? 2.859 -11.883 -19.438 1 92.19 20 SER B O 1
ATOM 1717 N N . GLY B 1 21 ? 2.252 -14 -19.906 1 88.44 21 GLY B N 1
ATOM 1718 C CA . GLY B 1 21 ? 3.502 -14.547 -19.406 1 88.44 21 GLY B CA 1
ATOM 1719 C C . GLY B 1 21 ? 4.715 -14.102 -20.203 1 88.44 21 GLY B C 1
ATOM 1720 O O . GLY B 1 21 ? 5.734 -13.719 -19.625 1 88.44 21 GLY B O 1
ATOM 1721 N N . ALA B 1 22 ? 4.555 -14.117 -21.422 1 92.5 22 ALA B N 1
ATOM 1722 C CA . ALA B 1 22 ? 5.621 -13.664 -22.312 1 92.5 22 ALA B CA 1
ATOM 1723 C C . ALA B 1 22 ? 5.922 -12.18 -22.094 1 92.5 22 ALA B C 1
ATOM 1725 O O . ALA B 1 22 ? 7.086 -11.781 -22.031 1 92.5 22 ALA B O 1
ATOM 1726 N N . ALA B 1 23 ? 4.879 -11.422 -22 1 89.81 23 ALA B N 1
ATOM 1727 C CA . ALA B 1 23 ? 5.039 -9.992 -21.781 1 89.81 23 ALA B CA 1
ATOM 1728 C C . ALA B 1 23 ? 5.82 -9.719 -20.5 1 89.81 23 ALA B C 1
ATOM 1730 O O . ALA B 1 23 ? 6.746 -8.906 -20.484 1 89.81 23 ALA B O 1
ATOM 1731 N N . ALA B 1 24 ? 5.473 -10.414 -19.5 1 84.25 24 ALA B N 1
ATOM 1732 C CA . ALA B 1 24 ? 6.121 -10.234 -18.203 1 84.25 24 ALA B CA 1
ATOM 1733 C C . ALA B 1 24 ? 7.59 -10.648 -18.266 1 84.25 24 ALA B C 1
ATOM 1735 O O . ALA B 1 24 ? 8.461 -9.953 -17.734 1 84.25 24 ALA B O 1
ATOM 1736 N N . ARG B 1 25 ? 7.844 -11.75 -18.938 1 84.56 25 ARG B N 1
ATOM 1737 C CA . ARG B 1 25 ? 9.211 -12.242 -19.062 1 84.56 25 ARG B CA 1
ATOM 1738 C C . ARG B 1 25 ? 10.086 -11.266 -19.844 1 84.56 25 ARG B C 1
ATOM 1740 O O . ARG B 1 25 ? 11.203 -10.961 -19.438 1 84.56 25 ARG B O 1
ATOM 1747 N N . LEU B 1 26 ? 9.562 -10.789 -20.859 1 87.44 26 LEU B N 1
ATOM 1748 C CA . LEU B 1 26 ? 10.305 -9.852 -21.688 1 87.44 26 LEU B CA 1
ATOM 1749 C C . LEU B 1 26 ? 10.523 -8.523 -20.969 1 87.44 26 LEU B C 1
ATOM 1751 O O . LEU B 1 26 ? 11.602 -7.941 -21.047 1 87.44 26 LEU B O 1
ATOM 1755 N N . ALA B 1 27 ? 9.484 -8.062 -20.359 1 82.19 27 ALA B N 1
ATOM 1756 C CA . ALA B 1 27 ? 9.602 -6.801 -19.625 1 82.19 27 ALA B CA 1
ATOM 1757 C C . ALA B 1 27 ? 10.664 -6.898 -18.531 1 82.19 27 ALA B C 1
ATOM 1759 O O . ALA B 1 27 ? 11.398 -5.941 -18.297 1 82.19 27 ALA B O 1
ATOM 1760 N N . ARG B 1 28 ? 10.703 -8 -17.969 1 75.5 28 ARG B N 1
ATOM 1761 C CA . ARG B 1 28 ? 11.68 -8.227 -16.906 1 75.5 28 ARG B CA 1
ATOM 1762 C C . ARG B 1 28 ? 13.102 -8.266 -17.469 1 75.5 28 ARG B C 1
ATOM 1764 O O . ARG B 1 28 ? 14.031 -7.73 -16.859 1 75.5 28 ARG B O 1
ATOM 1771 N N . ALA B 1 29 ? 13.211 -8.844 -18.625 1 77.75 29 ALA B N 1
ATOM 1772 C CA . ALA B 1 29 ? 14.531 -9.062 -19.219 1 77.75 29 ALA B CA 1
ATOM 1773 C C . ALA B 1 29 ? 15.039 -7.797 -19.891 1 77.75 29 ALA B C 1
ATOM 1775 O O . ALA B 1 29 ? 16.234 -7.48 -19.812 1 77.75 29 ALA B O 1
ATOM 1776 N N . LEU B 1 30 ? 14.133 -7.055 -20.484 1 78.62 30 LEU B N 1
ATOM 1777 C CA . LEU B 1 30 ? 14.562 -5.988 -21.375 1 78.62 30 LEU B CA 1
ATOM 1778 C C . LEU B 1 30 ? 14.117 -4.625 -20.859 1 78.62 30 LEU B C 1
ATOM 1780 O O . LEU B 1 30 ? 14.609 -3.59 -21.312 1 78.62 30 LEU B O 1
ATOM 1784 N N . GLY B 1 31 ? 13.281 -4.668 -19.891 1 73.94 31 GLY B N 1
ATOM 1785 C CA . GLY B 1 31 ? 12.594 -3.434 -19.547 1 73.94 31 GLY B CA 1
ATOM 1786 C C . GLY B 1 31 ? 11.359 -3.178 -20.375 1 73.94 31 GLY B C 1
ATOM 1787 O O . GLY B 1 31 ? 11.336 -3.484 -21.578 1 73.94 31 GLY B O 1
ATOM 1788 N N . ILE B 1 32 ? 10.32 -2.641 -19.781 1 75.94 32 ILE B N 1
ATOM 1789 C CA . ILE B 1 32 ? 9.023 -2.488 -20.438 1 75.94 32 ILE B CA 1
ATOM 1790 C C . ILE B 1 32 ? 9.172 -1.602 -21.672 1 75.94 32 ILE B C 1
ATOM 1792 O O . ILE B 1 32 ? 8.469 -1.795 -22.672 1 75.94 32 ILE B O 1
ATOM 1796 N N . GLU B 1 33 ? 10.047 -0.722 -21.594 1 76.44 33 GLU B N 1
ATOM 1797 C CA . GLU B 1 33 ? 10.211 0.218 -22.688 1 76.44 33 GLU B CA 1
ATOM 1798 C C . GLU B 1 33 ? 10.758 -0.482 -23.938 1 76.44 33 GLU B C 1
ATOM 1800 O O . GLU B 1 33 ? 10.531 -0.028 -25.062 1 76.44 33 GLU B O 1
ATOM 1805 N N . CYS B 1 34 ? 11.406 -1.568 -23.719 1 84.88 34 CYS B N 1
ATOM 1806 C CA . CYS B 1 34 ? 12.062 -2.262 -24.828 1 84.88 34 CYS B CA 1
ATOM 1807 C C . CYS B 1 34 ? 11.195 -3.41 -25.328 1 84.88 34 CYS B C 1
ATOM 1809 O O . CYS B 1 34 ? 11.562 -4.086 -26.297 1 84.88 34 CYS B O 1
ATOM 1811 N N . VAL B 1 35 ? 10.109 -3.59 -24.656 1 89.75 35 VAL B N 1
ATOM 1812 C CA . VAL B 1 35 ? 9.211 -4.676 -25.047 1 89.75 35 VAL B CA 1
ATOM 1813 C C . VAL B 1 35 ? 8.211 -4.184 -26.094 1 89.75 35 VAL B C 1
ATOM 1815 O O . VAL B 1 35 ? 7.711 -3.061 -26 1 89.75 35 VAL B O 1
ATOM 1818 N N . THR B 1 36 ? 8.039 -5.02 -27.156 1 94 36 THR B N 1
ATOM 1819 C CA . THR B 1 36 ? 7.051 -4.688 -28.172 1 94 36 THR B CA 1
ATOM 1820 C C . THR B 1 36 ? 6 -5.785 -28.281 1 94 36 THR B C 1
ATOM 1822 O O . THR B 1 36 ? 6.227 -6.918 -27.844 1 94 36 THR B O 1
ATOM 1825 N N . ALA B 1 37 ? 4.887 -5.379 -28.859 1 95.69 37 ALA B N 1
ATOM 1826 C CA . ALA B 1 37 ? 3.832 -6.355 -29.125 1 95.69 37 ALA B CA 1
ATOM 1827 C C . ALA B 1 37 ? 4.34 -7.484 -30.016 1 95.69 37 ALA B C 1
ATOM 1829 O O . ALA B 1 37 ? 4.008 -8.648 -29.812 1 95.69 37 ALA B O 1
ATOM 1830 N N . ASP B 1 38 ? 5.141 -7.129 -30.891 1 96.94 38 ASP B N 1
ATOM 1831 C CA . ASP B 1 38 ? 5.691 -8.109 -31.812 1 96.94 38 ASP B CA 1
ATOM 1832 C C . ASP B 1 38 ? 6.566 -9.125 -31.094 1 96.94 38 ASP B C 1
ATOM 1834 O O . ASP B 1 38 ? 6.465 -10.328 -31.328 1 96.94 38 ASP B O 1
ATOM 1838 N N . ALA B 1 39 ? 7.391 -8.695 -30.25 1 96.94 39 ALA B N 1
ATOM 1839 C CA . ALA B 1 39 ? 8.273 -9.578 -29.5 1 96.94 39 ALA B CA 1
ATOM 1840 C C . ALA B 1 39 ? 7.477 -10.508 -28.578 1 96.94 39 ALA B C 1
ATOM 1842 O O . ALA B 1 39 ? 7.793 -11.688 -28.453 1 96.94 39 ALA B O 1
ATOM 1843 N N . ILE B 1 40 ? 6.449 -9.945 -27.938 1 97.06 40 ILE B N 1
ATOM 1844 C CA . ILE B 1 40 ? 5.586 -10.727 -27.047 1 97.06 40 ILE B CA 1
ATOM 1845 C C . ILE B 1 40 ? 4.891 -11.828 -27.859 1 97.06 40 ILE B C 1
ATOM 1847 O O . ILE B 1 40 ? 4.875 -12.984 -27.438 1 97.06 40 ILE B O 1
ATOM 1851 N N . ALA B 1 41 ? 4.328 -11.398 -29 1 97.5 41 ALA B N 1
ATOM 1852 C CA . ALA B 1 41 ? 3.617 -12.336 -29.859 1 97.5 41 ALA B CA 1
ATOM 1853 C C . ALA B 1 41 ? 4.539 -13.461 -30.328 1 97.5 41 ALA B C 1
ATOM 1855 O O . ALA B 1 41 ? 4.18 -14.641 -30.234 1 97.5 41 ALA B O 1
ATOM 1856 N N . SER B 1 42 ? 5.699 -13.102 -30.734 1 97.31 42 SER B N 1
ATOM 1857 C CA . SER B 1 42 ? 6.688 -14.07 -31.203 1 97.31 42 SER B CA 1
ATOM 1858 C C . SER B 1 42 ? 7.051 -15.055 -30.094 1 97.31 42 SER B C 1
ATOM 1860 O O . SER B 1 42 ? 7.102 -16.266 -30.328 1 97.31 42 SER B O 1
ATOM 1862 N N . GLU B 1 43 ? 7.254 -14.594 -28.938 1 95.62 43 GLU B N 1
ATOM 1863 C CA . GLU B 1 43 ? 7.609 -15.438 -27.797 1 95.62 43 GLU B CA 1
ATOM 1864 C C . GLU B 1 43 ? 6.477 -16.391 -27.453 1 95.62 43 GLU B C 1
ATOM 1866 O O . GLU B 1 43 ? 6.723 -17.531 -27.031 1 95.62 43 GLU B O 1
ATOM 1871 N N . ALA B 1 44 ? 5.293 -15.938 -27.641 1 95.81 44 ALA B N 1
ATOM 1872 C CA . ALA B 1 44 ? 4.121 -16.75 -27.312 1 95.81 44 ALA B CA 1
ATOM 1873 C C . ALA B 1 44 ? 3.744 -17.672 -28.484 1 95.81 44 ALA B C 1
ATOM 1875 O O . ALA B 1 44 ? 2.834 -18.484 -28.359 1 95.81 44 ALA B O 1
ATOM 1876 N N . GLY B 1 45 ? 4.34 -17.453 -29.594 1 96.44 45 GLY B N 1
ATOM 1877 C CA . GLY B 1 45 ? 4.102 -18.312 -30.734 1 96.44 45 GLY B CA 1
ATOM 1878 C C . GLY B 1 45 ? 2.834 -17.969 -31.5 1 96.44 45 GLY B C 1
ATOM 1879 O O . GLY B 1 45 ? 2.145 -18.859 -32 1 96.44 45 GLY B O 1
ATOM 1880 N N . VAL B 1 46 ? 2.457 -16.734 -31.438 1 97 46 VAL B N 1
ATOM 1881 C CA . VAL B 1 46 ? 1.268 -16.281 -32.156 1 97 46 VAL B CA 1
ATOM 1882 C C . VAL B 1 46 ? 1.603 -15.039 -32.969 1 97 46 VAL B C 1
ATOM 1884 O O . VAL B 1 46 ? 2.727 -14.539 -32.938 1 97 46 VAL B O 1
ATOM 1887 N N . SER B 1 47 ? 0.659 -14.578 -33.781 1 96.69 47 SER B N 1
ATOM 1888 C CA . SER B 1 47 ? 0.837 -13.375 -34.562 1 96.69 47 SER B CA 1
ATOM 1889 C C . SER B 1 47 ? 0.614 -12.117 -33.75 1 96.69 47 SER B C 1
ATOM 1891 O O . SER B 1 47 ? -0.068 -12.164 -32.719 1 96.69 47 SER B O 1
ATOM 1893 N N . THR B 1 48 ? 1.162 -11.047 -34.188 1 96.88 48 THR B N 1
ATOM 1894 C CA . THR B 1 48 ? 0.935 -9.758 -33.562 1 96.88 48 THR B CA 1
ATOM 1895 C C . THR B 1 48 ? -0.545 -9.391 -33.594 1 96.88 48 THR B C 1
ATOM 1897 O O . THR B 1 48 ? -1.061 -8.773 -32.656 1 96.88 48 THR B O 1
ATOM 1900 N N . ARG B 1 49 ? -1.183 -9.75 -34.625 1 96.56 49 ARG B N 1
ATOM 1901 C CA . ARG B 1 49 ? -2.621 -9.516 -34.719 1 96.56 49 ARG B CA 1
ATOM 1902 C C . ARG B 1 49 ? -3.357 -10.242 -33.594 1 96.56 49 ARG B C 1
ATOM 1904 O O . ARG B 1 49 ? -4.254 -9.672 -32.969 1 96.56 49 ARG B O 1
ATOM 1911 N N . THR B 1 50 ? -3.006 -11.484 -33.438 1 96.19 50 THR B N 1
ATOM 1912 C CA . THR B 1 50 ? -3.602 -12.258 -32.344 1 96.19 50 THR B CA 1
ATOM 1913 C C . THR B 1 50 ? -3.361 -11.586 -31 1 96.19 50 THR B C 1
ATOM 1915 O O . THR B 1 50 ? -4.262 -11.531 -30.156 1 96.19 50 THR B O 1
ATOM 1918 N N . PHE B 1 51 ? -2.08 -11.047 -30.781 1 97.31 51 PHE B N 1
ATOM 1919 C CA . PHE B 1 51 ? -1.79 -10.305 -29.547 1 97.31 51 PHE B CA 1
ATOM 1920 C C . PHE B 1 51 ? -2.816 -9.203 -29.328 1 97.31 51 PHE B C 1
ATOM 1922 O O . PHE B 1 51 ? -3.377 -9.086 -28.234 1 97.31 51 PHE B O 1
ATOM 1929 N N . HIS B 1 52 ? -3.146 -8.523 -30.375 1 96.69 52 HIS B N 1
ATOM 1930 C CA . HIS B 1 52 ? -4.012 -7.359 -30.25 1 96.69 52 HIS B CA 1
ATOM 1931 C C . HIS B 1 52 ? -5.473 -7.77 -30.094 1 96.69 52 HIS B C 1
ATOM 1933 O O . HIS B 1 52 ? -6.316 -6.949 -29.719 1 96.69 52 HIS B O 1
ATOM 1939 N N . ASN B 1 53 ? -5.785 -9.07 -30.422 1 96.38 53 ASN B N 1
ATOM 1940 C CA . ASN B 1 53 ? -7.109 -9.594 -30.109 1 96.38 53 ASN B CA 1
ATOM 1941 C C . ASN B 1 53 ? -7.305 -9.742 -28.594 1 96.38 53 ASN B C 1
ATOM 1943 O O . ASN B 1 53 ? -8.438 -9.711 -28.109 1 96.38 53 ASN B O 1
ATOM 1947 N N . TYR B 1 54 ? -6.156 -9.859 -27.922 1 95.81 54 TYR B N 1
ATOM 1948 C CA . TYR B 1 54 ? -6.238 -10.164 -26.484 1 95.81 54 TYR B CA 1
ATOM 1949 C C . TYR B 1 54 ? -5.891 -8.938 -25.656 1 95.81 54 TYR B C 1
ATOM 1951 O O . TYR B 1 54 ? -6.457 -8.734 -24.578 1 95.81 54 TYR B O 1
ATOM 1959 N N . PHE B 1 55 ? -4.934 -8.18 -26.125 1 94.75 55 PHE B N 1
ATOM 1960 C CA . PHE B 1 55 ? -4.465 -7.035 -25.359 1 94.75 55 PHE B CA 1
ATOM 1961 C C . PHE B 1 55 ? -4.348 -5.801 -26.234 1 94.75 55 PHE B C 1
ATOM 1963 O O . PHE B 1 55 ? -3.926 -5.895 -27.391 1 94.75 55 PHE B O 1
ATOM 1970 N N . SER B 1 56 ? -4.691 -4.676 -25.656 1 91.56 56 SER B N 1
ATOM 1971 C CA . SER B 1 56 ? -4.629 -3.414 -26.391 1 91.56 56 SER B CA 1
ATOM 1972 C C . SER B 1 56 ? -3.221 -2.832 -26.375 1 91.56 56 SER B C 1
ATOM 1974 O O . SER B 1 56 ? -2.889 -1.969 -27.188 1 91.56 56 SER B O 1
ATOM 1976 N N . SER B 1 57 ? -2.406 -3.312 -25.359 1 88.06 57 SER B N 1
ATOM 1977 C CA . SER B 1 57 ? -1.053 -2.783 -25.234 1 88.06 57 SER B CA 1
ATOM 1978 C C . SER B 1 57 ? -0.143 -3.764 -24.5 1 88.06 57 SER B C 1
ATOM 1980 O O . SER B 1 57 ? -0.623 -4.68 -23.828 1 88.06 57 SER B O 1
ATOM 1982 N N . LYS B 1 58 ? 1.089 -3.582 -24.703 1 87.69 58 LYS B N 1
ATOM 1983 C CA . LYS B 1 58 ? 2.062 -4.395 -23.984 1 87.69 58 LYS B CA 1
ATOM 1984 C C . LYS B 1 58 ? 1.927 -4.195 -22.469 1 87.69 58 LYS B C 1
ATOM 1986 O O . LYS B 1 58 ? 2.127 -5.137 -21.703 1 87.69 58 LYS B O 1
ATOM 1991 N N . GLU B 1 59 ? 1.566 -3.006 -22.078 1 80.75 59 GLU B N 1
ATOM 1992 C CA . GLU B 1 59 ? 1.384 -2.703 -20.672 1 80.75 59 GLU B CA 1
ATOM 1993 C C . GLU B 1 59 ? 0.237 -3.518 -20.078 1 80.75 59 GLU B C 1
ATOM 1995 O O . GLU B 1 59 ? 0.36 -4.062 -18.969 1 80.75 59 GLU B O 1
ATOM 2000 N N . GLU B 1 60 ? -0.774 -3.566 -20.891 1 83 60 GLU B N 1
ATOM 2001 C CA . GLU B 1 60 ? -1.921 -4.352 -20.438 1 83 60 GLU B CA 1
ATOM 2002 C C . GLU B 1 60 ? -1.551 -5.82 -20.266 1 83 60 GLU B C 1
ATOM 2004 O O . GLU B 1 60 ? -1.989 -6.469 -19.312 1 83 60 GLU B O 1
ATOM 2009 N N . ALA B 1 61 ? -0.783 -6.277 -21.156 1 88.19 61 ALA B N 1
ATOM 2010 C CA . ALA B 1 61 ? -0.373 -7.676 -21.109 1 88.19 61 ALA B CA 1
ATOM 2011 C C . ALA B 1 61 ? 0.486 -7.949 -19.875 1 88.19 61 ALA B C 1
ATOM 2013 O O . ALA B 1 61 ? 0.296 -8.961 -19.188 1 88.19 61 ALA B O 1
ATOM 2014 N N . VAL B 1 62 ? 1.357 -7.047 -19.594 1 81.88 62 VAL B N 1
ATOM 2015 C CA . VAL B 1 62 ? 2.223 -7.195 -18.422 1 81.88 62 VAL B CA 1
ATOM 2016 C C . VAL B 1 62 ? 1.385 -7.148 -17.156 1 81.88 62 VAL B C 1
ATOM 2018 O O . VAL B 1 62 ? 1.566 -7.973 -16.25 1 81.88 62 VAL B O 1
ATOM 2021 N N . LEU B 1 63 ? 0.446 -6.227 -17.094 1 78.81 63 LEU B N 1
ATOM 2022 C CA . LEU B 1 63 ? -0.416 -6.07 -15.93 1 78.81 63 LEU B CA 1
ATOM 2023 C C . LEU B 1 63 ? -1.285 -7.309 -15.727 1 78.81 63 LEU B C 1
ATOM 2025 O O . LEU B 1 63 ? -1.553 -7.707 -14.594 1 78.81 63 LEU B O 1
ATOM 2029 N N . ALA B 1 64 ? -1.652 -7.828 -16.844 1 83 64 ALA B N 1
ATOM 2030 C CA . ALA B 1 64 ? -2.477 -9.031 -16.766 1 83 64 ALA B CA 1
ATOM 2031 C C . ALA B 1 64 ? -1.708 -10.188 -16.125 1 83 64 ALA B C 1
ATOM 2033 O O . ALA B 1 64 ? -2.291 -11 -15.406 1 83 64 ALA B O 1
ATOM 2034 N N . SER B 1 65 ? -0.479 -10.234 -16.406 1 82.62 65 SER B N 1
ATOM 2035 C CA . SER B 1 65 ? 0.348 -11.266 -15.789 1 82.62 65 SER B CA 1
ATOM 2036 C C . SER B 1 65 ? 0.404 -11.102 -14.273 1 82.62 65 SER B C 1
ATOM 2038 O O . SER B 1 65 ? 0.387 -12.094 -13.539 1 82.62 65 SER B O 1
ATOM 2040 N N . PHE B 1 66 ? 0.423 -9.898 -13.836 1 77.25 66 PHE B N 1
ATOM 2041 C CA . PHE B 1 66 ? 0.426 -9.617 -12.406 1 77.25 66 PHE B CA 1
ATOM 2042 C C . PHE B 1 66 ? -0.882 -10.062 -11.758 1 77.25 66 PHE B C 1
ATOM 2044 O O . PHE B 1 66 ? -0.876 -10.711 -10.711 1 77.25 66 PHE B O 1
ATOM 2051 N N . GLU B 1 67 ? -1.9 -9.695 -12.406 1 79.75 67 GLU B N 1
ATOM 2052 C CA . GLU B 1 67 ? -3.215 -10.078 -11.906 1 79.75 67 GLU B CA 1
ATOM 2053 C C . GLU B 1 67 ? -3.346 -11.602 -11.82 1 79.75 67 GLU B C 1
ATOM 2055 O O . GLU B 1 67 ? -3.924 -12.125 -10.875 1 79.75 67 GLU B O 1
ATOM 2060 N N . GLU B 1 68 ? -2.842 -12.234 -12.805 1 81.88 68 GLU B N 1
ATOM 2061 C CA . GLU B 1 68 ? -2.881 -13.688 -12.82 1 81.88 68 GLU B CA 1
ATOM 2062 C C . GLU B 1 68 ? -2.059 -14.281 -11.68 1 81.88 68 GLU B C 1
ATOM 2064 O O . GLU B 1 68 ? -2.459 -15.273 -11.062 1 81.88 68 GLU B O 1
ATOM 2069 N N . SER B 1 69 ? -0.971 -13.711 -11.406 1 79 69 SER B N 1
ATOM 2070 C CA . SER B 1 69 ? -0.123 -14.172 -10.312 1 79 69 SER B CA 1
ATOM 2071 C C . SER B 1 69 ? -0.825 -14.023 -8.969 1 79 69 SER B C 1
ATOM 2073 O O . SER B 1 69 ? -0.74 -14.906 -8.117 1 79 69 SER B O 1
ATOM 2075 N N . VAL B 1 70 ? -1.516 -12.953 -8.789 1 81.88 70 VAL B N 1
ATOM 2076 C CA . VAL B 1 70 ? -2.262 -12.711 -7.559 1 81.88 70 VAL B CA 1
ATOM 2077 C C . VAL B 1 70 ? -3.359 -13.766 -7.406 1 81.88 70 VAL B C 1
ATOM 2079 O O . VAL B 1 70 ? -3.562 -14.305 -6.316 1 81.88 70 VAL B O 1
ATOM 2082 N N . ASN B 1 71 ? -3.982 -14.023 -8.547 1 84.06 71 ASN B N 1
ATOM 2083 C CA . ASN B 1 71 ? -5.043 -15.023 -8.508 1 84.06 71 ASN B CA 1
ATOM 2084 C C . ASN B 1 71 ? -4.508 -16.406 -8.117 1 84.06 71 ASN B C 1
ATOM 2086 O O . ASN B 1 71 ? -5.164 -17.141 -7.391 1 84.06 71 ASN B O 1
ATOM 2090 N N . LEU B 1 72 ? -3.363 -16.688 -8.609 1 81.38 72 LEU B N 1
ATOM 2091 C CA . LEU B 1 72 ? -2.734 -17.953 -8.242 1 81.38 72 LEU B CA 1
ATOM 2092 C C . LEU B 1 72 ? -2.412 -18 -6.754 1 81.38 72 LEU B C 1
ATOM 2094 O O . LEU B 1 72 ? -2.551 -19.031 -6.105 1 81.38 72 LEU B O 1
ATOM 2098 N N . TRP B 1 73 ? -2.041 -16.844 -6.227 1 82.88 73 TRP B N 1
ATOM 2099 C CA . TRP B 1 73 ? -1.762 -16.734 -4.797 1 82.88 73 TRP B CA 1
ATOM 2100 C C . TRP B 1 73 ? -3.035 -16.906 -3.977 1 82.88 73 TRP B C 1
ATOM 2102 O O . TRP B 1 73 ? -3.029 -17.609 -2.955 1 82.88 73 TRP B O 1
ATOM 2112 N N . ILE B 1 74 ? -4.055 -16.344 -4.426 1 88.56 74 ILE B N 1
ATOM 2113 C CA . ILE B 1 74 ? -5.344 -16.453 -3.75 1 88.56 74 ILE B CA 1
ATOM 2114 C C . ILE B 1 74 ? -5.809 -17.906 -3.752 1 88.56 74 ILE B C 1
ATOM 2116 O O . ILE B 1 74 ? -6.297 -18.406 -2.738 1 88.56 74 ILE B O 1
ATOM 2120 N N . GLU B 1 75 ? -5.594 -18.516 -4.898 1 88.06 75 GLU B N 1
ATOM 2121 C CA . GLU B 1 75 ? -5.961 -19.922 -5 1 88.06 75 GLU B CA 1
ATOM 2122 C C . GLU B 1 75 ? -5.121 -20.781 -4.055 1 88.06 75 GLU B C 1
ATOM 2124 O O . GLU B 1 75 ? -5.629 -21.719 -3.438 1 88.06 75 GLU B O 1
ATOM 2129 N N . ALA B 1 76 ? -3.857 -20.453 -3.963 1 85.94 76 ALA B N 1
ATOM 2130 C CA . ALA B 1 76 ? -2.965 -21.156 -3.051 1 85.94 76 ALA B CA 1
ATOM 2131 C C . ALA B 1 76 ? -3.408 -20.984 -1.602 1 85.94 76 ALA B C 1
ATOM 2133 O O . ALA B 1 76 ? -3.396 -21.938 -0.82 1 85.94 76 ALA B O 1
ATOM 2134 N N . LEU B 1 77 ? -3.83 -19.812 -1.249 1 89.75 77 LEU B N 1
ATOM 2135 C CA . LEU B 1 77 ? -4.336 -19.516 0.088 1 89.75 77 LEU B CA 1
ATOM 2136 C C . LEU B 1 77 ? -5.578 -20.344 0.394 1 89.75 77 LEU B C 1
ATOM 2138 O O . LEU B 1 77 ? -5.684 -20.938 1.472 1 89.75 77 LEU B O 1
ATOM 2142 N N . ALA B 1 78 ? -6.469 -20.438 -0.598 1 88.94 78 ALA B N 1
ATOM 2143 C CA . ALA B 1 78 ? -7.742 -21.125 -0.426 1 88.94 78 ALA B CA 1
ATOM 2144 C C . ALA B 1 78 ? -7.543 -22.625 -0.31 1 88.94 78 ALA B C 1
ATOM 2146 O O . ALA B 1 78 ? -8.352 -23.328 0.308 1 88.94 78 ALA B O 1
ATOM 2147 N N . SER B 1 79 ? -6.469 -23.109 -0.882 1 88.94 79 SER B N 1
ATOM 2148 C CA . SER B 1 79 ? -6.23 -24.547 -0.947 1 88.94 79 SER B CA 1
ATOM 2149 C C . SER B 1 79 ? -5.57 -25.062 0.33 1 88.94 79 SER B C 1
ATOM 2151 O O . SER B 1 79 ? -5.523 -26.266 0.571 1 88.94 79 SER B O 1
ATOM 2153 N N . ARG B 1 80 ? -5.07 -24.156 1.158 1 91.19 80 ARG B N 1
ATOM 2154 C CA . ARG B 1 80 ? -4.422 -24.562 2.406 1 91.19 80 ARG B CA 1
ATOM 2155 C C . ARG B 1 80 ? -5.453 -24.938 3.463 1 91.19 80 ARG B C 1
ATOM 2157 O O . ARG B 1 80 ? -6.578 -24.438 3.449 1 91.19 80 ARG B O 1
ATOM 2164 N N . PRO B 1 81 ? -5.074 -25.812 4.375 1 90.88 81 PRO B N 1
ATOM 2165 C CA . PRO B 1 81 ? -5.996 -26.172 5.457 1 90.88 81 PRO B CA 1
ATOM 2166 C C . PRO B 1 81 ? -6.461 -24.969 6.258 1 90.88 81 PRO B C 1
ATOM 2168 O O . PRO B 1 81 ? -5.664 -24.062 6.543 1 90.88 81 PRO B O 1
ATOM 2171 N N . ALA B 1 82 ? -7.715 -24.938 6.629 1 85.75 82 ALA B N 1
ATOM 2172 C CA . ALA B 1 82 ? -8.344 -23.812 7.297 1 85.75 82 ALA B CA 1
ATOM 2173 C C . ALA B 1 82 ? -7.797 -23.641 8.711 1 85.75 82 ALA B C 1
ATOM 2175 O O . ALA B 1 82 ? -7.871 -22.547 9.289 1 85.75 82 ALA B O 1
ATOM 2176 N N . ASP B 1 83 ? -7.207 -24.625 9.219 1 88.44 83 ASP B N 1
ATOM 2177 C CA . ASP B 1 83 ? -6.797 -24.578 10.617 1 88.44 83 ASP B CA 1
ATOM 2178 C C . ASP B 1 83 ? -5.355 -24.094 10.758 1 88.44 83 ASP B C 1
ATOM 2180 O O . ASP B 1 83 ? -4.879 -23.859 11.867 1 88.44 83 ASP B O 1
ATOM 2184 N N . GLU B 1 84 ? -4.707 -23.969 9.625 1 94.12 84 GLU B N 1
ATOM 2185 C CA . GLU B 1 84 ? -3.379 -23.359 9.68 1 94.12 84 GLU B CA 1
ATOM 2186 C C . GLU B 1 84 ? -3.457 -21.875 10.039 1 94.12 84 GLU B C 1
ATOM 2188 O O . GLU B 1 84 ? -4.258 -21.141 9.477 1 94.12 84 GLU B O 1
ATOM 2193 N N . PRO B 1 85 ? -2.637 -21.469 11.047 1 94.31 85 PRO B N 1
ATOM 2194 C CA . PRO B 1 85 ? -2.654 -20.047 11.383 1 94.31 85 PRO B CA 1
ATOM 2195 C C . PRO B 1 85 ? -2.355 -19.156 10.18 1 94.31 85 PRO B C 1
ATOM 2197 O O . PRO B 1 85 ? -1.392 -19.391 9.445 1 94.31 85 PRO B O 1
ATOM 2200 N N . ILE B 1 86 ? -3.139 -18.172 9.992 1 95.81 86 ILE B N 1
ATOM 2201 C CA . ILE B 1 86 ? -3.145 -17.375 8.773 1 95.81 86 ILE B CA 1
ATOM 2202 C C . ILE B 1 86 ? -1.773 -16.734 8.57 1 95.81 86 ILE B C 1
ATOM 2204 O O . ILE B 1 86 ? -1.261 -16.703 7.449 1 95.81 86 ILE B O 1
ATOM 2208 N N . LEU B 1 87 ? -1.077 -16.234 9.609 1 97.06 87 LEU B N 1
ATOM 2209 C CA . LEU B 1 87 ? 0.214 -15.578 9.438 1 97.06 87 LEU B CA 1
ATOM 2210 C C . LEU B 1 87 ? 1.282 -16.578 9.016 1 97.06 87 LEU B C 1
ATOM 2212 O O . LEU B 1 87 ? 2.203 -16.234 8.273 1 97.06 87 LEU B O 1
ATOM 2216 N N . ASP B 1 88 ? 1.156 -17.844 9.445 1 96.5 88 ASP B N 1
ATOM 2217 C CA . ASP B 1 88 ? 2.074 -18.875 8.992 1 96.5 88 ASP B CA 1
ATOM 2218 C C . ASP B 1 88 ? 1.919 -19.125 7.492 1 96.5 88 ASP B C 1
ATOM 2220 O O . ASP B 1 88 ? 2.912 -19.234 6.766 1 96.5 88 ASP B O 1
ATOM 2224 N N . VAL B 1 89 ? 0.688 -19.203 7.094 1 95 89 VAL B N 1
ATOM 2225 C CA . VAL B 1 89 ? 0.386 -19.453 5.688 1 95 89 VAL B CA 1
ATOM 2226 C C . VAL B 1 89 ? 0.915 -18.297 4.844 1 95 89 VAL B C 1
ATOM 2228 O O . VAL B 1 89 ? 1.587 -18.5 3.832 1 95 89 VAL B O 1
ATOM 2231 N N . LEU B 1 90 ? 0.665 -17.047 5.258 1 95.12 90 LEU B N 1
ATOM 2232 C CA . LEU B 1 90 ? 1.083 -15.875 4.508 1 95.12 90 LEU B CA 1
ATOM 2233 C C . LEU B 1 90 ? 2.604 -15.75 4.484 1 95.12 90 LEU B C 1
ATOM 2235 O O . LEU B 1 90 ? 3.184 -15.328 3.482 1 95.12 90 LEU B O 1
ATOM 2239 N N . GLU B 1 91 ? 3.227 -16.078 5.562 1 95.94 91 GLU B N 1
ATOM 2240 C CA . GLU B 1 91 ? 4.684 -16.094 5.598 1 95.94 91 GLU B CA 1
ATOM 2241 C C . GLU B 1 91 ? 5.258 -17.031 4.547 1 95.94 91 GLU B C 1
ATOM 2243 O O . GLU B 1 91 ? 6.176 -16.672 3.807 1 95.94 91 GLU B O 1
ATOM 2248 N N . GLU B 1 92 ? 4.738 -18.234 4.445 1 93.38 92 GLU B N 1
ATOM 2249 C CA . GLU B 1 92 ? 5.18 -19.203 3.455 1 93.38 92 GLU B CA 1
ATOM 2250 C C . GLU B 1 92 ? 4.949 -18.703 2.035 1 93.38 92 GLU B C 1
ATOM 2252 O O . GLU B 1 92 ? 5.789 -18.906 1.153 1 93.38 92 GLU B O 1
ATOM 2257 N N . LEU B 1 93 ? 3.844 -18.094 1.885 1 87.94 93 LEU B N 1
ATOM 2258 C CA . LEU B 1 93 ? 3.531 -17.562 0.565 1 87.94 93 LEU B CA 1
ATOM 2259 C C . LEU B 1 93 ? 4.504 -16.453 0.185 1 87.94 93 LEU B C 1
ATOM 2261 O O . LEU B 1 93 ? 4.93 -16.359 -0.969 1 87.94 93 LEU B O 1
ATOM 2265 N N . VAL B 1 94 ? 4.883 -15.57 1.127 1 89.19 94 VAL B N 1
ATOM 2266 C CA . VAL B 1 94 ? 5.848 -14.508 0.859 1 89.19 94 VAL B CA 1
ATOM 2267 C C . VAL B 1 94 ? 7.219 -15.109 0.567 1 89.19 94 VAL B C 1
ATOM 2269 O O . VAL B 1 94 ? 7.949 -14.625 -0.298 1 89.19 94 VAL B O 1
ATOM 2272 N N . VAL B 1 95 ? 7.598 -16.188 1.267 1 90.56 95 VAL B N 1
ATOM 2273 C CA . VAL B 1 95 ? 8.852 -16.875 0.99 1 90.56 95 VAL B CA 1
ATOM 2274 C C . VAL B 1 95 ? 8.859 -17.375 -0.457 1 90.56 95 VAL B C 1
ATOM 2276 O O . VAL B 1 95 ? 9.859 -17.234 -1.157 1 90.56 95 VAL B O 1
ATOM 2279 N N . GLU B 1 96 ? 7.742 -17.891 -0.88 1 83.06 96 GLU B N 1
ATOM 2280 C CA . GLU B 1 96 ? 7.633 -18.375 -2.254 1 83.06 96 GLU B CA 1
ATOM 2281 C C . GLU B 1 96 ? 7.82 -17.234 -3.254 1 83.06 96 GLU B C 1
ATOM 2283 O O . GLU B 1 96 ? 8.477 -17.406 -4.285 1 83.06 96 GLU B O 1
ATOM 2288 N N . ILE B 1 97 ? 7.305 -16.156 -2.904 1 76.5 97 ILE B N 1
ATOM 2289 C CA . ILE B 1 97 ? 7.367 -14.984 -3.781 1 76.5 97 ILE B CA 1
ATOM 2290 C C . ILE B 1 97 ? 8.812 -14.492 -3.889 1 76.5 97 ILE B C 1
ATOM 2292 O O . ILE B 1 97 ? 9.297 -14.227 -4.988 1 76.5 97 ILE B O 1
ATOM 2296 N N . VAL B 1 98 ? 9.555 -14.398 -2.793 1 78 98 VAL B N 1
ATOM 2297 C CA . VAL B 1 98 ? 10.875 -13.789 -2.803 1 78 98 VAL B CA 1
ATOM 2298 C C . VAL B 1 98 ? 11.906 -14.797 -3.328 1 78 98 VAL B C 1
ATOM 2300 O O . VAL B 1 98 ? 12.953 -14.406 -3.846 1 78 98 VAL B O 1
ATOM 2303 N N . ASN B 1 99 ? 11.664 -16.078 -3.02 1 75 99 ASN B N 1
ATOM 2304 C CA . ASN B 1 99 ? 12.562 -17.109 -3.541 1 75 99 ASN B CA 1
ATOM 2305 C C . ASN B 1 99 ? 12.375 -17.312 -5.043 1 75 99 ASN B C 1
ATOM 2307 O O . ASN B 1 99 ? 13.305 -17.719 -5.738 1 75 99 ASN B O 1
ATOM 2311 N N . ASP B 1 100 ? 11.148 -17.234 -5.328 1 61.22 100 ASP B N 1
ATOM 2312 C CA . ASP B 1 100 ? 10.93 -17.281 -6.77 1 61.22 100 ASP B CA 1
ATOM 2313 C C . ASP B 1 100 ? 11.562 -16.078 -7.465 1 61.22 100 ASP B C 1
ATOM 2315 O O . ASP B 1 100 ? 11.797 -16.109 -8.672 1 61.22 100 ASP B O 1
ATOM 2319 N N . SER B 1 101 ? 11.906 -14.906 -6.586 1 51.19 101 SER B N 1
ATOM 2320 C CA . SER B 1 101 ? 12.5 -13.672 -7.086 1 51.19 101 SER B CA 1
ATOM 2321 C C . SER B 1 101 ? 14.016 -13.797 -7.203 1 51.19 101 SER B C 1
ATOM 2323 O O . SER B 1 101 ? 14.719 -12.797 -7.375 1 51.19 101 SER B O 1
ATOM 2325 N N . GLY B 1 102 ? 14.641 -14.75 -6.793 1 43.31 102 GLY B N 1
ATOM 2326 C CA . GLY B 1 102 ? 16.078 -14.922 -6.949 1 43.31 102 GLY B CA 1
ATOM 2327 C C . GLY B 1 102 ? 16.562 -14.617 -8.352 1 43.31 102 GLY B C 1
ATOM 2328 O O . GLY B 1 102 ? 15.766 -14.289 -9.234 1 43.31 102 GLY B O 1
ATOM 2329 N N . PRO B 1 103 ? 17.875 -14.383 -8.484 1 42.03 103 PRO B N 1
ATOM 2330 C CA . PRO B 1 103 ? 18.438 -14.219 -9.828 1 42.03 103 PRO B CA 1
ATOM 2331 C C . PRO B 1 103 ? 17.625 -14.945 -10.898 1 42.03 103 PRO B C 1
ATOM 2333 O O . PRO B 1 103 ? 17.484 -14.445 -12.016 1 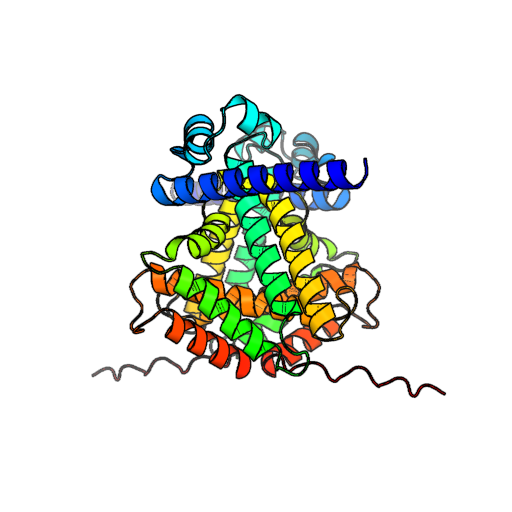42.03 103 PRO B O 1
ATOM 2336 N N . SER B 1 104 ? 17.375 -16.156 -10.828 1 39.69 104 SER B N 1
ATOM 2337 C CA . SER B 1 104 ? 16.453 -16.828 -11.734 1 39.69 104 SER B CA 1
ATOM 2338 C C . SER B 1 104 ? 15 -16.547 -11.352 1 39.69 104 SER B C 1
ATOM 2340 O O . SER B 1 104 ? 14.094 -16.766 -12.156 1 39.69 104 SER B O 1
ATOM 2342 N N . GLY B 1 105 ? 14.477 -16.562 -10.234 1 43.62 105 GLY B N 1
ATOM 2343 C CA . GLY B 1 105 ? 13.188 -16.312 -9.617 1 43.62 105 GLY B CA 1
ATOM 2344 C C . GLY B 1 105 ? 12.805 -14.844 -9.57 1 43.62 105 GLY B C 1
ATOM 2345 O O . GLY B 1 105 ? 11.922 -14.445 -8.812 1 43.62 105 GLY B O 1
ATOM 2346 N N . SER B 1 106 ? 13.477 -13.969 -10 1 43.31 106 SER B N 1
ATOM 2347 C CA . SER B 1 106 ? 13.406 -12.523 -10.133 1 43.31 106 SER B CA 1
ATOM 2348 C C . SER B 1 106 ? 12.094 -12.086 -10.758 1 43.31 106 SER B C 1
ATOM 2350 O O . SER B 1 106 ? 11.75 -10.898 -10.734 1 43.31 106 SER B O 1
ATOM 2352 N N . GLU B 1 107 ? 11.57 -12.992 -11.289 1 44.25 107 GLU B N 1
ATOM 2353 C CA . GLU B 1 107 ? 10.508 -12.617 -12.211 1 44.25 107 GLU B CA 1
ATOM 2354 C C . GLU B 1 107 ? 9.344 -11.961 -11.477 1 44.25 107 GLU B C 1
ATOM 2356 O O . GLU B 1 107 ? 8.828 -10.93 -11.922 1 44.25 107 GLU B O 1
ATOM 2361 N N . LYS B 1 108 ? 8.906 -12.719 -10.523 1 45.47 108 LYS B N 1
ATOM 2362 C CA . LYS B 1 108 ? 7.648 -12.312 -9.898 1 45.47 108 LYS B CA 1
ATOM 2363 C C . LYS B 1 108 ? 7.848 -11.117 -8.977 1 45.47 108 LYS B C 1
ATOM 2365 O O . LYS B 1 108 ? 6.996 -10.227 -8.914 1 45.47 108 LYS B O 1
ATOM 2370 N N . ALA B 1 109 ? 8.945 -11.172 -8.242 1 46.25 109 ALA B N 1
ATOM 2371 C CA . ALA B 1 109 ? 9.219 -10.055 -7.34 1 46.25 109 ALA B CA 1
ATOM 2372 C C . ALA B 1 109 ? 9.273 -8.734 -8.102 1 46.25 109 ALA B C 1
ATOM 2374 O O . ALA B 1 109 ? 8.836 -7.699 -7.594 1 46.25 109 ALA B O 1
ATOM 2375 N N . SER B 1 110 ? 9.742 -8.961 -9.305 1 47 110 SER B N 1
ATOM 2376 C CA . SER B 1 110 ? 9.93 -7.754 -10.102 1 47 110 SER B CA 1
ATOM 2377 C C . SER B 1 110 ? 8.594 -7.094 -10.422 1 47 110 SER B C 1
ATOM 2379 O O . SER B 1 110 ? 8.5 -5.863 -10.484 1 47 110 SER B O 1
ATOM 2381 N N . ILE B 1 111 ? 7.691 -7.977 -10.617 1 47.75 111 ILE B N 1
ATOM 2382 C CA . ILE B 1 111 ? 6.453 -7.348 -11.07 1 47.75 111 ILE B CA 1
ATOM 2383 C C . ILE B 1 111 ? 5.824 -6.566 -9.914 1 47.75 111 ILE B C 1
ATOM 2385 O O . ILE B 1 111 ? 5.246 -5.496 -10.125 1 47.75 111 ILE B O 1
ATOM 2389 N N . TRP B 1 112 ? 5.836 -7.215 -8.75 1 49.53 112 TRP B N 1
ATOM 2390 C CA . TRP B 1 112 ? 5.371 -6.418 -7.617 1 49.53 112 TRP B CA 1
ATOM 2391 C C . TRP B 1 112 ? 6.137 -5.105 -7.523 1 49.53 112 TRP B C 1
ATOM 2393 O O . TRP B 1 112 ? 5.547 -4.047 -7.301 1 49.53 112 TRP B O 1
ATOM 2403 N N . LEU B 1 113 ? 7.48 -5.34 -7.707 1 46.31 113 LEU B N 1
ATOM 2404 C CA . LEU B 1 113 ? 8.328 -4.156 -7.723 1 46.31 113 LEU B CA 1
ATOM 2405 C C . LEU B 1 113 ? 7.957 -3.23 -8.875 1 46.31 113 LEU B C 1
ATOM 2407 O O . LEU B 1 113 ? 8.055 -2.008 -8.758 1 46.31 113 LEU B O 1
ATOM 2411 N N . LEU B 1 114 ? 7.684 -3.904 -9.906 1 44.5 114 LEU B N 1
ATOM 2412 C CA . LEU B 1 114 ? 7.371 -3.092 -11.078 1 44.5 114 LEU B CA 1
ATOM 2413 C C . LEU B 1 114 ? 6.109 -2.271 -10.852 1 44.5 114 LEU B C 1
ATOM 2415 O O . LEU B 1 114 ? 5.969 -1.173 -11.398 1 44.5 114 LEU B O 1
ATOM 2419 N N . SER B 1 115 ? 5.242 -2.949 -10.188 1 45 115 SER B N 1
ATOM 2420 C CA . SER B 1 115 ? 4.082 -2.098 -9.945 1 45 115 SER B CA 1
ATOM 2421 C C . SER B 1 115 ? 4.484 -0.797 -9.258 1 45 115 SER B C 1
ATOM 2423 O O . SER B 1 115 ? 3.867 0.247 -9.477 1 45 115 SER B O 1
ATOM 2425 N N . ASP B 1 116 ? 5.41 -0.929 -8.336 1 44.38 116 ASP B N 1
ATOM 2426 C CA . ASP B 1 116 ? 5.926 0.275 -7.695 1 44.38 116 ASP B CA 1
ATOM 2427 C C . ASP B 1 116 ? 6.82 1.064 -8.648 1 44.38 116 ASP B C 1
ATOM 2429 O O . ASP B 1 116 ? 7.043 2.26 -8.453 1 44.38 116 ASP B O 1
ATOM 2433 N N . SER B 1 117 ? 7.383 0.344 -9.57 1 38.66 117 SER B N 1
ATOM 2434 C CA . SER B 1 117 ? 8.469 1.001 -10.297 1 38.66 117 SER B CA 1
ATOM 2435 C C . SER B 1 117 ? 7.953 1.671 -11.57 1 38.66 117 SER B C 1
ATOM 2437 O O . SER B 1 117 ? 8.625 2.535 -12.133 1 38.66 117 SER B O 1
ATOM 2439 N N . SER B 1 118 ? 7.152 0.966 -12.43 1 39.59 118 SER B N 1
ATOM 2440 C CA . SER B 1 118 ? 7.09 1.57 -13.758 1 39.59 118 SER B CA 1
ATOM 2441 C C . SER B 1 118 ? 5.871 2.477 -13.898 1 39.59 118 SER B C 1
ATOM 2443 O O . SER B 1 118 ? 4.734 2.004 -13.875 1 39.59 118 SER B O 1
ATOM 2445 N N . PRO B 1 119 ? 6.055 3.652 -13.898 1 45.09 119 PRO B N 1
ATOM 2446 C CA . PRO B 1 119 ? 5.051 4.688 -14.156 1 45.09 119 PRO B CA 1
ATOM 2447 C C . PRO B 1 119 ? 4.121 4.332 -15.312 1 45.09 119 PRO B C 1
ATOM 2449 O O . PRO B 1 119 ? 2.93 4.652 -15.266 1 45.09 119 PRO B O 1
ATOM 2452 N N . ALA B 1 120 ? 4.648 3.941 -16.391 1 45 120 ALA B N 1
ATOM 2453 C CA . ALA B 1 120 ? 3.828 3.689 -17.562 1 45 120 ALA B CA 1
ATOM 2454 C C . ALA B 1 120 ? 2.762 2.635 -17.281 1 45 120 ALA B C 1
ATOM 2456 O O . ALA B 1 120 ? 1.671 2.674 -17.859 1 45 120 ALA B O 1
ATOM 2457 N N . LEU B 1 121 ? 3.135 1.698 -16.547 1 50.28 121 LEU B N 1
ATOM 2458 C CA . LEU B 1 121 ? 2.207 0.626 -16.203 1 50.28 121 LEU B CA 1
ATOM 2459 C C . LEU B 1 121 ? 1.105 1.138 -15.281 1 50.28 121 LEU B C 1
ATOM 2461 O O . LEU B 1 121 ? 0.038 0.529 -15.188 1 50.28 121 LEU B O 1
ATOM 2465 N N . TYR B 1 122 ? 1.399 2.43 -14.805 1 49.69 122 TYR B N 1
ATOM 2466 C CA . TYR B 1 122 ? 0.619 2.963 -13.695 1 49.69 122 TYR B CA 1
ATOM 2467 C C . TYR B 1 122 ? -0.699 3.549 -14.188 1 49.69 122 TYR B C 1
ATOM 2469 O O . TYR B 1 122 ? -1.71 3.498 -13.484 1 49.69 122 TYR B O 1
ATOM 2477 N N . ARG B 1 123 ? -0.718 3.977 -15.328 1 49.28 123 ARG B N 1
ATOM 2478 C CA . ARG B 1 123 ? -1.999 4.57 -15.695 1 49.28 123 ARG B CA 1
ATOM 2479 C C . ARG B 1 123 ? -3.148 3.607 -15.422 1 49.28 123 ARG B C 1
ATOM 2481 O O . ARG B 1 123 ? -4.176 4.004 -14.859 1 49.28 123 ARG B O 1
ATOM 2488 N N . ASP B 1 124 ? -3.1 2.451 -15.93 1 52.34 124 ASP B N 1
ATOM 2489 C CA . ASP B 1 124 ? -4.047 1.353 -15.773 1 52.34 124 ASP B CA 1
ATOM 2490 C C . ASP B 1 124 ? -3.814 0.608 -14.461 1 52.34 124 ASP B C 1
ATOM 2492 O O . ASP B 1 124 ? -4.699 -0.107 -13.984 1 52.34 124 ASP B O 1
ATOM 2496 N N . ALA B 1 125 ? -2.906 1.232 -13.734 1 59.91 125 ALA B N 1
ATOM 2497 C CA . ALA B 1 125 ? -2.393 0.433 -12.625 1 59.91 125 ALA B CA 1
ATOM 2498 C C . ALA B 1 125 ? -3.195 0.683 -11.352 1 59.91 125 ALA B C 1
ATOM 2500 O O . ALA B 1 125 ? -3.471 -0.249 -10.594 1 59.91 125 ALA B O 1
ATOM 2501 N N . ALA B 1 126 ? -3.797 1.916 -11.266 1 60.22 126 ALA B N 1
ATOM 2502 C CA . ALA B 1 126 ? -4.504 2.166 -10.016 1 60.22 126 ALA B CA 1
ATOM 2503 C C . ALA B 1 126 ? -5.75 1.287 -9.906 1 60.22 126 ALA B C 1
ATOM 2505 O O . ALA B 1 126 ? -6.008 0.698 -8.852 1 60.22 126 ALA B O 1
ATOM 2506 N N . ASP B 1 127 ? -6.477 1.211 -11.016 1 65.56 127 ASP B N 1
ATOM 2507 C CA . ASP B 1 127 ? -7.664 0.367 -11.023 1 65.56 127 ASP B CA 1
ATOM 2508 C C . ASP B 1 127 ? -7.305 -1.095 -10.773 1 65.56 127 ASP B C 1
ATOM 2510 O O . ASP B 1 127 ? -8 -1.794 -10.039 1 65.56 127 ASP B O 1
ATOM 2514 N N . MET B 1 128 ? -6.242 -1.384 -11.375 1 71.69 128 MET B N 1
ATOM 2515 C CA . MET B 1 128 ? -5.801 -2.768 -11.211 1 71.69 128 MET B CA 1
ATOM 2516 C C . MET B 1 128 ? -5.391 -3.037 -9.766 1 71.69 128 MET B C 1
ATOM 2518 O O . MET B 1 128 ? 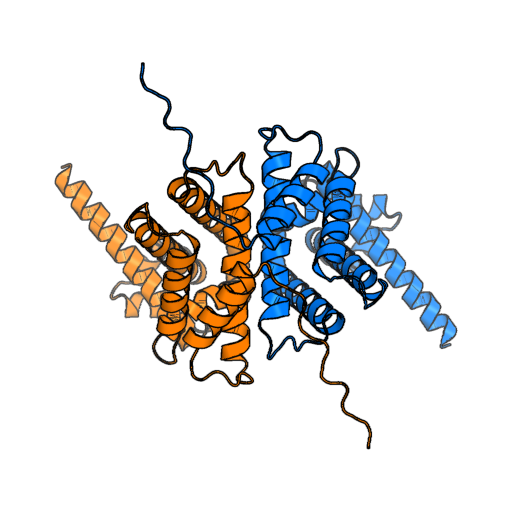-5.754 -4.066 -9.195 1 71.69 128 MET B O 1
ATOM 2522 N N . HIS B 1 129 ? -4.668 -2.053 -9.156 1 72.06 129 HIS B N 1
ATOM 2523 C CA . HIS B 1 129 ? -4.234 -2.209 -7.777 1 72.06 129 HIS B CA 1
ATOM 2524 C C . HIS B 1 129 ? -5.426 -2.326 -6.832 1 72.06 129 HIS B C 1
ATOM 2526 O O . HIS B 1 129 ? -5.422 -3.16 -5.922 1 72.06 129 HIS B O 1
ATOM 2532 N N . GLN B 1 130 ? -6.418 -1.575 -7.062 1 74.56 130 GLN B N 1
ATOM 2533 C CA . GLN B 1 130 ? -7.617 -1.631 -6.23 1 74.56 130 GLN B CA 1
ATOM 2534 C C . GLN B 1 130 ? -8.328 -2.971 -6.383 1 74.56 130 GLN B C 1
ATOM 2536 O O . GLN B 1 130 ? -8.812 -3.539 -5.402 1 74.56 130 GLN B O 1
ATOM 2541 N N . ARG B 1 131 ? -8.383 -3.34 -7.605 1 78 131 ARG B N 1
ATOM 2542 C CA . ARG B 1 131 ? -9.047 -4.617 -7.855 1 78 131 ARG B CA 1
ATOM 2543 C C . ARG B 1 131 ? -8.289 -5.766 -7.191 1 78 131 ARG B C 1
ATOM 2545 O O . ARG B 1 131 ? -8.898 -6.645 -6.582 1 78 131 ARG B O 1
ATOM 2552 N N . ILE B 1 132 ? -7.047 -5.68 -7.336 1 79.81 132 ILE B N 1
ATOM 2553 C CA . ILE B 1 132 ? -6.195 -6.715 -6.758 1 79.81 132 ILE B CA 1
ATOM 2554 C C . ILE B 1 132 ? -6.32 -6.695 -5.238 1 79.81 132 ILE B C 1
ATOM 2556 O O . ILE B 1 132 ? -6.5 -7.742 -4.609 1 79.81 132 ILE B O 1
ATOM 2560 N N . ASN B 1 133 ? -6.184 -5.496 -4.66 1 82.88 133 ASN B N 1
ATOM 2561 C CA . ASN B 1 133 ? -6.293 -5.379 -3.211 1 82.88 133 ASN B CA 1
ATOM 2562 C C . ASN B 1 133 ? -7.645 -5.879 -2.707 1 82.88 133 ASN B C 1
ATOM 2564 O O . ASN B 1 133 ? -7.715 -6.566 -1.687 1 82.88 133 ASN B O 1
ATOM 2568 N N . ARG B 1 134 ? -8.68 -5.551 -3.467 1 85.69 134 ARG B N 1
ATOM 2569 C CA . ARG B 1 134 ? -10.016 -6.008 -3.078 1 85.69 134 ARG B CA 1
ATOM 2570 C C . ARG B 1 134 ? -10.109 -7.527 -3.121 1 85.69 134 ARG B C 1
ATOM 2572 O O . ARG B 1 134 ? -10.688 -8.141 -2.227 1 85.69 134 ARG B O 1
ATOM 2579 N N . ALA B 1 135 ? -9.523 -8.062 -4.18 1 88.69 135 ALA B N 1
ATOM 2580 C CA . ALA B 1 135 ? -9.539 -9.516 -4.32 1 88.69 135 ALA B CA 1
ATOM 2581 C C . ALA B 1 135 ? -8.773 -10.188 -3.186 1 88.69 135 ALA B C 1
ATOM 2583 O O . ALA B 1 135 ? -9.227 -11.18 -2.619 1 88.69 135 ALA B O 1
ATOM 2584 N N . VAL B 1 136 ? -7.699 -9.656 -2.787 1 90.81 136 VAL B N 1
ATOM 2585 C CA . VAL B 1 136 ? -6.859 -10.219 -1.737 1 90.81 136 VAL B CA 1
ATOM 2586 C C . VAL B 1 136 ? -7.555 -10.078 -0.385 1 90.81 136 VAL B C 1
ATOM 2588 O O . VAL B 1 136 ? -7.594 -11.023 0.404 1 90.81 136 VAL B O 1
ATOM 2591 N N . VAL B 1 137 ? -8.117 -8.93 -0.15 1 93.38 137 VAL B N 1
ATOM 2592 C CA . VAL B 1 137 ? -8.805 -8.672 1.112 1 93.38 137 VAL B CA 1
ATOM 2593 C C . VAL B 1 137 ? -9.992 -9.625 1.257 1 93.38 137 VAL B C 1
ATOM 2595 O O . VAL B 1 137 ? -10.227 -10.18 2.336 1 93.38 137 VAL B O 1
ATOM 2598 N N . GLN B 1 138 ? -10.672 -9.852 0.145 1 94.56 138 GLN B N 1
ATOM 2599 C CA . GLN B 1 138 ? -11.797 -10.773 0.166 1 94.56 138 GLN B CA 1
ATOM 2600 C C . GLN B 1 138 ? -11.336 -12.203 0.459 1 94.56 138 GLN B C 1
ATOM 2602 O O . GLN B 1 138 ? -11.977 -12.922 1.229 1 94.56 138 GLN B O 1
ATOM 2607 N N . ALA B 1 139 ? -10.273 -12.594 -0.139 1 94.25 139 ALA B N 1
ATOM 2608 C CA . ALA B 1 139 ? -9.719 -13.922 0.096 1 94.25 139 ALA B CA 1
ATOM 2609 C C . ALA B 1 139 ? -9.281 -14.086 1.549 1 94.25 139 ALA B C 1
ATOM 2611 O O . ALA B 1 139 ? -9.523 -15.133 2.164 1 94.25 139 ALA B O 1
ATOM 2612 N N . LEU B 1 140 ? -8.688 -13.062 2.109 1 95.25 140 LEU B N 1
ATOM 2613 C CA . LEU B 1 140 ? -8.25 -13.086 3.502 1 95.25 140 LEU B CA 1
ATOM 2614 C C . LEU B 1 140 ? -9.445 -13.172 4.445 1 95.25 140 LEU B C 1
ATOM 2616 O O . LEU B 1 140 ? -9.406 -13.906 5.438 1 95.25 140 LEU B O 1
ATOM 2620 N N . ALA B 1 141 ? -10.492 -12.414 4.074 1 95.38 141 ALA B N 1
ATOM 2621 C CA . ALA B 1 141 ? -11.703 -12.445 4.887 1 95.38 141 ALA B CA 1
ATOM 2622 C C . ALA B 1 141 ? -12.32 -13.844 4.891 1 95.38 141 ALA B C 1
ATOM 2624 O O . ALA B 1 141 ? -12.672 -14.367 5.949 1 95.38 141 ALA B O 1
ATOM 2625 N N . GLU B 1 142 ? -12.406 -14.398 3.742 1 93.38 142 GLU B N 1
ATOM 2626 C CA . GLU B 1 142 ? -12.969 -15.734 3.615 1 93.38 142 GLU B CA 1
ATOM 2627 C C . GLU B 1 142 ? -12.141 -16.766 4.379 1 93.38 142 GLU B C 1
ATOM 2629 O O . GLU B 1 142 ? -12.688 -17.594 5.105 1 93.38 142 GLU B O 1
ATOM 2634 N N . ARG B 1 143 ? -10.883 -16.625 4.289 1 93.62 143 ARG B N 1
ATOM 2635 C CA . ARG B 1 143 ? -9.969 -17.562 4.93 1 93.62 143 ARG B CA 1
ATOM 2636 C C . ARG B 1 143 ? -10.031 -17.438 6.449 1 93.62 143 ARG B C 1
ATOM 2638 O O . ARG B 1 143 ? -9.891 -18.438 7.164 1 93.62 143 ARG B O 1
ATOM 2645 N N . THR B 1 144 ? -10.312 -16.297 6.992 1 94.38 144 THR B N 1
ATOM 2646 C CA . THR B 1 144 ? -10.211 -16.062 8.43 1 94.38 144 THR B CA 1
ATOM 2647 C C . THR B 1 144 ? -11.594 -15.977 9.062 1 94.38 144 THR B C 1
ATOM 2649 O O . THR B 1 144 ? -11.727 -15.672 10.25 1 94.38 144 THR B O 1
ATOM 2652 N N . GLY B 1 145 ? -12.648 -16.141 8.258 1 92.94 145 GLY B N 1
ATOM 2653 C CA . GLY B 1 145 ? -14.008 -16.094 8.773 1 92.94 145 GLY B CA 1
ATOM 2654 C C . GLY B 1 145 ? -14.43 -14.688 9.188 1 92.94 145 GLY B C 1
ATOM 2655 O O . GLY B 1 145 ? -15.25 -14.531 10.094 1 92.94 145 GLY B O 1
ATOM 2656 N N . THR B 1 146 ? -13.82 -13.695 8.609 1 94.38 146 THR B N 1
ATOM 2657 C CA . THR B 1 146 ? -14.18 -12.297 8.859 1 94.38 146 THR B CA 1
ATOM 2658 C C . THR B 1 146 ? -14.938 -11.711 7.68 1 94.38 146 THR B C 1
ATOM 2660 O O . THR B 1 146 ? -15.188 -12.398 6.688 1 94.38 146 THR B O 1
ATOM 2663 N N . ASP B 1 147 ? -15.391 -10.5 7.84 1 94.12 147 ASP B N 1
ATOM 2664 C CA . ASP B 1 147 ? -16.125 -9.781 6.809 1 94.12 147 ASP B CA 1
ATOM 2665 C C . ASP B 1 147 ? -15.32 -8.602 6.273 1 94.12 147 ASP B C 1
ATOM 2667 O O . ASP B 1 147 ? -15.008 -7.668 7.016 1 94.12 147 ASP B O 1
ATOM 2671 N N . ALA B 1 148 ? -15.039 -8.609 4.98 1 92.25 148 ALA B N 1
ATOM 2672 C CA . ALA B 1 148 ? -14.195 -7.617 4.328 1 92.25 148 ALA B CA 1
ATOM 2673 C C . ALA B 1 148 ? -14.797 -6.219 4.449 1 92.25 148 ALA B C 1
ATOM 2675 O O . ALA B 1 148 ? -14.078 -5.219 4.355 1 92.25 148 ALA B O 1
ATOM 2676 N N . GLU B 1 149 ? -16.062 -6.086 4.699 1 90 149 GLU B N 1
ATOM 2677 C CA . GLU B 1 149 ? -16.734 -4.785 4.738 1 90 149 GLU B CA 1
ATOM 2678 C C . GLU B 1 149 ? -16.922 -4.301 6.172 1 90 149 GLU B C 1
ATOM 2680 O O . GLU B 1 149 ? -17.172 -3.119 6.406 1 90 149 GLU B O 1
ATOM 2685 N N . LYS B 1 150 ? -16.828 -5.234 7.152 1 92.12 150 LYS B N 1
ATOM 2686 C CA . LYS B 1 150 ? -17.156 -4.879 8.531 1 92.12 150 LYS B CA 1
ATOM 2687 C C . LYS B 1 150 ? -15.93 -4.98 9.43 1 92.12 150 LYS B C 1
ATOM 2689 O O . LYS B 1 150 ? -15.828 -4.27 10.438 1 92.12 150 LYS B O 1
ATOM 2694 N N . ASP B 1 151 ? -15.078 -5.902 9.055 1 94.56 151 ASP B N 1
ATOM 2695 C CA . ASP B 1 151 ? -13.953 -6.191 9.945 1 94.56 151 ASP B CA 1
ATOM 2696 C C . ASP B 1 151 ? -12.672 -5.52 9.453 1 94.56 151 ASP B C 1
ATOM 2698 O O . ASP B 1 151 ? -12.422 -5.461 8.25 1 94.56 151 ASP B O 1
ATOM 2702 N N . LEU B 1 152 ? -11.805 -5.078 10.375 1 95.81 152 LEU B N 1
ATOM 2703 C CA . LEU B 1 152 ? -10.547 -4.406 10.07 1 95.81 152 LEU B CA 1
ATOM 2704 C C . LEU B 1 152 ? -9.484 -5.41 9.633 1 95.81 152 LEU B C 1
ATOM 2706 O O . LEU B 1 152 ? -8.609 -5.086 8.82 1 95.81 152 LEU B O 1
ATOM 2710 N N . TYR B 1 153 ? -9.641 -6.609 10.031 1 97.19 153 TYR B N 1
ATOM 2711 C CA . TYR B 1 153 ? -8.578 -7.602 10.102 1 97.19 153 TYR B CA 1
ATOM 2712 C C . TYR B 1 153 ? -8.039 -7.926 8.711 1 97.19 153 TYR B C 1
ATOM 2714 O O . TYR B 1 153 ? -6.824 -7.934 8.5 1 97.19 153 TYR B O 1
ATOM 2722 N N . PRO B 1 154 ? -8.93 -8.156 7.688 1 96.56 154 PRO B N 1
ATOM 2723 C CA . PRO B 1 154 ? -8.383 -8.531 6.383 1 96.56 154 PRO B CA 1
ATOM 2724 C C . PRO B 1 154 ? -7.484 -7.445 5.789 1 96.56 154 PRO B C 1
ATOM 2726 O O . PRO B 1 154 ? -6.406 -7.75 5.27 1 96.56 154 PRO B O 1
ATOM 2729 N N . THR B 1 155 ? -7.848 -6.215 5.918 1 93.19 155 THR B N 1
ATOM 2730 C CA . THR B 1 155 ? -7.066 -5.113 5.367 1 93.19 155 THR B CA 1
ATOM 2731 C C . THR B 1 155 ? -5.812 -4.871 6.199 1 93.19 155 THR B C 1
ATOM 2733 O O . THR B 1 155 ? -4.758 -4.527 5.66 1 93.19 155 THR B O 1
ATOM 2736 N N . LEU B 1 156 ? -5.91 -5.07 7.504 1 95.75 156 LEU B N 1
ATOM 2737 C CA . LEU B 1 156 ? -4.73 -4.984 8.359 1 95.75 156 LEU B CA 1
ATOM 2738 C C . LEU B 1 156 ? -3.686 -6.016 7.945 1 95.75 156 LEU B C 1
ATOM 2740 O O . LEU B 1 156 ? -2.496 -5.699 7.855 1 95.75 156 LEU B O 1
ATOM 2744 N N . LEU B 1 157 ? -4.164 -7.25 7.652 1 96.31 157 LEU B N 1
ATOM 2745 C CA . LEU B 1 157 ? -3.266 -8.312 7.215 1 96.31 157 LEU B CA 1
ATOM 2746 C C . LEU B 1 157 ? -2.586 -7.945 5.902 1 96.31 157 LEU B C 1
ATOM 2748 O O . LEU B 1 157 ? -1.372 -8.109 5.758 1 96.31 157 LEU B O 1
ATOM 2752 N N . LEU B 1 158 ? -3.396 -7.469 5.008 1 93 158 LEU B N 1
ATOM 2753 C CA . LEU B 1 158 ? -2.852 -7.082 3.711 1 93 158 LEU B CA 1
ATOM 2754 C C . LEU B 1 158 ? -1.763 -6.027 3.873 1 93 158 LEU B C 1
ATOM 2756 O O . LEU B 1 158 ? -0.698 -6.129 3.258 1 93 158 LEU B O 1
ATOM 2760 N N . GLY B 1 159 ? -2.008 -5.008 4.66 1 90.69 159 GLY B N 1
ATOM 2761 C CA . GLY B 1 159 ? -1.026 -3.961 4.895 1 90.69 159 GLY B CA 1
ATOM 2762 C C . GLY B 1 159 ? 0.263 -4.477 5.504 1 90.69 159 GLY B C 1
ATOM 2763 O O . GLY B 1 159 ? 1.353 -4.168 5.016 1 90.69 159 GLY B O 1
ATOM 2764 N N . ALA B 1 160 ? 0.131 -5.258 6.562 1 94.75 160 ALA B N 1
ATOM 2765 C CA . ALA B 1 160 ? 1.298 -5.773 7.273 1 94.75 160 ALA B CA 1
ATOM 2766 C C . ALA B 1 160 ? 2.115 -6.707 6.387 1 94.75 160 ALA B C 1
ATOM 2768 O O . ALA B 1 160 ? 3.336 -6.566 6.285 1 94.75 160 ALA B O 1
ATOM 2769 N N . VAL B 1 161 ? 1.444 -7.59 5.719 1 93.56 161 VAL B N 1
ATOM 2770 C CA . VAL B 1 161 ? 2.121 -8.594 4.902 1 93.56 161 VAL B CA 1
ATOM 2771 C C . VAL B 1 161 ? 2.686 -7.938 3.645 1 93.56 161 VAL B C 1
ATOM 2773 O O . VAL B 1 161 ? 3.799 -8.25 3.219 1 93.56 161 VAL B O 1
ATOM 2776 N N . GLY B 1 162 ? 1.864 -7.074 3.047 1 87.75 162 GLY B N 1
ATOM 2777 C CA . GLY B 1 162 ? 2.396 -6.297 1.938 1 87.75 162 GLY B CA 1
ATOM 2778 C C . GLY B 1 162 ? 3.633 -5.496 2.309 1 87.75 162 GLY B C 1
ATOM 2779 O O . GLY B 1 162 ? 4.594 -5.438 1.538 1 87.75 162 GLY B O 1
ATOM 2780 N N . GLY B 1 163 ? 3.594 -4.855 3.49 1 89.12 163 GLY B N 1
ATOM 2781 C CA . GLY B 1 163 ? 4.766 -4.156 3.994 1 89.12 163 GLY B CA 1
ATOM 2782 C C . GLY B 1 163 ? 5.961 -5.066 4.199 1 89.12 163 GLY B C 1
ATOM 2783 O O . GLY B 1 163 ? 7.102 -4.672 3.934 1 89.12 163 GLY B O 1
ATOM 2784 N N . ALA B 1 164 ? 5.695 -6.273 4.648 1 92.88 164 ALA B N 1
ATOM 2785 C CA . ALA B 1 164 ? 6.77 -7.25 4.824 1 92.88 164 ALA B CA 1
ATOM 2786 C C . ALA B 1 164 ? 7.41 -7.605 3.486 1 92.88 164 ALA B C 1
ATOM 2788 O O . ALA B 1 164 ? 8.633 -7.547 3.342 1 92.88 164 ALA B O 1
ATOM 2789 N N . ALA B 1 165 ? 6.578 -7.965 2.545 1 87.06 165 ALA B N 1
ATOM 2790 C CA . ALA B 1 165 ? 7.09 -8.328 1.227 1 87.06 165 ALA B CA 1
ATOM 2791 C C . ALA B 1 165 ? 7.891 -7.18 0.615 1 87.06 165 ALA B C 1
ATOM 2793 O O . ALA B 1 165 ? 9 -7.383 0.123 1 87.06 165 ALA B O 1
ATOM 2794 N N . LYS B 1 166 ? 7.332 -6.012 0.713 1 84.56 166 LYS B N 1
ATOM 2795 C CA . LYS B 1 166 ? 8 -4.84 0.154 1 84.56 166 LYS B CA 1
ATOM 2796 C C . LYS B 1 166 ? 9.328 -4.57 0.861 1 84.56 166 LYS B C 1
ATOM 2798 O O . LYS B 1 166 ? 10.328 -4.258 0.215 1 84.56 166 LYS B O 1
ATOM 2803 N N . SER B 1 167 ? 9.336 -4.637 2.168 1 90.12 167 SER B N 1
ATOM 2804 C CA . SER B 1 167 ? 10.547 -4.375 2.936 1 90.12 167 SER B CA 1
ATOM 2805 C C . SER B 1 167 ? 11.664 -5.352 2.568 1 90.12 167 SER B C 1
ATOM 2807 O O . SER B 1 167 ? 12.812 -4.949 2.393 1 90.12 167 SER B O 1
ATOM 2809 N N . VAL B 1 168 ? 11.32 -6.602 2.42 1 89.88 168 VAL B N 1
ATOM 2810 C CA . VAL B 1 168 ? 12.289 -7.641 2.096 1 89.88 168 VAL B CA 1
ATOM 2811 C C . VAL B 1 168 ? 12.859 -7.395 0.7 1 89.88 168 VAL B C 1
ATOM 2813 O O . VAL B 1 168 ? 14.078 -7.441 0.502 1 89.88 168 VAL B O 1
ATOM 2816 N N . ILE B 1 169 ? 11.992 -7.117 -0.225 1 82.12 169 ILE B N 1
ATOM 2817 C CA . ILE B 1 169 ? 12.422 -6.875 -1.599 1 82.12 169 ILE B CA 1
ATOM 2818 C C . ILE B 1 169 ? 13.328 -5.652 -1.65 1 82.12 169 ILE B C 1
ATOM 2820 O O . ILE B 1 169 ? 14.398 -5.688 -2.27 1 82.12 169 ILE B O 1
ATOM 2824 N N . ASP B 1 170 ? 12.93 -4.539 -1.01 1 81.38 170 ASP B N 1
ATOM 2825 C CA . ASP B 1 170 ? 13.703 -3.303 -1.026 1 81.38 170 ASP B CA 1
ATOM 2826 C C . ASP B 1 170 ? 15.086 -3.514 -0.408 1 81.38 170 ASP B C 1
ATOM 2828 O O . ASP B 1 170 ? 16.094 -3.115 -0.987 1 81.38 170 ASP B O 1
ATOM 2832 N N . VAL B 1 171 ? 15.102 -4.16 0.706 1 87.12 171 VAL B N 1
ATOM 2833 C CA . VAL B 1 171 ? 16.344 -4.348 1.435 1 87.12 171 VAL B CA 1
ATOM 2834 C C . VAL B 1 171 ? 17.234 -5.336 0.685 1 87.12 171 VAL B C 1
ATOM 2836 O O . VAL B 1 171 ? 18.453 -5.117 0.556 1 87.12 171 VAL B O 1
ATOM 2839 N N . TRP B 1 172 ? 16.672 -6.371 0.156 1 85.62 172 TRP B N 1
ATOM 2840 C CA . TRP B 1 172 ? 17.453 -7.398 -0.533 1 85.62 172 TRP B CA 1
ATOM 2841 C C . TRP B 1 172 ? 18.016 -6.871 -1.848 1 85.62 172 TRP B C 1
ATOM 2843 O O . TRP B 1 172 ? 19.172 -7.102 -2.168 1 85.62 172 TRP B O 1
ATOM 2853 N N . THR B 1 173 ? 17.281 -6.168 -2.586 1 78.38 173 THR B N 1
ATOM 2854 C CA . THR B 1 173 ? 17.703 -5.641 -3.877 1 78.38 173 THR B CA 1
ATOM 2855 C C . THR B 1 173 ? 18.719 -4.516 -3.689 1 78.38 173 THR B C 1
ATOM 2857 O O . THR B 1 173 ? 19.547 -4.262 -4.57 1 78.38 173 THR B O 1
ATOM 2860 N N . GLY B 1 174 ? 18.578 -3.75 -2.611 1 79.56 174 GLY B N 1
ATOM 2861 C CA . GLY B 1 174 ? 19.516 -2.678 -2.336 1 79.56 174 GLY B CA 1
ATOM 2862 C C . GLY B 1 174 ? 20.922 -3.176 -2.066 1 79.56 174 GLY B C 1
ATOM 2863 O O . GLY B 1 174 ? 21.891 -2.41 -2.154 1 79.56 174 GLY B O 1
ATOM 2864 N N . GLY B 1 175 ? 21.062 -4.496 -1.694 1 78.94 175 GLY B N 1
ATOM 2865 C CA . GLY B 1 175 ? 22.375 -5.133 -1.587 1 78.94 175 GLY B CA 1
ATOM 2866 C C . GLY B 1 175 ? 23.094 -4.805 -0.294 1 78.94 175 GLY B C 1
ATOM 2867 O O . GLY B 1 175 ? 24.281 -5.117 -0.138 1 78.94 175 GLY B O 1
ATOM 2868 N N . LYS B 1 176 ? 22.438 -4.105 0.62 1 78.94 176 LYS B N 1
ATOM 2869 C CA . LYS B 1 176 ? 23.125 -3.67 1.839 1 78.94 176 LYS B CA 1
ATOM 2870 C C . LYS B 1 176 ? 22.75 -4.566 3.02 1 78.94 176 LYS B C 1
ATOM 2872 O O . LYS B 1 176 ? 23.219 -4.344 4.141 1 78.94 176 LYS B O 1
ATOM 2877 N N . SER B 1 177 ? 21.984 -5.57 2.709 1 81.19 177 SER B N 1
ATOM 2878 C CA . SER B 1 177 ? 21.562 -6.484 3.77 1 81.19 177 SER B CA 1
ATOM 2879 C C . SER B 1 177 ? 22.672 -7.473 4.113 1 81.19 177 SER B C 1
ATOM 2881 O O . SER B 1 177 ? 23.422 -7.91 3.234 1 81.19 177 SER B O 1
ATOM 2883 N N . GLU B 1 178 ? 22.75 -7.785 5.422 1 82.5 178 GLU B N 1
ATOM 2884 C CA . GLU B 1 178 ? 23.703 -8.797 5.867 1 82.5 178 GLU B CA 1
ATOM 2885 C C . GLU B 1 178 ? 23.047 -10.18 5.895 1 82.5 178 GLU B C 1
ATOM 2887 O O . GLU B 1 178 ? 23.719 -11.172 6.211 1 82.5 178 GLU B O 1
ATOM 2892 N N . ALA B 1 179 ? 21.859 -10.227 5.48 1 86.69 179 ALA B N 1
ATOM 2893 C CA . ALA B 1 179 ? 21.141 -11.5 5.512 1 86.69 179 ALA B CA 1
ATOM 2894 C C . ALA B 1 179 ? 21.703 -12.477 4.477 1 86.69 179 ALA B C 1
ATOM 2896 O O . ALA B 1 179 ? 22.203 -12.055 3.436 1 86.69 179 ALA B O 1
ATOM 2897 N N . SER B 1 180 ? 21.625 -13.805 4.723 1 87.06 180 SER B N 1
ATOM 2898 C CA . SER B 1 180 ? 22.172 -14.844 3.855 1 87.06 180 SER B CA 1
ATOM 2899 C C . SER B 1 180 ? 21.219 -15.148 2.701 1 87.06 180 SER B C 1
ATOM 2901 O O . SER B 1 180 ? 21.625 -15.719 1.687 1 87.06 180 SER B O 1
ATOM 2903 N N . SER B 1 181 ? 19.953 -14.859 2.879 1 88.25 181 SER B N 1
ATOM 2904 C CA . SER B 1 181 ? 18.938 -15.117 1.86 1 88.25 181 SER B CA 1
ATOM 2905 C C . SER B 1 181 ? 17.719 -14.211 2.047 1 88.25 181 SER B C 1
ATOM 2907 O O . SER B 1 181 ? 17.469 -13.711 3.146 1 88.25 181 SER B O 1
ATOM 2909 N N . PRO B 1 182 ? 16.953 -13.984 1.012 1 88.5 182 PRO B N 1
ATOM 2910 C CA . PRO B 1 182 ? 15.703 -13.242 1.181 1 88.5 182 PRO B CA 1
ATOM 2911 C C . PRO B 1 182 ? 14.727 -13.93 2.131 1 88.5 182 PRO B C 1
ATOM 2913 O O . PRO B 1 182 ? 13.961 -13.258 2.826 1 88.5 182 PRO B O 1
ATOM 2916 N N . GLU B 1 183 ? 14.828 -15.227 2.174 1 92.75 183 GLU B N 1
ATOM 2917 C CA . GLU B 1 183 ? 13.969 -15.992 3.07 1 92.75 183 GLU B CA 1
ATOM 2918 C C . GLU B 1 183 ? 14.227 -15.625 4.527 1 92.75 183 GLU B C 1
ATOM 2920 O O . GLU B 1 183 ? 13.281 -15.523 5.32 1 92.75 183 GLU B O 1
ATOM 2925 N N . GLU B 1 184 ? 15.438 -15.422 4.84 1 94.69 184 GLU B N 1
ATOM 2926 C CA . GLU B 1 184 ? 15.781 -15.023 6.199 1 94.69 184 GLU B CA 1
ATOM 2927 C C . GLU B 1 184 ? 15.156 -13.672 6.551 1 94.69 184 GLU B C 1
ATOM 2929 O O . GLU B 1 184 ? 14.688 -13.477 7.672 1 94.69 184 GLU B O 1
ATOM 2934 N N . LEU B 1 185 ? 15.125 -12.797 5.605 1 94.19 185 LEU B N 1
ATOM 2935 C CA . LEU B 1 185 ? 14.531 -11.484 5.812 1 94.19 185 LEU B CA 1
ATOM 2936 C C . LEU B 1 185 ? 13.023 -11.586 6 1 94.19 185 LEU B C 1
ATOM 2938 O O . LEU B 1 185 ? 12.43 -10.844 6.785 1 94.19 185 LEU B O 1
ATOM 2942 N N . VAL B 1 186 ? 12.406 -12.539 5.25 1 95.5 186 VAL B N 1
ATOM 2943 C CA . VAL B 1 186 ? 10.977 -12.75 5.406 1 95.5 186 VAL B CA 1
ATOM 2944 C C . VAL B 1 186 ? 10.672 -13.211 6.832 1 95.5 186 VAL B C 1
ATOM 2946 O O . VAL B 1 186 ? 9.773 -12.688 7.484 1 95.5 186 VAL B O 1
ATOM 2949 N N . HIS B 1 187 ? 11.484 -14.164 7.316 1 97.56 187 HIS B N 1
ATOM 2950 C CA . HIS B 1 187 ? 11.273 -14.672 8.672 1 97.56 187 HIS B CA 1
ATOM 2951 C C . HIS B 1 187 ? 11.438 -13.562 9.703 1 97.56 187 HIS B C 1
ATOM 2953 O O . HIS B 1 187 ? 10.664 -13.477 10.656 1 97.56 187 HIS B O 1
ATOM 2959 N N . ASP B 1 188 ? 12.367 -12.727 9.477 1 96.88 188 ASP B N 1
ATOM 2960 C CA . ASP B 1 188 ? 12.602 -11.609 10.391 1 96.88 188 ASP B CA 1
ATOM 2961 C C . ASP B 1 188 ? 11.438 -10.625 10.359 1 96.88 188 ASP B C 1
ATOM 2963 O O . ASP B 1 188 ? 10.992 -10.148 11.406 1 96.88 188 ASP B O 1
ATOM 2967 N N . ALA B 1 189 ? 10.953 -10.312 9.156 1 97.31 189 ALA B N 1
ATOM 2968 C CA . ALA B 1 189 ? 9.82 -9.398 9.008 1 97.31 189 ALA B CA 1
ATOM 2969 C C . ALA B 1 189 ? 8.602 -9.922 9.758 1 97.31 189 ALA B C 1
ATOM 2971 O O . ALA B 1 189 ? 7.961 -9.18 10.516 1 97.31 189 ALA B O 1
ATOM 2972 N N . PHE B 1 190 ? 8.328 -11.188 9.602 1 98.31 190 PHE B N 1
ATOM 2973 C CA . PHE B 1 190 ? 7.141 -11.766 10.227 1 98.31 190 PHE B CA 1
ATOM 2974 C C . PHE B 1 190 ? 7.324 -11.891 11.734 1 98.31 190 PHE B C 1
ATOM 2976 O O . PHE B 1 190 ? 6.359 -11.773 12.492 1 98.31 190 PHE B O 1
ATOM 2983 N N . ARG B 1 191 ? 8.562 -12.125 12.188 1 98.25 191 ARG B N 1
ATOM 2984 C CA . ARG B 1 191 ? 8.836 -12.102 13.625 1 98.25 191 ARG B CA 1
ATOM 2985 C C . ARG B 1 191 ? 8.492 -10.742 14.219 1 98.25 191 ARG B C 1
ATOM 2987 O O . ARG B 1 191 ? 7.887 -10.656 15.289 1 98.25 191 ARG B O 1
ATOM 2994 N N . GLN B 1 192 ? 8.852 -9.695 13.539 1 98.06 192 GLN B N 1
ATOM 2995 C CA . GLN B 1 192 ? 8.57 -8.344 14.016 1 98.06 192 GLN B CA 1
ATOM 2996 C C . GLN B 1 192 ? 7.07 -8.07 14.031 1 98.06 192 GLN B C 1
ATOM 2998 O O . GLN B 1 192 ? 6.555 -7.457 14.969 1 98.06 192 GLN B O 1
ATOM 3003 N N . ILE B 1 193 ? 6.355 -8.555 12.992 1 98.25 193 ILE B N 1
ATOM 3004 C CA . ILE B 1 193 ? 4.91 -8.391 12.922 1 98.25 193 ILE B CA 1
ATOM 3005 C C . ILE B 1 193 ? 4.246 -9.133 14.078 1 98.25 193 ILE B C 1
ATOM 3007 O O . ILE B 1 193 ? 3.418 -8.57 14.797 1 98.25 193 ILE B O 1
ATOM 3011 N N . ARG B 1 194 ? 4.664 -10.375 14.297 1 98.12 194 ARG B N 1
ATOM 3012 C CA . ARG B 1 194 ? 4.086 -11.195 15.359 1 98.12 194 ARG B CA 1
ATOM 3013 C C . ARG B 1 194 ? 4.363 -10.586 16.734 1 98.12 194 ARG B C 1
ATOM 3015 O O . ARG B 1 194 ? 3.562 -10.742 17.656 1 98.12 194 ARG B O 1
ATOM 3022 N N . ALA B 1 195 ? 5.453 -9.875 16.859 1 97.75 195 ALA B N 1
ATOM 3023 C CA . ALA B 1 195 ? 5.832 -9.258 18.125 1 97.75 195 ALA B CA 1
ATOM 3024 C C . ALA B 1 195 ? 5.105 -7.934 18.344 1 97.75 195 ALA B C 1
ATOM 3026 O O . ALA B 1 195 ? 5.234 -7.301 19.391 1 97.75 195 ALA B O 1
ATOM 3027 N N . GLY B 1 196 ? 4.34 -7.449 17.328 1 97.88 196 GLY B N 1
ATOM 3028 C CA . GLY B 1 196 ? 3.586 -6.211 17.438 1 97.88 196 GLY B CA 1
ATOM 3029 C C . GLY B 1 196 ? 4.391 -4.984 17.047 1 97.88 196 GLY B C 1
ATOM 3030 O O . GLY B 1 196 ? 4.152 -3.891 17.578 1 97.88 196 GLY B O 1
ATOM 3031 N N . LEU B 1 197 ? 5.484 -5.184 16.297 1 97.12 197 LEU B N 1
ATOM 3032 C CA . LEU B 1 197 ? 6.355 -4.129 15.797 1 97.12 197 LEU B CA 1
ATOM 3033 C C . LEU B 1 197 ? 6.898 -3.277 16.938 1 97.12 197 LEU B C 1
ATOM 3035 O O . LEU B 1 197 ? 6.758 -2.053 16.922 1 97.12 197 LEU B O 1
ATOM 3039 N N . PRO B 1 198 ? 7.543 -3.938 17.828 1 94.5 198 PRO B N 1
ATOM 3040 C CA . PRO B 1 198 ? 8.125 -3.164 18.922 1 94.5 198 PRO B CA 1
ATOM 3041 C C . PRO B 1 198 ? 9.219 -2.201 18.453 1 94.5 198 PRO B C 1
ATOM 3043 O O . PRO B 1 198 ? 9.914 -2.482 17.469 1 94.5 198 PRO B O 1
ATOM 3046 N N . ALA B 1 199 ? 9.352 -1.07 19.109 1 91.5 199 ALA B N 1
ATOM 3047 C CA . ALA B 1 199 ? 10.383 -0.091 18.781 1 91.5 199 ALA B CA 1
ATOM 3048 C C . ALA B 1 199 ? 11.773 -0.729 18.797 1 91.5 199 ALA B C 1
ATOM 3050 O O . ALA B 1 199 ? 12.078 -1.543 19.672 1 91.5 199 ALA B O 1
ATOM 3051 N N . PRO B 1 200 ? 12.516 -0.395 17.766 1 88.94 200 PRO B N 1
ATOM 3052 C CA . PRO B 1 200 ? 13.875 -0.923 17.766 1 88.94 200 PRO B CA 1
ATOM 3053 C C . PRO B 1 200 ? 14.703 -0.421 18.953 1 88.94 200 PRO B C 1
ATOM 3055 O O . PRO B 1 200 ? 14.438 0.665 19.484 1 88.94 200 PRO B O 1
ATOM 3058 N N . PRO B 1 201 ? 15.578 -1.327 19.453 1 80.06 201 PRO B N 1
ATOM 3059 C CA . PRO B 1 201 ? 16.453 -0.876 20.531 1 80.06 201 PRO B CA 1
ATOM 3060 C C . PRO B 1 201 ? 17.328 0.307 20.141 1 80.06 201 PRO B C 1
ATOM 3062 O O . PRO B 1 201 ? 17.672 0.452 18.969 1 80.06 201 PRO B O 1
ATOM 3065 N N . PRO B 1 202 ? 17.422 1.315 21.016 1 70 202 PRO B N 1
ATOM 3066 C CA . PRO B 1 202 ? 18.297 2.457 20.719 1 70 202 PRO B CA 1
ATOM 3067 C C . PRO B 1 202 ? 19.688 2.035 20.25 1 70 202 PRO B C 1
ATOM 3069 O O . PRO B 1 202 ? 20.156 0.96 20.625 1 70 202 PRO B O 1
ATOM 3072 N N . ALA B 1 203 ? 20.141 2.676 19.188 1 61.47 203 ALA B N 1
ATOM 3073 C CA . ALA B 1 203 ? 21.5 2.383 18.734 1 61.47 203 ALA B CA 1
ATOM 3074 C C . ALA B 1 203 ? 22.469 2.385 19.906 1 61.47 203 ALA B C 1
ATOM 3076 O O . ALA B 1 203 ? 22.328 3.178 20.844 1 61.47 203 ALA B O 1
ATOM 3077 N N . PRO B 1 204 ? 23.234 1.251 19.969 1 58.44 204 PRO B N 1
ATOM 3078 C CA . PRO B 1 204 ? 24.203 1.296 21.062 1 58.44 204 PRO B CA 1
ATOM 3079 C C . PRO B 1 204 ? 24.969 2.615 21.125 1 58.44 204 PRO B C 1
ATOM 3081 O O . PRO B 1 204 ? 25.266 3.207 20.078 1 58.44 204 PRO B O 1
ATOM 3084 N N . GLU B 1 205 ? 24.688 3.514 22.031 1 52.5 205 GLU B N 1
ATOM 3085 C CA . GLU B 1 205 ? 25.5 4.699 22.25 1 52.5 205 GLU B CA 1
ATOM 3086 C C . GLU B 1 205 ? 26.969 4.406 21.984 1 52.5 205 GLU B C 1
ATOM 3088 O O . GLU B 1 205 ? 27.531 3.443 22.516 1 52.5 205 GLU B O 1
ATOM 3093 N N . MET B 1 206 ? 27.406 4.586 20.844 1 49.47 206 MET B N 1
ATOM 3094 C CA . MET B 1 206 ? 28.859 4.504 20.719 1 49.47 206 MET B CA 1
ATOM 3095 C C . MET B 1 206 ? 29.547 5.227 21.859 1 49.47 206 MET B C 1
ATOM 3097 O O . MET B 1 206 ? 29.234 6.379 22.156 1 49.47 206 MET B O 1
ATOM 3101 N N . SER B 1 207 ? 29.906 4.477 22.859 1 44.38 207 SER B N 1
ATOM 3102 C CA . SER B 1 207 ? 30.844 5.043 23.812 1 44.38 207 SER B CA 1
ATOM 3103 C C . SER B 1 207 ? 31.844 5.98 23.141 1 44.38 207 SER B C 1
ATOM 3105 O O . SER B 1 207 ? 32.594 5.562 22.25 1 44.38 207 SER B O 1
ATOM 3107 N N . ARG B 1 208 ? 31.469 7.156 22.969 1 43.94 208 ARG B N 1
ATOM 3108 C CA . ARG B 1 208 ? 32.594 8.047 22.688 1 43.94 208 ARG B CA 1
ATOM 3109 C C . ARG B 1 208 ? 33.844 7.645 23.469 1 43.94 208 ARG B C 1
ATOM 3111 O O . ARG B 1 208 ? 33.75 7.438 24.688 1 43.94 208 ARG B O 1
ATOM 3118 N N . PRO B 1 209 ? 34.938 7.359 22.625 1 41.22 209 PRO B N 1
ATOM 3119 C CA . PRO B 1 209 ? 36.125 7.285 23.5 1 41.22 209 PRO B CA 1
ATOM 3120 C C . PRO B 1 209 ? 36.25 8.523 24.391 1 41.22 209 PRO B C 1
ATOM 3122 O O . PRO B 1 209 ? 35.812 9.609 24.016 1 41.22 209 PRO B O 1
#

Radius of gyration: 23.28 Å; Cα contacts (8 Å, |Δi|>4): 523; chains: 2; bounding box: 67×70×58 Å

Solvent-accessible surface area (backbone atoms only — not comparable to full-atom values): 21766 Å² total; per-residue (Å²): 108,69,64,55,51,50,50,52,50,48,49,50,51,50,50,50,49,38,36,11,48,30,28,39,53,41,24,69,74,61,33,63,88,68,50,48,56,56,58,23,14,54,69,48,72,47,49,49,66,57,43,53,74,75,29,95,41,59,53,53,24,29,51,47,34,52,54,51,51,50,50,52,49,50,50,53,60,69,70,44,69,78,82,55,57,62,69,61,54,51,50,53,51,49,38,51,42,50,60,40,25,33,97,87,21,34,62,60,42,40,47,64,47,32,66,63,60,42,42,82,51,16,42,67,29,35,57,48,49,46,49,48,51,50,52,51,24,45,48,44,7,63,66,53,67,51,45,64,56,56,41,49,59,29,36,31,49,49,17,33,50,51,13,35,52,49,22,37,50,53,21,54,73,65,66,61,45,87,65,93,42,63,56,55,43,45,53,51,42,51,50,38,43,50,61,22,58,66,77,64,74,73,62,78,73,72,74,71,127,106,68,64,55,49,49,52,51,51,47,49,51,51,48,51,49,49,39,35,11,48,30,28,38,53,42,24,70,73,62,33,62,87,67,50,46,54,55,58,21,14,55,72,47,71,49,49,49,66,58,41,54,74,74,30,92,40,58,55,53,24,29,50,47,33,52,54,51,52,50,51,51,49,49,50,52,60,70,70,45,68,77,85,55,58,61,68,60,55,51,49,54,51,47,37,50,43,49,58,41,25,34,96,85,21,33,62,60,42,40,48,64,46,32,64,63,59,40,42,82,53,15,40,66,30,34,59,48,49,44,51,48,51,50,52,50,24,45,49,44,8,64,65,50,66,50,43,64,57,56,40,49,59,29,39,31,48,50,16,34,52,51,12,33,52,50,22,37,51,53,20,55,72,65,64,60,45,87,65,93,43,64,54,57,43,46,54,51,42,50,50,38,42,50,61,22,58,64,77,64,73,75,64,77,72,72,73,72,130

InterPro domains:
  IPR001647 DNA-binding HTH domain, TetR-type [PF00440] (22-60)
  IPR001647 DNA-binding HTH domain, TetR-type [PS50977] (13-73)
  IPR009057 Homedomain-like superfamily [SSF46689] (7-79)
  IPR023772 DNA-binding HTH domain, TetR-type, conserved site [PS01081] (31-62)
  IPR041347 MftR, C-terminal [PF17754] (86-198)
  IPR050109 HTH-type, TetR-like transcriptional regulator [PTHR30055] (9-204)